Protein AF-A0A840N1S6-F1 (afdb_monomer_lite)

Sequence (421 aa):
MHRSSESVAAIATALAKAQTELSNPEKSMVGMIHHNNRGDNPQTFRYASLSSGLEIVRKTLGGQQIAVAQTTDIDRANGLVNLTTILMHTSGEWISSDWPVCQLSDASAPRRMGAALTYARRYALFTLVGIAGEDDLDAPDLQNPEVGQKIESAANYQNRNSQHAVATSAPAALSKTQAAIVRGTLDADNSHSMRLQLQSDINALTTIEDLQLRATDILKAKNRLVASDAKLIEQAFTDKMVALQNQTPGKNAHPSIEDSKPSDNSQPTPPIISAPVRSPKEQRKKPRKRKGNGDAVVSTSGVVETISTERAIDATEKPKIDKSELALGEPRRHRDKAHLRFVASQPCLICDRSPSDAHHLRFPQPRALGRKTSDEFTVPLCRAHHRENHRFGDERTWWQRVNLDPIEVSRKLWTSTRGLK

Organism: NCBI:txid211460

Radius of gyration: 36.29 Å; chains: 1; bounding box: 103×112×61 Å

InterPro domains:
  IPR007499 Essential recombination function protein [PF04404] (11-162)
  IPR010373 Protein of unknown function DUF968 [PF06147] (325-398)

pLDDT: mean 71.04, std 25.71, range [24.31, 97.69]

Foldseek 3Di:
DKDWPPDCVLVVVLLVQLLVQADAFDQPDKDWADDPDPDDDTDIKTFHAPVRNCVRCCVSSVVSQKDKDWDWDQDPPVQWIKIKIKIAHPVRIIMIDIDTQDGNVCVVPVVSSVVSVSVCSSVRVCVVSVHDGIDDPPDDCPDDDDDDDDDDDDDDDDDDDDDDDDDDDDDDDDDDDDDDDDLAADDQVVLVVLLVVLLVVLVPDQAPVVLVVCVVVSVVSLRNHDPVSSVVSVVSSVVSNVVNVVPDDDDDDDDDDDDDDDDDDDDDDDDDDDDDDDDDDDDDDDDDDDDDDDDDDDDDDDDDDDDDDDDDDDDDDDDDPPQVPDPDRDPDAADDPLLQVLQQPFAAPQPRDDRWGWDADQPPDDDDPPDGHHSLLTHTHHPVVSVVCVVVVPNVVVCVVSVDDSNVVSNVSSVVSVVVD

Structure (mmCIF, N/CA/C/O backbone):
data_AF-A0A840N1S6-F1
#
_entry.id   AF-A0A840N1S6-F1
#
loop_
_atom_site.group_PDB
_atom_site.id
_atom_site.type_symbol
_atom_site.label_atom_id
_atom_site.label_alt_id
_atom_site.label_comp_id
_atom_site.label_asym_id
_atom_site.label_entity_id
_atom_site.label_seq_id
_atom_site.pdbx_PDB_ins_code
_atom_site.Cartn_x
_atom_site.Cartn_y
_atom_site.Cartn_z
_atom_site.occupancy
_atom_site.B_iso_or_equiv
_atom_site.auth_seq_id
_atom_site.auth_comp_id
_atom_site.auth_asym_id
_atom_site.auth_atom_id
_atom_site.pdbx_PDB_model_num
ATOM 1 N N . MET A 1 1 ? -12.016 8.671 5.418 1.00 49.97 1 MET A N 1
ATOM 2 C CA . MET A 1 1 ? -13.013 8.786 6.510 1.00 49.97 1 MET A CA 1
ATOM 3 C C . MET A 1 1 ? -12.964 7.488 7.297 1.00 49.97 1 MET A C 1
ATOM 5 O O . MET A 1 1 ? -12.804 6.448 6.669 1.00 49.97 1 MET A O 1
ATOM 9 N N . HIS A 1 2 ? -12.997 7.531 8.628 1.00 70.75 2 HIS A N 1
ATOM 10 C CA . HIS A 1 2 ? -13.022 6.302 9.424 1.00 70.75 2 HIS A CA 1
ATOM 11 C C . HIS A 1 2 ? -14.463 5.787 9.509 1.00 70.75 2 HIS A C 1
ATOM 13 O O . HIS A 1 2 ? -15.394 6.584 9.614 1.00 70.75 2 HIS A O 1
ATOM 19 N N . ARG A 1 3 ? -14.646 4.467 9.431 1.00 90.12 3 ARG A N 1
ATOM 20 C CA . ARG A 1 3 ? -15.931 3.796 9.699 1.00 90.12 3 ARG A CA 1
ATOM 21 C C . ARG A 1 3 ? -15.724 2.796 10.827 1.00 90.12 3 ARG A C 1
ATOM 23 O O . ARG A 1 3 ? -14.652 2.195 10.898 1.00 90.12 3 ARG A O 1
ATOM 30 N N . SER A 1 4 ? -16.723 2.588 11.670 1.00 93.88 4 SER A N 1
ATOM 31 C CA . SER A 1 4 ? -16.664 1.633 12.779 1.00 93.88 4 SER A CA 1
ATOM 32 C C . SER A 1 4 ? -18.014 0.962 13.010 1.00 93.88 4 SER A C 1
ATOM 34 O O . SER A 1 4 ? -19.029 1.382 12.453 1.00 93.88 4 SER A O 1
ATOM 36 N N . SER A 1 5 ? -18.025 -0.063 13.860 1.00 93.94 5 SER A N 1
ATOM 37 C CA . SER A 1 5 ? -19.249 -0.558 14.492 1.00 93.94 5 SER A CA 1
ATOM 38 C C . SER A 1 5 ? -19.889 0.497 15.408 1.00 93.94 5 SER A C 1
ATOM 40 O O . SER A 1 5 ? -19.243 1.475 15.788 1.00 93.94 5 SER A O 1
ATOM 42 N N . GLU A 1 6 ? -21.156 0.278 15.779 1.00 93.56 6 GLU A N 1
ATOM 43 C CA . GLU A 1 6 ? -21.925 1.156 16.683 1.00 93.56 6 GLU A CA 1
ATOM 44 C C . GLU A 1 6 ? -21.255 1.317 18.056 1.00 93.56 6 GLU A C 1
ATOM 46 O O . GLU A 1 6 ? -21.218 2.411 18.612 1.00 93.56 6 GLU A O 1
ATOM 51 N N . SER A 1 7 ? -20.677 0.230 18.575 1.00 95.12 7 SER A N 1
ATOM 52 C CA . SER A 1 7 ? -19.806 0.231 19.751 1.00 95.12 7 SER A CA 1
ATOM 53 C C . SER A 1 7 ? -18.384 -0.137 19.348 1.00 95.12 7 SER A C 1
ATOM 55 O O . SER A 1 7 ? -18.174 -0.986 18.479 1.00 95.12 7 SER A O 1
ATOM 57 N N . VAL A 1 8 ? -17.405 0.489 19.999 1.00 95.94 8 VAL A N 1
ATOM 58 C CA . VAL A 1 8 ? -15.970 0.211 19.824 1.00 95.94 8 VAL A CA 1
ATOM 59 C C . VAL A 1 8 ? -15.259 -0.046 21.156 1.00 95.94 8 VAL A C 1
ATOM 61 O O . VAL A 1 8 ? -14.034 -0.023 21.215 1.00 95.94 8 VAL A O 1
ATOM 64 N N . ALA A 1 9 ? -15.998 -0.247 22.248 1.00 96.00 9 ALA A N 1
ATOM 65 C CA . ALA A 1 9 ? -15.431 -0.295 23.593 1.00 96.00 9 ALA A CA 1
ATOM 66 C C . ALA A 1 9 ? -14.444 -1.461 23.793 1.00 96.00 9 ALA A C 1
ATOM 68 O O . ALA A 1 9 ? -13.346 -1.270 24.328 1.00 96.00 9 ALA A O 1
ATOM 69 N N . ALA A 1 10 ? -14.806 -2.664 23.346 1.00 96.19 10 ALA A N 1
ATOM 70 C CA . ALA A 1 10 ? -13.968 -3.851 23.465 1.00 96.19 10 ALA A CA 1
ATOM 71 C C . ALA A 1 10 ? -12.747 -3.770 22.540 1.00 96.19 10 ALA A C 1
ATOM 73 O O . ALA A 1 10 ? -11.629 -4.019 22.997 1.00 96.19 10 ALA A O 1
ATOM 74 N N . ILE A 1 11 ? -12.929 -3.366 21.276 1.00 96.50 11 ILE A N 1
ATOM 75 C CA . ILE A 1 11 ? -11.804 -3.225 20.341 1.00 96.50 11 ILE A CA 1
ATOM 76 C C . ILE A 1 11 ? -10.862 -2.088 20.744 1.00 96.50 11 ILE A C 1
ATOM 78 O O . ILE A 1 11 ? -9.651 -2.268 20.669 1.00 96.50 11 ILE A O 1
ATOM 82 N N . ALA A 1 12 ? -11.374 -0.957 21.233 1.00 95.38 12 ALA A N 1
ATOM 83 C CA . ALA A 1 12 ? -10.545 0.149 21.708 1.00 95.38 12 ALA A CA 1
ATOM 84 C C . ALA A 1 12 ? -9.732 -0.258 22.942 1.00 95.38 12 ALA A C 1
ATOM 86 O O . ALA A 1 12 ? -8.536 0.017 23.010 1.00 95.38 12 ALA A O 1
ATOM 87 N N . THR A 1 13 ? -10.345 -0.982 23.884 1.00 96.69 13 THR A N 1
ATOM 88 C CA . THR A 1 13 ? -9.641 -1.502 25.067 1.00 96.69 13 THR A CA 1
ATOM 89 C C . THR A 1 13 ? -8.546 -2.496 24.675 1.00 96.69 13 THR A C 1
ATOM 91 O O . THR A 1 13 ? -7.428 -2.428 25.187 1.00 96.69 13 THR A O 1
ATOM 94 N N . ALA A 1 14 ? -8.848 -3.421 23.762 1.00 96.44 14 ALA A N 1
ATOM 95 C CA . ALA A 1 14 ? -7.884 -4.394 23.259 1.00 96.44 14 ALA A CA 1
ATOM 96 C C . ALA A 1 14 ? -6.747 -3.720 22.469 1.00 96.44 14 ALA A C 1
ATOM 98 O O . ALA A 1 14 ? -5.581 -4.070 22.650 1.00 96.44 14 ALA A O 1
ATOM 99 N N . LEU A 1 15 ? -7.064 -2.714 21.648 1.00 95.19 15 LEU A N 1
ATOM 100 C CA . LEU A 1 15 ? -6.084 -1.958 20.872 1.00 95.19 15 LEU A CA 1
ATOM 101 C C . LEU A 1 15 ? -5.166 -1.141 21.785 1.00 95.19 15 LEU A C 1
ATOM 103 O O . LEU A 1 15 ? -3.955 -1.177 21.593 1.00 95.19 15 LEU A O 1
ATOM 107 N N . ALA A 1 16 ? -5.712 -0.491 22.816 1.00 95.56 16 ALA A N 1
ATOM 108 C CA . ALA A 1 16 ? -4.927 0.232 23.813 1.00 95.56 16 ALA A CA 1
ATOM 109 C C . ALA A 1 16 ? -3.932 -0.695 24.532 1.00 95.56 16 ALA A C 1
ATOM 111 O O . ALA A 1 16 ? -2.762 -0.352 24.676 1.00 95.56 16 ALA A O 1
ATOM 112 N N . LYS A 1 17 ? -4.357 -1.910 24.913 1.00 95.69 17 LYS A N 1
ATOM 113 C CA . LYS A 1 17 ? -3.451 -2.927 25.476 1.00 95.69 17 LYS A CA 1
ATOM 114 C C . LYS A 1 17 ? -2.386 -3.354 24.469 1.00 95.69 17 LYS A C 1
ATOM 116 O O . LYS A 1 17 ? -1.209 -3.392 24.812 1.00 95.69 17 LYS A O 1
ATOM 121 N N . ALA A 1 18 ? -2.773 -3.621 23.222 1.00 94.62 18 ALA A N 1
ATOM 122 C CA . ALA A 1 18 ? -1.830 -4.038 22.188 1.00 94.62 18 ALA A CA 1
ATOM 123 C C . ALA A 1 18 ? -0.768 -2.966 21.911 1.00 94.62 18 ALA A C 1
ATOM 125 O O . ALA A 1 18 ? 0.392 -3.302 21.691 1.00 94.62 18 ALA A O 1
ATOM 126 N N . GLN A 1 19 ? -1.153 -1.688 21.956 1.00 93.94 19 GLN A N 1
ATOM 127 C CA . GLN A 1 19 ? -0.252 -0.555 21.755 1.00 93.94 19 GLN A CA 1
ATOM 128 C C . GLN A 1 19 ? 0.835 -0.452 22.831 1.00 93.94 19 GLN A C 1
ATOM 130 O O . GLN A 1 19 ? 1.920 0.031 22.528 1.00 93.94 19 GLN A O 1
ATOM 135 N N . THR A 1 20 ? 0.607 -0.965 24.046 1.00 92.88 20 THR A N 1
ATOM 136 C CA . THR A 1 20 ? 1.659 -1.005 25.084 1.00 92.88 20 THR A CA 1
ATOM 137 C C . THR A 1 20 ? 2.783 -1.995 24.772 1.00 92.88 20 THR A C 1
ATOM 139 O O . THR A 1 20 ? 3.913 -1.802 25.208 1.00 92.88 20 THR A O 1
ATOM 142 N N . GLU A 1 21 ? 2.489 -3.039 23.992 1.00 92.38 21 GLU A N 1
ATOM 143 C CA . GLU A 1 21 ? 3.452 -4.065 23.566 1.00 92.38 21 GLU A CA 1
ATOM 144 C C . GLU A 1 21 ? 4.027 -3.790 22.165 1.00 92.38 21 GLU A C 1
ATOM 146 O O . GLU A 1 21 ? 4.888 -4.525 21.673 1.00 92.38 21 GLU A O 1
ATOM 151 N N . LEU A 1 22 ? 3.517 -2.761 21.490 1.00 91.81 22 LEU A N 1
ATOM 152 C CA . LEU A 1 22 ? 3.826 -2.445 20.106 1.00 91.81 22 LEU A CA 1
ATOM 153 C C . LEU A 1 22 ? 5.167 -1.719 20.000 1.00 91.81 22 LEU A C 1
ATOM 155 O O . LEU A 1 22 ? 5.432 -0.760 20.720 1.00 91.81 22 LEU A O 1
ATOM 159 N N . SER A 1 23 ? 5.998 -2.144 19.054 1.00 90.69 23 SER A N 1
ATOM 160 C CA . SER A 1 23 ? 7.261 -1.482 18.740 1.00 90.69 23 SER A CA 1
ATOM 161 C C . SER A 1 23 ? 7.289 -0.990 17.298 1.00 90.69 23 SER A C 1
ATOM 163 O O . SER A 1 23 ? 6.628 -1.538 16.410 1.00 90.69 23 SER A O 1
ATOM 165 N N . ASN A 1 24 ? 8.079 0.057 17.056 1.00 91.12 24 ASN A N 1
ATOM 166 C CA . ASN A 1 24 ? 8.304 0.542 15.702 1.00 91.12 24 ASN A CA 1
ATOM 167 C C . ASN A 1 24 ? 9.169 -0.459 14.912 1.00 91.12 24 ASN A C 1
ATOM 169 O O . ASN A 1 24 ? 10.178 -0.938 15.436 1.00 91.12 24 ASN A O 1
ATOM 173 N N . PRO A 1 25 ? 8.803 -0.784 13.660 1.00 90.75 25 PRO A N 1
ATOM 174 C CA . PRO A 1 25 ? 9.568 -1.676 12.810 1.00 90.75 25 PRO A CA 1
ATOM 175 C C . PRO A 1 25 ? 10.881 -1.023 12.383 1.00 90.75 25 PRO A C 1
ATOM 177 O O . PRO A 1 25 ? 10.967 0.189 12.175 1.00 90.75 25 PRO A O 1
ATOM 180 N N . GLU A 1 26 ? 11.895 -1.855 12.166 1.00 89.00 26 GLU A N 1
ATOM 181 C CA . GLU A 1 26 ? 13.173 -1.405 11.624 1.00 89.00 26 GLU A CA 1
ATOM 182 C C . GLU A 1 26 ? 13.004 -0.842 10.202 1.00 89.00 26 GLU A C 1
ATOM 184 O O . GLU A 1 26 ? 12.424 -1.481 9.312 1.00 89.00 26 GLU A O 1
ATOM 189 N N . LYS A 1 27 ? 13.549 0.357 9.976 1.00 90.56 27 LYS A N 1
ATOM 190 C CA . LYS A 1 27 ? 13.502 1.080 8.698 1.00 90.56 27 LYS A CA 1
ATOM 191 C C . LYS A 1 27 ? 14.589 0.574 7.739 1.00 90.56 27 LYS A C 1
ATOM 193 O O . LYS A 1 27 ? 15.523 1.294 7.400 1.00 90.56 27 LYS A O 1
ATOM 198 N N . SER A 1 28 ? 14.486 -0.692 7.342 1.00 86.69 28 SER A N 1
ATOM 199 C CA . SER A 1 28 ? 15.515 -1.409 6.571 1.00 86.69 28 SER A CA 1
ATOM 200 C C . SER A 1 28 ? 15.523 -1.129 5.064 1.00 86.69 28 SER A C 1
ATOM 202 O O . SER A 1 28 ? 16.445 -1.553 4.369 1.00 86.69 28 SER A O 1
ATOM 204 N N . MET A 1 29 ? 14.517 -0.429 4.534 1.00 86.88 29 MET A N 1
ATOM 205 C CA . MET A 1 29 ? 14.424 -0.084 3.114 1.00 86.88 29 MET A CA 1
ATOM 206 C C . MET A 1 29 ? 14.729 1.394 2.881 1.00 86.88 29 MET A C 1
ATOM 208 O O . MET A 1 29 ? 14.378 2.235 3.701 1.00 86.88 29 MET A O 1
ATO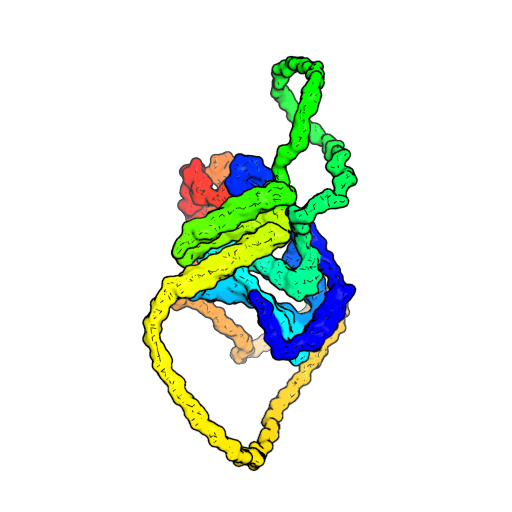M 212 N N . VAL A 1 30 ? 15.316 1.715 1.725 1.00 86.38 30 VAL A N 1
ATOM 213 C CA . VAL A 1 30 ? 15.557 3.096 1.277 1.00 86.38 30 VAL A CA 1
ATOM 214 C C . VAL A 1 30 ? 14.716 3.381 0.036 1.00 86.38 30 VAL A C 1
ATOM 216 O O . VAL A 1 30 ? 14.719 2.612 -0.927 1.00 86.38 30 VAL A O 1
ATOM 219 N N . GLY A 1 31 ? 13.953 4.468 0.078 1.00 82.38 31 GLY A N 1
ATOM 220 C CA . GLY A 1 31 ? 13.168 5.009 -1.025 1.00 82.38 31 GLY A CA 1
ATOM 221 C C . GLY A 1 31 ? 13.820 6.269 -1.580 1.00 82.38 31 GLY A C 1
ATOM 222 O O . GLY A 1 31 ? 14.594 6.923 -0.887 1.00 82.38 31 GLY A O 1
ATOM 223 N N . MET A 1 32 ? 13.517 6.599 -2.836 1.00 81.88 32 MET A N 1
ATOM 224 C CA . MET A 1 32 ? 14.016 7.805 -3.502 1.00 81.88 32 MET A CA 1
ATOM 225 C C . MET A 1 32 ? 12.857 8.578 -4.120 1.00 81.88 32 MET A C 1
ATOM 227 O O . MET A 1 32 ? 12.095 8.025 -4.919 1.00 81.88 32 MET A O 1
ATOM 231 N N . ILE A 1 33 ? 12.750 9.854 -3.770 1.00 79.56 33 ILE A N 1
ATOM 232 C CA . ILE A 1 33 ? 11.801 10.803 -4.342 1.00 79.56 33 ILE A CA 1
ATOM 233 C C . ILE A 1 33 ? 12.560 11.621 -5.381 1.00 79.56 33 ILE A C 1
ATOM 235 O O . ILE A 1 33 ? 13.548 12.280 -5.072 1.00 79.56 33 ILE A O 1
ATOM 239 N N . HIS A 1 34 ? 12.114 11.552 -6.632 1.00 75.94 34 HIS A N 1
ATOM 240 C CA . HIS A 1 34 ? 12.670 12.368 -7.704 1.00 75.94 34 HIS A CA 1
ATOM 241 C C . HIS A 1 34 ? 11.795 13.610 -7.841 1.00 75.94 34 HIS A C 1
ATOM 243 O O . HIS A 1 34 ? 10.615 13.499 -8.177 1.00 75.94 34 HIS A O 1
ATOM 249 N N . HIS A 1 35 ? 12.357 14.784 -7.576 1.00 72.81 35 HIS A N 1
ATOM 250 C CA . HIS A 1 35 ? 11.672 16.035 -7.866 1.00 72.81 35 HIS A CA 1
ATOM 251 C C . HIS A 1 35 ? 11.768 16.309 -9.372 1.00 72.81 35 HIS A C 1
ATOM 253 O O . HIS A 1 35 ? 12.827 16.163 -9.973 1.00 72.81 35 HIS A O 1
ATOM 259 N N . ASN A 1 36 ? 10.665 16.725 -9.999 1.00 61.53 36 ASN A N 1
ATOM 260 C CA . ASN A 1 36 ? 10.626 17.034 -11.437 1.00 61.53 36 ASN A CA 1
ATOM 261 C C . ASN A 1 36 ? 11.452 18.281 -11.826 1.00 61.53 36 ASN A C 1
ATOM 263 O O . ASN A 1 36 ? 11.500 18.644 -13.002 1.00 61.53 36 ASN A O 1
ATOM 267 N N . ASN A 1 37 ? 12.099 18.945 -10.864 1.00 64.44 37 ASN A N 1
ATOM 268 C CA . ASN A 1 37 ? 12.957 20.091 -11.122 1.00 64.44 37 ASN A CA 1
ATOM 269 C C . ASN A 1 37 ? 14.350 19.627 -11.549 1.00 64.44 37 ASN A C 1
ATOM 271 O O . ASN A 1 37 ? 14.991 18.818 -10.886 1.00 64.44 37 ASN A O 1
ATOM 275 N N . ARG A 1 38 ? 14.828 20.192 -12.661 1.00 51.59 38 ARG A N 1
ATOM 276 C CA . ARG A 1 38 ? 16.018 19.780 -13.426 1.00 51.59 38 ARG A CA 1
ATOM 277 C C . ARG A 1 38 ? 17.375 19.965 -12.715 1.00 51.59 38 ARG A C 1
ATOM 279 O O . ARG A 1 38 ? 18.397 19.983 -13.390 1.00 51.59 38 ARG A O 1
ATOM 286 N N . GLY A 1 39 ? 17.396 20.113 -11.393 1.00 58.22 39 GLY A N 1
ATOM 287 C CA . GLY A 1 39 ? 18.610 20.335 -10.606 1.00 58.22 39 GLY A CA 1
ATOM 288 C C . GLY A 1 39 ? 18.535 19.894 -9.144 1.00 58.22 39 GLY A C 1
ATOM 289 O O . GLY A 1 39 ? 19.505 20.115 -8.429 1.00 58.22 39 GLY A O 1
ATOM 290 N N . ASP A 1 40 ? 17.432 19.283 -8.697 1.00 61.78 40 ASP A N 1
ATOM 291 C CA . ASP A 1 40 ? 17.337 18.779 -7.324 1.00 61.78 40 ASP A CA 1
ATOM 292 C C . ASP A 1 40 ? 17.865 17.347 -7.241 1.00 61.78 40 ASP A C 1
ATOM 294 O O . ASP A 1 40 ? 17.492 16.480 -8.039 1.00 61.78 40 ASP A O 1
ATOM 298 N N . ASN A 1 41 ? 18.732 17.094 -6.261 1.00 71.50 41 ASN A N 1
ATOM 299 C CA . ASN A 1 41 ? 19.164 15.736 -5.958 1.00 71.50 41 ASN A CA 1
ATOM 300 C C . ASN A 1 41 ? 17.962 14.925 -5.444 1.00 71.50 41 ASN A C 1
ATOM 302 O O . ASN A 1 41 ? 17.129 15.462 -4.712 1.00 71.50 41 ASN A O 1
ATOM 306 N N . PRO A 1 42 ? 17.845 13.635 -5.805 1.00 74.69 42 PRO A N 1
ATOM 307 C CA . PRO A 1 42 ? 16.752 12.805 -5.320 1.00 74.69 42 PRO A CA 1
ATOM 308 C C . PRO A 1 42 ? 16.803 12.708 -3.792 1.00 74.69 42 PRO A C 1
ATOM 310 O O . PRO A 1 42 ? 17.822 12.311 -3.224 1.00 74.69 42 PRO A O 1
ATOM 313 N N . GLN A 1 43 ? 15.698 13.047 -3.128 1.00 80.56 43 GLN A N 1
ATOM 314 C CA . GLN A 1 43 ? 15.593 12.935 -1.678 1.00 80.56 43 GLN A CA 1
ATOM 315 C C . GLN A 1 43 ? 15.424 11.461 -1.305 1.00 80.56 43 GLN A C 1
ATOM 317 O O . GLN A 1 43 ? 14.491 10.787 -1.753 1.00 80.56 43 GLN A O 1
ATOM 322 N N . THR A 1 44 ? 16.343 10.940 -0.495 1.00 83.19 44 THR A N 1
ATOM 323 C CA . THR A 1 44 ? 16.278 9.566 0.008 1.00 83.19 44 THR A CA 1
ATOM 324 C C . THR A 1 44 ? 15.571 9.521 1.3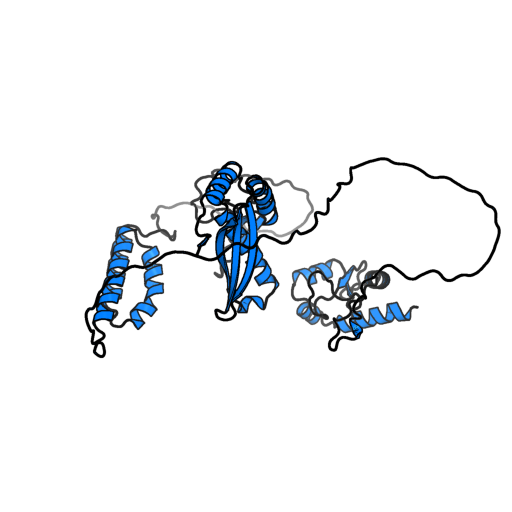54 1.00 83.19 44 THR A C 1
ATOM 326 O O . THR A 1 44 ? 15.826 10.370 2.201 1.00 83.19 44 THR A O 1
ATOM 329 N N . PHE A 1 45 ? 14.749 8.502 1.591 1.00 84.94 45 PHE A N 1
ATOM 330 C CA . PHE A 1 45 ? 14.083 8.291 2.878 1.00 84.94 45 PHE A CA 1
ATOM 331 C C . PHE A 1 45 ? 14.136 6.826 3.281 1.00 84.94 45 PHE A C 1
ATOM 333 O O . PHE A 1 45 ? 14.078 5.947 2.417 1.00 84.94 45 PHE A O 1
ATOM 340 N N . ARG A 1 46 ? 14.231 6.532 4.581 1.00 88.31 46 ARG A N 1
ATOM 341 C CA . ARG A 1 46 ? 14.162 5.147 5.058 1.00 88.31 46 ARG A CA 1
ATOM 342 C C . ARG A 1 46 ? 12.750 4.789 5.479 1.00 88.31 46 ARG A C 1
ATOM 344 O O . ARG A 1 46 ? 12.016 5.602 6.036 1.00 88.31 46 ARG A O 1
ATOM 351 N N . TYR A 1 47 ? 12.378 3.544 5.229 1.00 89.56 47 TYR A N 1
ATOM 352 C CA . TYR A 1 47 ? 11.082 3.004 5.599 1.00 89.56 47 TYR A CA 1
ATOM 353 C C . TYR A 1 47 ? 11.173 1.516 5.941 1.00 89.56 47 TYR A C 1
ATOM 355 O O . TYR A 1 47 ? 12.083 0.800 5.526 1.00 89.56 47 TYR A O 1
ATOM 363 N N . ALA A 1 48 ? 10.217 1.035 6.720 1.00 91.00 48 ALA A N 1
ATOM 364 C CA . ALA A 1 48 ? 10.076 -0.364 7.072 1.00 91.00 48 ALA A CA 1
ATOM 365 C C . ALA A 1 48 ? 9.355 -1.137 5.964 1.00 91.00 48 ALA A C 1
ATOM 367 O O . ALA A 1 48 ? 8.410 -0.649 5.342 1.00 91.00 48 ALA A O 1
ATOM 368 N N . SER A 1 49 ? 9.754 -2.386 5.732 1.00 91.75 49 SER A N 1
ATOM 369 C CA . SER A 1 49 ? 9.021 -3.258 4.811 1.00 91.75 49 SER A CA 1
ATOM 370 C C . SER A 1 49 ? 7.627 -3.606 5.356 1.00 91.75 49 SER A C 1
ATOM 372 O O . SER A 1 49 ? 7.434 -3.772 6.562 1.00 91.75 49 SER A O 1
ATOM 374 N N . LEU A 1 50 ? 6.647 -3.781 4.459 1.00 90.69 50 LEU A N 1
ATOM 375 C CA . LEU A 1 50 ? 5.292 -4.208 4.837 1.00 90.69 50 LEU A CA 1
ATOM 376 C C . LEU A 1 50 ? 5.303 -5.551 5.590 1.00 90.69 50 LEU A C 1
ATOM 378 O O . LEU A 1 50 ? 4.523 -5.746 6.516 1.00 90.69 50 LEU A O 1
ATOM 382 N N . SER A 1 51 ? 6.198 -6.468 5.215 1.00 92.12 51 SER A N 1
ATOM 383 C CA . SER A 1 51 ? 6.361 -7.761 5.887 1.00 92.12 51 SER A CA 1
ATOM 384 C C . SER A 1 51 ? 6.815 -7.617 7.338 1.00 92.12 51 SER A C 1
ATOM 386 O O . SER A 1 51 ? 6.217 -8.252 8.200 1.00 92.12 51 SER A O 1
ATOM 388 N N . SER A 1 52 ? 7.810 -6.761 7.605 1.00 91.62 52 SER A N 1
ATOM 389 C CA . SER A 1 52 ? 8.316 -6.509 8.963 1.00 91.62 52 SER A CA 1
ATOM 390 C C . SER A 1 52 ? 7.220 -5.928 9.859 1.00 91.62 52 SER A C 1
ATOM 392 O O . SER A 1 52 ? 6.944 -6.445 10.941 1.00 91.62 52 SER A O 1
ATOM 394 N N . GLY A 1 53 ? 6.490 -4.926 9.357 1.00 91.25 53 GLY A N 1
ATOM 395 C CA . GLY A 1 53 ? 5.359 -4.362 10.090 1.00 91.25 53 GLY A CA 1
ATOM 396 C C . GLY A 1 53 ? 4.238 -5.370 10.346 1.00 91.25 53 GLY A C 1
ATOM 397 O O . GLY A 1 53 ? 3.716 -5.436 11.453 1.00 91.25 53 GLY A O 1
ATOM 398 N N . LEU A 1 54 ? 3.885 -6.200 9.358 1.00 92.88 54 LEU A N 1
ATOM 399 C CA . LEU A 1 54 ? 2.862 -7.236 9.532 1.00 92.88 54 LEU A CA 1
ATOM 400 C C . LEU A 1 54 ? 3.259 -8.298 10.562 1.00 92.88 54 LEU A C 1
ATOM 402 O O . LEU A 1 54 ? 2.377 -8.831 11.228 1.00 92.88 54 LEU A O 1
ATOM 406 N N . GLU A 1 55 ? 4.541 -8.632 10.692 1.00 92.75 55 GLU A N 1
ATOM 407 C CA . GLU A 1 55 ? 5.012 -9.591 11.694 1.00 92.75 55 GLU A CA 1
ATOM 408 C C . GLU A 1 55 ? 4.816 -9.056 13.117 1.00 92.75 55 GLU A C 1
ATOM 410 O O . GLU A 1 55 ? 4.229 -9.747 13.953 1.00 92.75 55 GLU A O 1
ATOM 415 N N . ILE A 1 56 ? 5.206 -7.799 13.357 1.00 92.56 56 ILE A N 1
ATOM 416 C CA . ILE A 1 56 ? 4.996 -7.114 14.640 1.00 92.56 56 ILE A CA 1
ATOM 417 C C . ILE A 1 56 ? 3.499 -6.995 14.934 1.00 92.56 56 ILE A C 1
ATOM 419 O O . ILE A 1 56 ? 3.039 -7.456 15.976 1.00 92.56 56 ILE A O 1
ATOM 423 N N . VAL A 1 57 ? 2.726 -6.460 13.984 1.00 93.94 57 VAL A N 1
ATOM 424 C CA . VAL A 1 57 ? 1.284 -6.222 14.140 1.00 93.94 57 VAL A CA 1
ATOM 425 C C . VAL A 1 57 ? 0.521 -7.521 14.391 1.00 93.94 57 VAL A C 1
ATOM 427 O O . VAL A 1 57 ? -0.324 -7.570 15.278 1.00 93.94 57 VAL A O 1
ATOM 430 N N . ARG A 1 58 ? 0.801 -8.603 13.652 1.00 93.31 58 ARG A N 1
ATOM 431 C CA . ARG A 1 58 ? 0.113 -9.890 13.872 1.00 93.31 58 ARG A CA 1
ATOM 432 C C . ARG A 1 58 ? 0.428 -10.479 15.239 1.00 93.31 58 ARG A C 1
ATOM 434 O O . ARG A 1 58 ? -0.451 -11.099 15.832 1.00 93.31 58 ARG A O 1
ATOM 441 N N . LYS A 1 59 ? 1.663 -10.317 15.719 1.00 93.62 59 LYS A N 1
ATOM 442 C CA . LYS A 1 59 ? 2.079 -10.821 17.028 1.00 93.62 59 LYS A CA 1
ATOM 443 C C . LYS A 1 59 ? 1.365 -10.075 18.158 1.00 93.62 59 LYS A C 1
ATOM 445 O O . LYS A 1 59 ? 0.803 -10.729 19.030 1.00 93.62 59 LYS A O 1
ATOM 450 N N . THR A 1 60 ? 1.354 -8.743 18.123 1.00 94.50 60 THR A N 1
ATOM 451 C CA . THR A 1 60 ? 0.776 -7.907 19.189 1.00 94.50 60 THR A CA 1
ATOM 452 C C . THR A 1 60 ? -0.751 -7.890 19.149 1.00 94.50 60 THR A C 1
ATOM 454 O O . THR A 1 60 ? -1.401 -8.200 20.145 1.00 94.50 60 THR A O 1
ATOM 457 N N . LEU A 1 61 ? -1.352 -7.618 17.984 1.00 95.00 61 LEU A N 1
ATOM 458 C CA . LEU A 1 61 ? -2.811 -7.578 17.836 1.00 95.00 61 LEU A CA 1
ATOM 459 C C . LEU A 1 61 ? -3.444 -8.960 18.013 1.00 95.00 61 LEU A C 1
ATOM 461 O O . LEU A 1 61 ? -4.496 -9.076 18.639 1.00 95.00 61 LEU A O 1
ATOM 465 N N . GLY A 1 62 ? -2.788 -10.016 17.522 1.00 93.25 62 GLY A N 1
ATOM 466 C CA . GLY A 1 62 ? -3.269 -11.387 17.687 1.00 93.25 62 GLY A CA 1
ATOM 467 C C . GLY A 1 62 ? -3.354 -11.808 19.157 1.00 93.25 62 GLY A C 1
ATOM 468 O O . GLY A 1 62 ? -4.298 -12.504 19.532 1.00 93.25 62 GLY A O 1
ATOM 469 N N . GLY A 1 63 ? -2.423 -11.340 19.998 1.00 92.62 63 GLY A N 1
ATOM 470 C CA . GLY A 1 63 ? -2.459 -11.556 21.449 1.00 92.62 63 GLY A CA 1
ATOM 471 C C . GLY A 1 63 ? -3.671 -10.909 22.124 1.00 92.62 63 GLY A C 1
ATOM 472 O O . GLY A 1 63 ? -4.249 -11.495 23.035 1.00 92.62 63 GLY A O 1
ATOM 473 N N . GLN A 1 64 ? -4.113 -9.757 21.616 1.00 96.00 64 GLN A N 1
ATOM 474 C CA . GLN A 1 64 ? -5.294 -9.031 22.095 1.00 96.00 64 GLN A CA 1
ATOM 475 C C . GLN A 1 64 ? -6.568 -9.361 21.296 1.00 96.00 64 GLN A C 1
ATOM 477 O O . GLN A 1 64 ? -7.527 -8.598 21.316 1.00 96.00 64 GLN A O 1
ATOM 482 N N . GLN A 1 65 ? -6.596 -10.500 20.590 1.00 96.38 65 GLN A N 1
ATOM 483 C CA . GLN A 1 65 ? -7.770 -10.989 19.853 1.00 96.38 65 GLN A CA 1
ATOM 484 C C . GLN A 1 65 ? -8.271 -10.045 18.743 1.00 96.38 65 GLN A C 1
ATOM 486 O O . GLN A 1 65 ? -9.459 -10.044 18.405 1.00 96.38 65 GLN A O 1
ATOM 491 N N . ILE A 1 66 ? -7.365 -9.263 18.153 1.00 97.38 66 ILE A N 1
ATOM 492 C CA . ILE A 1 66 ? -7.640 -8.375 17.022 1.00 97.38 66 ILE A CA 1
ATOM 493 C C . ILE A 1 66 ? -7.058 -8.983 15.740 1.00 97.38 66 ILE A C 1
ATOM 495 O O . ILE A 1 66 ? -5.884 -9.348 15.666 1.00 97.38 66 ILE A O 1
ATOM 499 N N . ALA A 1 67 ? -7.884 -9.059 14.701 1.00 96.44 67 ALA A N 1
ATOM 500 C CA . ALA A 1 67 ? -7.505 -9.444 13.350 1.00 96.44 67 ALA A CA 1
ATOM 501 C C . ALA A 1 67 ? -7.451 -8.220 12.424 1.00 96.44 67 ALA A C 1
ATOM 503 O O . ALA A 1 67 ? -8.199 -7.261 12.595 1.00 96.44 67 ALA A O 1
ATOM 504 N N . VAL A 1 68 ? -6.589 -8.282 11.406 1.00 96.19 68 VAL A N 1
ATOM 505 C CA . VAL A 1 68 ? -6.430 -7.232 10.388 1.00 96.19 68 VAL A CA 1
ATOM 506 C C . VAL A 1 68 ? -6.854 -7.772 9.027 1.00 96.19 68 VAL A C 1
ATOM 508 O O . VAL A 1 68 ? -6.364 -8.820 8.603 1.00 96.19 68 VAL A O 1
ATOM 511 N N . ALA A 1 69 ? -7.697 -7.032 8.310 1.00 95.31 69 ALA A N 1
ATOM 512 C CA . ALA A 1 69 ? -8.029 -7.286 6.911 1.00 95.31 69 ALA A CA 1
ATOM 513 C C . ALA A 1 69 ? -7.768 -6.041 6.057 1.00 95.31 69 ALA A C 1
ATOM 515 O O . ALA A 1 69 ? -8.038 -4.920 6.475 1.00 95.31 69 ALA A O 1
ATOM 516 N N . GLN A 1 70 ? -7.239 -6.241 4.851 1.00 96.12 70 GLN A N 1
ATOM 517 C CA . GLN A 1 70 ? -7.021 -5.173 3.878 1.00 96.12 70 GLN A CA 1
ATOM 518 C C . GLN A 1 70 ? -7.623 -5.578 2.540 1.00 96.12 70 GLN A C 1
ATOM 520 O O . GLN A 1 70 ? -7.125 -6.495 1.883 1.00 96.12 70 GLN A O 1
ATOM 525 N N . THR A 1 71 ? -8.686 -4.894 2.140 1.00 95.25 71 THR A N 1
ATOM 526 C CA . THR A 1 71 ? -9.413 -5.153 0.897 1.00 95.25 71 THR A CA 1
ATOM 527 C C . THR A 1 71 ? -9.212 -4.001 -0.068 1.00 95.25 71 THR A C 1
ATOM 529 O O . THR A 1 71 ? -9.161 -2.840 0.326 1.00 95.25 71 THR A O 1
ATOM 532 N N . THR A 1 72 ? -9.066 -4.324 -1.347 1.00 94.19 72 THR A N 1
ATOM 533 C CA . THR A 1 72 ? -8.933 -3.330 -2.412 1.00 94.19 72 THR A CA 1
ATOM 534 C C . THR A 1 72 ? -10.228 -3.306 -3.200 1.00 94.19 72 THR A C 1
ATOM 536 O O . THR A 1 72 ? -10.659 -4.355 -3.675 1.00 94.19 72 THR A O 1
ATOM 539 N N . ASP A 1 73 ? -10.810 -2.123 -3.335 1.00 92.94 73 ASP A N 1
ATOM 540 C CA . ASP A 1 73 ? -12.002 -1.879 -4.133 1.00 92.94 73 ASP A CA 1
ATOM 541 C C . ASP A 1 73 ? -11.671 -0.978 -5.328 1.00 92.94 73 ASP A C 1
ATOM 543 O O . ASP A 1 73 ? -10.781 -0.125 -5.261 1.00 92.94 73 ASP A O 1
ATOM 547 N N . ILE A 1 74 ? -12.358 -1.205 -6.445 1.00 90.75 74 ILE A N 1
ATOM 548 C CA . ILE A 1 74 ? -12.188 -0.429 -7.674 1.00 90.75 74 ILE A CA 1
ATOM 549 C C . ILE A 1 74 ? -13.491 0.314 -7.932 1.00 90.75 74 ILE A C 1
ATOM 551 O O . ILE A 1 74 ? -14.435 -0.235 -8.505 1.00 90.75 74 ILE A O 1
ATOM 555 N N . ASP A 1 75 ? -13.504 1.588 -7.561 1.00 88.12 75 ASP A N 1
ATOM 556 C CA . ASP A 1 75 ? -14.619 2.478 -7.820 1.00 88.12 75 ASP A CA 1
ATOM 557 C C . ASP A 1 75 ? -14.544 2.972 -9.267 1.00 88.12 75 ASP A C 1
ATOM 559 O O . ASP A 1 75 ? -13.819 3.911 -9.612 1.00 88.12 75 ASP A O 1
ATOM 563 N N . ARG A 1 76 ? -15.289 2.297 -10.147 1.00 85.94 76 ARG A N 1
ATOM 564 C CA . ARG A 1 76 ? -15.363 2.664 -11.566 1.00 85.94 76 ARG A CA 1
ATOM 565 C C . ARG A 1 76 ? -16.109 3.973 -11.807 1.00 85.94 76 ARG A C 1
ATOM 567 O O . ARG A 1 76 ? -15.846 4.597 -12.828 1.00 85.94 76 ARG A O 1
ATOM 574 N N . ALA A 1 77 ? -17.015 4.372 -10.913 1.00 85.50 77 ALA A N 1
ATOM 575 C CA . ALA A 1 77 ? -17.797 5.594 -11.079 1.00 85.50 77 ALA A CA 1
ATOM 576 C C . ALA A 1 77 ? -16.925 6.830 -10.833 1.00 85.50 77 ALA A C 1
ATOM 578 O O . ALA A 1 77 ? -16.950 7.766 -11.627 1.00 85.50 77 ALA A O 1
ATOM 579 N N . ASN A 1 78 ? -16.094 6.789 -9.789 1.00 85.94 78 ASN A N 1
ATOM 580 C CA . ASN A 1 78 ? -15.166 7.876 -9.460 1.00 85.94 78 ASN A CA 1
ATOM 581 C C . ASN A 1 78 ? -13.769 7.697 -10.077 1.00 85.94 78 ASN A C 1
ATOM 583 O O . ASN A 1 78 ? -12.913 8.571 -9.949 1.00 85.94 78 ASN A O 1
ATOM 587 N N . GLY A 1 79 ? -13.515 6.566 -10.742 1.00 87.94 79 GLY A N 1
ATOM 588 C CA . GLY A 1 79 ? -12.231 6.272 -11.374 1.00 87.94 79 GLY A CA 1
ATOM 589 C C . GLY A 1 79 ? -11.084 6.159 -10.370 1.00 87.94 79 GLY A C 1
ATOM 590 O O . GLY A 1 79 ? -9.961 6.549 -10.688 1.00 87.94 79 GLY A O 1
ATOM 591 N N . LEU A 1 80 ? -11.343 5.635 -9.169 1.00 89.44 80 LEU A N 1
ATOM 592 C CA . LEU A 1 80 ? -10.367 5.522 -8.082 1.00 89.44 80 LEU A CA 1
ATOM 593 C C . LEU A 1 80 ? -10.216 4.073 -7.615 1.00 89.44 80 LEU A C 1
ATOM 595 O O . LEU A 1 80 ? -11.170 3.301 -7.558 1.00 89.44 80 LEU A O 1
ATOM 599 N N . VAL A 1 81 ? -8.990 3.709 -7.249 1.00 90.88 81 VAL A N 1
ATOM 600 C CA . VAL A 1 81 ? -8.702 2.474 -6.517 1.00 90.88 81 VAL A CA 1
ATOM 601 C C . VAL A 1 81 ? -8.630 2.821 -5.037 1.00 90.88 81 VAL A C 1
ATOM 603 O O . VAL A 1 81 ? -7.787 3.621 -4.635 1.00 90.88 81 VAL A O 1
ATOM 606 N N . ASN A 1 82 ? -9.481 2.199 -4.229 1.00 93.06 82 ASN A N 1
ATOM 607 C CA . ASN A 1 82 ? -9.559 2.426 -2.792 1.00 93.06 82 ASN A CA 1
ATOM 608 C C . ASN A 1 82 ? -9.038 1.208 -2.028 1.00 93.06 82 ASN A C 1
ATOM 610 O O . ASN A 1 82 ? -9.212 0.057 -2.431 1.00 93.06 82 ASN A O 1
ATOM 614 N N . LEU A 1 83 ? -8.378 1.459 -0.905 1.00 95.19 83 LEU A N 1
ATOM 615 C CA . LEU A 1 83 ? -7.950 0.438 0.035 1.00 95.19 83 LEU A CA 1
ATOM 616 C C . LEU A 1 83 ? -8.702 0.633 1.346 1.00 95.19 83 LEU A C 1
ATOM 618 O O . LEU A 1 83 ? -8.546 1.662 1.994 1.00 95.19 83 LEU A O 1
ATOM 622 N N . THR A 1 84 ? -9.430 -0.387 1.778 1.00 95.94 84 THR A N 1
ATOM 623 C CA . THR A 1 84 ? -10.048 -0.425 3.102 1.00 95.94 84 THR A CA 1
ATOM 624 C C . THR A 1 84 ? -9.205 -1.309 4.009 1.00 95.94 84 THR A C 1
ATOM 626 O O . THR A 1 84 ? -8.978 -2.483 3.713 1.00 95.94 84 THR A O 1
ATOM 629 N N . THR A 1 85 ? -8.725 -0.752 5.118 1.00 95.75 85 THR A N 1
ATOM 630 C CA . THR A 1 85 ? -8.062 -1.502 6.194 1.00 95.75 85 THR A CA 1
ATOM 631 C C . THR A 1 85 ? -9.019 -1.610 7.371 1.00 95.75 85 THR A C 1
ATOM 633 O O . THR A 1 85 ? -9.510 -0.587 7.830 1.00 95.75 85 THR A O 1
ATOM 636 N N . ILE A 1 86 ? -9.281 -2.823 7.858 1.00 96.50 86 ILE A N 1
ATOM 637 C CA . ILE A 1 86 ? -10.222 -3.112 8.948 1.00 96.50 86 ILE A CA 1
ATOM 638 C C . ILE A 1 86 ? -9.484 -3.843 10.073 1.00 96.50 86 ILE A C 1
ATOM 640 O O . ILE A 1 86 ? -8.820 -4.853 9.827 1.00 96.50 86 ILE A O 1
ATOM 644 N N . LEU A 1 87 ? -9.633 -3.351 11.302 1.00 96.62 87 LEU A N 1
ATOM 645 C CA . LEU A 1 87 ? -9.327 -4.060 12.541 1.00 96.62 87 LEU A CA 1
ATOM 646 C C . LEU A 1 87 ? -10.624 -4.662 13.081 1.00 96.62 87 LEU A C 1
ATOM 648 O O . LEU A 1 87 ? -11.604 -3.943 13.247 1.00 96.62 87 LEU A O 1
ATOM 652 N N . MET A 1 88 ? -10.635 -5.964 13.348 1.00 96.69 88 MET A N 1
ATOM 653 C CA . MET A 1 88 ? -11.811 -6.700 13.820 1.00 96.69 88 MET A CA 1
ATOM 654 C C . MET A 1 88 ? -11.471 -7.418 15.118 1.00 96.69 88 MET A C 1
ATOM 656 O O . MET A 1 88 ? -10.476 -8.140 15.174 1.00 96.69 88 MET A O 1
ATOM 660 N N . HIS A 1 89 ? -12.295 -7.254 16.143 1.00 97.69 89 HIS A N 1
ATOM 661 C CA . HIS A 1 89 ? -12.138 -7.939 17.420 1.00 97.69 89 HIS A CA 1
ATOM 662 C C . HIS A 1 89 ? -13.104 -9.129 17.530 1.00 97.69 89 HIS A C 1
ATOM 664 O O . HIS A 1 89 ? -14.152 -9.164 16.886 1.00 97.69 89 HIS A O 1
ATOM 670 N N . THR A 1 90 ? -12.780 -10.111 18.374 1.00 97.06 90 THR A N 1
ATOM 671 C CA . THR A 1 90 ? -13.634 -11.297 18.596 1.00 97.06 90 THR A CA 1
ATOM 672 C C . THR A 1 90 ? -15.027 -10.983 19.147 1.00 97.06 90 THR A C 1
ATOM 674 O O . THR A 1 90 ? -15.933 -11.797 18.989 1.00 97.06 90 THR A O 1
ATOM 677 N N . SER A 1 91 ? -15.228 -9.799 19.733 1.00 96.50 91 SER A N 1
ATOM 678 C CA . SER A 1 91 ? -16.553 -9.303 20.136 1.00 96.50 91 SER A CA 1
ATOM 679 C C . SER A 1 91 ? -17.470 -8.959 18.956 1.00 96.50 91 SER A C 1
ATOM 681 O O . SER A 1 91 ? -18.654 -8.725 19.170 1.00 96.50 91 SER A O 1
ATOM 683 N N . GLY A 1 92 ? -16.939 -8.892 17.730 1.00 95.00 92 GLY A N 1
ATOM 684 C CA . GLY A 1 92 ? -17.650 -8.409 16.544 1.00 95.00 92 GLY A CA 1
ATOM 685 C C . GLY A 1 92 ? -17.514 -6.902 16.311 1.00 95.00 92 GLY A C 1
ATOM 686 O O . GLY A 1 92 ? -17.939 -6.412 15.268 1.00 95.00 92 GLY A O 1
ATOM 687 N N . GLU A 1 93 ? -16.892 -6.168 17.236 1.00 97.19 93 GLU A N 1
ATOM 688 C CA . GLU A 1 93 ? -16.579 -4.751 17.043 1.00 97.19 93 GLU A CA 1
ATOM 689 C C . GLU A 1 93 ? -15.419 -4.568 16.061 1.00 97.19 93 GLU A C 1
ATOM 691 O O . GLU A 1 93 ? -14.482 -5.375 16.013 1.00 97.19 93 GLU A O 1
ATOM 696 N N . TRP A 1 94 ? -15.467 -3.489 15.284 1.00 96.94 94 TRP A N 1
ATOM 697 C CA . TRP A 1 94 ? -14.475 -3.212 14.257 1.00 96.94 94 TRP A CA 1
ATOM 698 C C . TRP A 1 94 ? -14.267 -1.716 14.031 1.00 96.94 94 TRP A C 1
ATOM 700 O O . TRP A 1 94 ? -15.158 -0.892 14.229 1.00 96.94 94 TRP A O 1
ATOM 710 N N . ILE A 1 95 ? -13.063 -1.378 13.577 1.00 95.81 95 ILE A N 1
ATOM 711 C CA . ILE A 1 95 ? -12.675 -0.033 13.149 1.00 95.81 95 ILE A CA 1
ATOM 712 C C . ILE A 1 95 ? -12.026 -0.165 11.777 1.00 95.81 95 ILE A C 1
ATOM 714 O O . ILE A 1 95 ? -11.250 -1.088 11.536 1.00 95.81 95 ILE A O 1
ATOM 718 N N . SER A 1 96 ? -12.326 0.753 10.867 1.00 95.50 96 SER A N 1
ATOM 719 C CA . SER A 1 96 ? -11.779 0.752 9.518 1.00 95.50 96 SER A CA 1
ATOM 720 C C . SER A 1 96 ? -11.324 2.130 9.057 1.00 95.50 96 SER A C 1
ATOM 722 O O . SER A 1 96 ? -11.829 3.165 9.499 1.00 95.50 96 SER A O 1
ATOM 724 N N . SER A 1 97 ? -10.382 2.116 8.121 1.00 93.56 97 SER A N 1
ATOM 725 C CA . SER A 1 97 ? -9.880 3.291 7.427 1.00 93.56 97 SER A CA 1
ATOM 726 C C . SER A 1 97 ? -9.879 3.038 5.926 1.00 93.56 97 SER A C 1
ATOM 728 O O . SER A 1 97 ? -9.330 2.035 5.459 1.00 93.56 97 SER A O 1
ATOM 730 N N . ASP A 1 98 ? -10.493 3.957 5.186 1.00 92.75 98 ASP A N 1
ATOM 731 C CA . ASP A 1 98 ? -10.486 3.975 3.729 1.00 92.75 98 ASP A CA 1
ATOM 732 C C . ASP A 1 98 ? -9.407 4.936 3.221 1.00 92.75 98 ASP A C 1
ATOM 734 O O . ASP A 1 98 ? -9.363 6.107 3.614 1.00 92.75 98 ASP A O 1
ATOM 738 N N . TRP A 1 99 ? -8.554 4.435 2.328 1.00 91.69 99 TRP A N 1
ATOM 739 C CA . TRP A 1 99 ? -7.429 5.153 1.744 1.00 91.69 99 TRP A CA 1
ATOM 740 C C . TRP A 1 99 ? -7.522 5.175 0.209 1.00 91.69 99 TRP A C 1
ATOM 742 O O . TRP A 1 99 ? -7.493 4.104 -0.409 1.00 91.69 99 TRP A O 1
ATOM 752 N N . PRO A 1 100 ? -7.576 6.355 -0.435 1.00 91.50 100 PRO A N 1
ATOM 753 C CA . PRO A 1 100 ? -7.517 6.457 -1.890 1.00 91.50 100 PRO A CA 1
ATOM 754 C C . PRO A 1 100 ? -6.089 6.170 -2.376 1.00 91.50 100 PRO A C 1
ATOM 756 O O . PRO A 1 100 ? -5.134 6.839 -1.988 1.00 91.50 100 PRO A O 1
ATOM 759 N N . VAL A 1 101 ? -5.922 5.139 -3.202 1.00 90.81 101 VAL A N 1
ATOM 760 C CA . VAL A 1 101 ? -4.602 4.620 -3.598 1.00 90.81 101 VAL A CA 1
ATOM 761 C C . VAL A 1 101 ? -4.067 5.332 -4.835 1.00 90.81 101 VAL A C 1
ATOM 763 O O . VAL A 1 101 ? -2.988 5.916 -4.800 1.00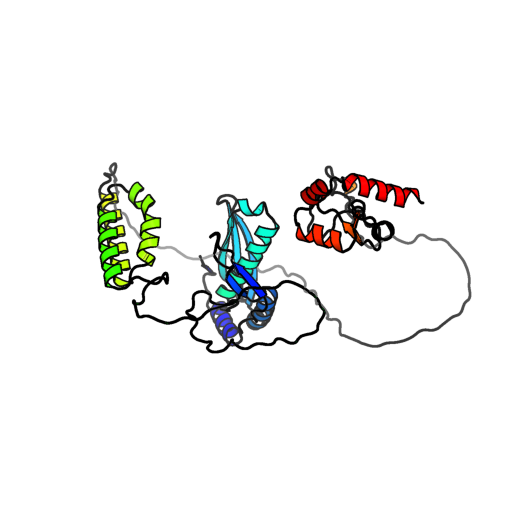 90.81 101 VAL A O 1
ATOM 766 N N . CYS A 1 102 ? -4.789 5.234 -5.950 1.00 87.38 102 CYS A N 1
ATOM 767 C CA . CYS A 1 102 ? -4.424 5.844 -7.226 1.00 87.38 102 CYS A CA 1
ATOM 768 C C . CYS A 1 102 ? -5.653 5.958 -8.133 1.00 87.38 102 CYS A C 1
ATOM 770 O O . CYS A 1 102 ? -6.686 5.333 -7.878 1.00 87.38 102 CYS A O 1
ATOM 772 N N . GLN A 1 103 ? -5.528 6.718 -9.222 1.00 87.81 103 GLN A N 1
ATOM 773 C CA . GLN A 1 103 ? -6.551 6.738 -10.264 1.00 87.81 103 GLN A CA 1
ATOM 774 C C . GLN A 1 103 ? -6.617 5.389 -10.990 1.00 87.81 103 GLN A C 1
ATOM 776 O O . GLN A 1 103 ? -5.625 4.669 -11.120 1.00 87.81 103 GLN A O 1
ATOM 781 N N . LEU A 1 104 ? -7.792 5.051 -11.509 1.00 83.56 104 LEU A N 1
ATOM 782 C CA . LEU A 1 104 ? -8.012 3.838 -12.291 1.00 83.56 104 LEU A CA 1
ATOM 783 C C . LEU A 1 104 ? -7.251 3.877 -13.626 1.00 83.56 104 LEU A C 1
ATOM 785 O O . LEU A 1 104 ? -6.840 2.836 -14.131 1.00 83.56 104 LEU A O 1
ATOM 789 N N . SER A 1 105 ? -6.984 5.069 -14.164 1.00 78.88 105 SER A N 1
ATOM 790 C CA . SER A 1 105 ? -6.108 5.274 -15.326 1.00 78.88 105 SER A CA 1
ATOM 791 C C . SER A 1 105 ? -4.689 4.729 -15.089 1.00 78.88 105 SER A C 1
ATOM 793 O O . SER A 1 105 ? -4.101 4.120 -15.988 1.00 78.88 105 SER A O 1
ATOM 795 N N . ASP A 1 106 ? -4.167 4.834 -13.862 1.00 73.75 106 ASP A N 1
ATOM 796 C CA . ASP A 1 106 ? -2.868 4.279 -13.461 1.00 73.75 106 ASP A CA 1
ATOM 797 C C . ASP A 1 106 ? -2.871 2.752 -13.303 1.00 73.75 106 ASP A C 1
ATOM 799 O O . ASP A 1 106 ? -1.805 2.123 -13.335 1.00 73.75 106 ASP A O 1
ATOM 803 N N . ALA A 1 107 ? -4.048 2.121 -13.204 1.00 67.81 107 ALA A N 1
ATOM 804 C CA . ALA A 1 107 ? -4.172 0.662 -13.179 1.00 67.81 107 ALA A CA 1
ATOM 805 C C . ALA A 1 107 ? -3.736 0.011 -14.505 1.00 67.81 107 ALA A C 1
ATOM 807 O O . ALA A 1 107 ? -3.363 -1.165 -14.523 1.00 67.81 107 ALA A O 1
ATOM 808 N N . SER A 1 108 ? -3.693 0.788 -15.599 1.00 71.62 108 SER A N 1
ATOM 809 C CA . SER A 1 108 ? -3.124 0.374 -16.892 1.00 71.62 108 SER A CA 1
ATOM 810 C C . SER A 1 108 ? -1.635 0.001 -16.809 1.00 71.62 108 SER A C 1
ATOM 812 O O . SER A 1 108 ? -1.124 -0.718 -17.671 1.00 71.62 108 SER A O 1
ATOM 814 N N . ALA A 1 109 ? -0.942 0.417 -15.741 1.00 82.19 109 ALA A N 1
ATOM 815 C CA . ALA A 1 109 ? 0.418 0.019 -15.411 1.00 82.19 109 ALA A CA 1
ATOM 816 C C . ALA A 1 109 ? 0.435 -0.874 -14.149 1.00 82.19 109 ALA A C 1
ATOM 818 O O . ALA A 1 109 ? 0.708 -0.385 -13.048 1.00 82.19 109 ALA A O 1
ATOM 819 N N . PRO A 1 110 ? 0.257 -2.209 -14.273 1.00 82.50 110 PRO A N 1
ATOM 820 C CA . PRO A 1 110 ? 0.113 -3.114 -13.125 1.00 82.50 110 PRO A CA 1
ATOM 821 C C . PRO A 1 110 ? 1.241 -3.031 -12.091 1.00 82.50 110 PRO A C 1
ATOM 823 O O . PRO A 1 110 ? 1.014 -3.208 -10.897 1.00 82.50 110 PRO A O 1
ATOM 826 N N . ARG A 1 111 ? 2.473 -2.741 -12.531 1.00 83.75 111 ARG A N 1
ATOM 827 C CA . ARG A 1 111 ? 3.624 -2.569 -11.628 1.00 83.75 111 ARG A CA 1
ATOM 828 C C . ARG A 1 111 ? 3.500 -1.315 -10.765 1.00 83.75 111 ARG A C 1
ATOM 830 O O . ARG A 1 111 ? 3.843 -1.369 -9.589 1.00 83.75 111 ARG A O 1
ATOM 837 N N . ARG A 1 112 ? 3.015 -0.211 -11.339 1.00 81.62 112 ARG A N 1
ATOM 838 C CA . ARG A 1 112 ? 2.816 1.057 -10.630 1.00 81.62 112 ARG A CA 1
ATOM 839 C C . ARG A 1 112 ? 1.665 0.927 -9.640 1.00 81.62 112 ARG A C 1
ATOM 841 O O . ARG A 1 112 ? 1.849 1.242 -8.473 1.00 81.62 112 ARG A O 1
ATOM 848 N N . MET A 1 113 ? 0.548 0.342 -10.074 1.00 86.38 113 MET A N 1
ATOM 849 C CA . MET A 1 113 ? -0.581 0.026 -9.195 1.00 86.38 113 MET A CA 1
ATOM 850 C C . MET A 1 113 ? -0.166 -0.901 -8.042 1.00 86.38 113 MET A C 1
ATOM 852 O O . MET A 1 113 ? -0.512 -0.655 -6.892 1.00 86.38 113 MET A O 1
ATOM 856 N N . GLY A 1 114 ? 0.627 -1.942 -8.317 1.00 87.56 114 GLY A N 1
ATOM 857 C CA . GLY A 1 114 ? 1.150 -2.837 -7.281 1.00 87.56 114 GLY A CA 1
ATOM 858 C C . GLY A 1 114 ? 2.050 -2.126 -6.264 1.00 87.56 114 GLY A C 1
ATOM 859 O O . GLY A 1 114 ? 1.941 -2.382 -5.062 1.00 87.56 114 GLY A O 1
ATOM 860 N N . ALA A 1 115 ? 2.904 -1.208 -6.724 1.00 87.56 115 ALA A N 1
ATOM 861 C CA . ALA A 1 115 ? 3.727 -0.374 -5.851 1.00 87.56 115 ALA A CA 1
ATOM 862 C C . ALA A 1 115 ? 2.867 0.578 -5.001 1.00 87.56 115 ALA A C 1
ATOM 864 O O . ALA A 1 115 ? 3.043 0.617 -3.786 1.00 87.56 115 ALA A O 1
ATOM 865 N N . ALA A 1 116 ? 1.888 1.254 -5.610 1.00 89.44 116 ALA A N 1
ATOM 866 C CA . ALA A 1 116 ? 0.954 2.143 -4.921 1.00 89.44 116 ALA A CA 1
ATOM 867 C C . ALA A 1 116 ? 0.116 1.397 -3.870 1.00 89.44 116 ALA A C 1
ATOM 869 O O . ALA A 1 116 ? -0.026 1.869 -2.749 1.00 89.44 116 ALA A O 1
ATOM 870 N N . LEU A 1 117 ? -0.364 0.187 -4.174 1.00 92.00 117 LEU A N 1
ATOM 871 C CA . LEU A 1 117 ? -1.083 -0.649 -3.209 1.00 92.00 117 LEU A CA 1
ATOM 872 C C . LEU A 1 117 ? -0.190 -1.120 -2.063 1.00 92.00 117 LEU A C 1
ATOM 874 O O . LEU A 1 117 ? -0.635 -1.176 -0.922 1.00 92.00 117 LEU A O 1
ATOM 878 N N . THR A 1 118 ? 1.062 -1.479 -2.348 1.00 92.00 118 THR A N 1
ATOM 879 C CA . THR A 1 118 ? 2.013 -1.895 -1.305 1.00 92.00 118 THR A CA 1
ATOM 880 C C . THR A 1 118 ? 2.342 -0.730 -0.378 1.00 92.00 118 THR A C 1
ATOM 882 O O . THR A 1 118 ? 2.388 -0.912 0.837 1.00 92.00 118 THR A O 1
ATOM 885 N N . TYR A 1 119 ? 2.513 0.461 -0.954 1.00 91.00 119 TYR A N 1
ATOM 886 C CA . TYR A 1 119 ? 2.638 1.712 -0.223 1.00 91.00 119 TYR A CA 1
ATOM 887 C C . TYR A 1 119 ? 1.389 1.937 0.637 1.00 91.00 119 TYR A C 1
ATOM 889 O O . TYR A 1 119 ? 1.476 1.840 1.854 1.00 91.00 119 TYR A O 1
ATOM 897 N N . ALA A 1 120 ? 0.203 2.074 0.041 1.00 93.25 120 ALA A N 1
ATOM 898 C CA . ALA A 1 120 ? -1.040 2.339 0.766 1.00 93.25 120 ALA A CA 1
ATOM 899 C C . ALA A 1 120 ? -1.320 1.328 1.891 1.00 93.25 120 ALA A C 1
ATOM 901 O O . ALA A 1 120 ? -1.692 1.730 2.989 1.00 93.25 120 ALA A O 1
ATOM 902 N N . ARG A 1 121 ? -1.076 0.026 1.671 1.00 94.75 121 ARG A N 1
ATOM 903 C CA . ARG A 1 121 ? -1.254 -1.009 2.707 1.00 94.75 121 ARG A CA 1
ATOM 904 C C . ARG A 1 121 ? -0.368 -0.798 3.920 1.00 94.75 121 ARG A C 1
ATOM 906 O O . ARG A 1 121 ? -0.824 -1.037 5.035 1.00 94.75 121 ARG A O 1
ATOM 913 N N . ARG A 1 122 ? 0.872 -0.360 3.708 1.00 93.75 122 ARG A N 1
ATOM 914 C CA . ARG A 1 122 ? 1.807 -0.064 4.792 1.00 93.75 122 ARG A CA 1
ATOM 915 C C . ARG A 1 122 ? 1.331 1.139 5.600 1.00 93.75 122 ARG A C 1
ATOM 917 O O . ARG A 1 122 ? 1.161 1.003 6.805 1.00 93.75 122 ARG A O 1
ATOM 924 N N . TYR A 1 123 ? 1.058 2.263 4.938 1.00 91.50 123 TYR A N 1
ATOM 925 C CA . TYR A 1 123 ? 0.657 3.498 5.620 1.00 91.50 123 TYR A CA 1
ATOM 926 C C . TYR A 1 123 ? -0.680 3.324 6.324 1.00 91.50 123 TYR A C 1
ATOM 928 O O . TYR A 1 123 ? -0.739 3.523 7.528 1.00 91.50 123 TYR A O 1
ATOM 936 N N . ALA A 1 124 ? -1.713 2.855 5.618 1.00 93.75 124 ALA A N 1
ATOM 937 C CA . ALA A 1 124 ? -3.048 2.702 6.190 1.00 93.75 124 ALA A CA 1
ATOM 938 C C . ALA A 1 124 ? -3.052 1.786 7.422 1.00 93.75 124 ALA A C 1
ATOM 940 O O . ALA A 1 124 ? -3.753 2.063 8.392 1.00 93.75 124 ALA A O 1
ATOM 941 N N . LEU A 1 125 ? -2.250 0.714 7.413 1.00 93.94 125 LEU A N 1
ATOM 942 C CA . LEU A 1 125 ? -2.109 -0.158 8.575 1.00 93.94 125 LEU A CA 1
ATOM 943 C C . LEU A 1 125 ? -1.354 0.528 9.715 1.00 93.94 125 LEU A C 1
ATOM 945 O O . LEU A 1 125 ? -1.808 0.497 10.855 1.00 93.94 125 LEU A O 1
ATOM 949 N N . PHE A 1 126 ? -0.203 1.132 9.425 1.00 93.38 126 PHE A N 1
ATOM 950 C CA . PHE A 1 126 ? 0.657 1.720 10.450 1.00 93.38 126 PHE A CA 1
ATOM 951 C C . PHE A 1 126 ? -0.014 2.914 11.125 1.00 93.38 126 PHE A C 1
ATOM 953 O O . PHE A 1 126 ? 0.014 3.003 12.349 1.00 93.38 126 PHE A O 1
ATOM 960 N N . THR A 1 127 ? -0.720 3.751 10.361 1.00 91.44 127 THR A N 1
ATOM 961 C CA . THR A 1 127 ? -1.517 4.855 10.906 1.00 91.44 127 THR A CA 1
ATOM 962 C C . THR A 1 127 ? -2.664 4.359 11.777 1.00 91.44 127 THR A C 1
ATOM 964 O O . THR A 1 127 ? -2.965 4.974 12.792 1.00 91.44 127 THR A O 1
ATOM 967 N N . LEU A 1 128 ? -3.308 3.247 11.401 1.00 91.81 128 LEU A N 1
ATOM 968 C CA . LEU A 1 128 ? -4.465 2.728 12.134 1.00 91.81 128 LEU A CA 1
ATOM 969 C C . LEU A 1 128 ? -4.066 2.032 13.442 1.00 91.81 128 LEU A C 1
ATOM 971 O O . LEU A 1 128 ? -4.819 2.070 14.409 1.00 91.81 128 LEU A O 1
ATOM 975 N N . VAL A 1 129 ? -2.890 1.401 13.477 1.00 92.50 129 VAL A N 1
ATOM 976 C CA . VAL A 1 129 ? -2.380 0.693 14.664 1.00 92.50 129 VAL A CA 1
ATOM 977 C C . VAL A 1 129 ? -1.518 1.604 15.552 1.00 92.50 129 VAL A C 1
ATOM 979 O O . VAL A 1 129 ? -1.395 1.338 16.744 1.00 92.50 129 VAL A O 1
ATOM 982 N N . GLY A 1 130 ? -0.971 2.700 15.018 1.00 90.69 130 GLY A N 1
ATOM 983 C CA . GLY A 1 130 ? -0.146 3.658 15.764 1.00 90.69 130 GLY A CA 1
ATOM 984 C C . GLY A 1 130 ? 1.353 3.345 15.729 1.00 90.69 130 GLY A C 1
ATOM 985 O O . GLY A 1 130 ? 2.034 3.476 16.738 1.00 90.69 130 GLY A O 1
ATOM 986 N N . ILE A 1 131 ? 1.864 2.903 14.578 1.00 91.44 131 ILE A N 1
ATOM 987 C CA . ILE A 1 131 ? 3.282 2.590 14.356 1.00 91.44 131 ILE A CA 1
ATOM 988 C C . ILE A 1 131 ? 3.924 3.652 13.464 1.00 91.44 131 ILE A C 1
ATOM 990 O O . ILE A 1 131 ? 3.371 3.999 12.422 1.00 91.44 131 ILE A O 1
ATOM 994 N N . ALA A 1 132 ? 5.143 4.079 13.798 1.00 88.12 132 ALA A N 1
ATOM 995 C CA . ALA A 1 132 ? 5.980 4.877 12.906 1.00 88.12 132 ALA A CA 1
ATOM 996 C C . ALA A 1 132 ? 6.918 3.965 12.100 1.00 88.12 132 ALA A C 1
ATOM 998 O O . ALA A 1 132 ? 7.864 3.382 12.630 1.00 88.12 132 ALA A O 1
ATOM 999 N N . GLY A 1 133 ? 6.643 3.827 10.802 1.00 84.69 133 GLY A N 1
ATOM 1000 C CA . GLY A 1 133 ? 7.395 2.947 9.904 1.00 84.69 133 GLY A CA 1
ATOM 1001 C C . GLY A 1 133 ? 8.326 3.651 8.925 1.00 84.69 133 GLY A C 1
ATOM 1002 O O . GLY A 1 133 ? 8.817 2.998 8.012 1.00 84.69 133 GLY A O 1
ATOM 1003 N N . GLU A 1 134 ? 8.543 4.954 9.056 1.00 83.19 134 GLU A N 1
ATOM 1004 C CA . GLU A 1 134 ? 9.365 5.748 8.139 1.00 83.19 134 GLU A CA 1
ATOM 1005 C C . GLU A 1 134 ? 10.018 6.933 8.831 1.00 83.19 134 GLU A C 1
ATOM 1007 O O . GLU A 1 134 ? 9.712 7.240 9.985 1.00 83.19 134 GLU A O 1
ATOM 1012 N N . ASP A 1 135 ? 11.008 7.519 8.169 1.00 79.94 135 ASP A N 1
ATOM 1013 C CA . ASP A 1 135 ? 11.621 8.771 8.600 1.00 79.94 135 ASP A CA 1
ATOM 1014 C C . ASP A 1 135 ? 10.661 9.939 8.344 1.00 79.94 135 ASP A C 1
ATOM 1016 O O . ASP A 1 135 ? 10.053 10.025 7.277 1.00 79.94 135 ASP A O 1
ATOM 1020 N N . ASP A 1 136 ? 10.525 10.810 9.343 1.00 75.31 136 ASP A N 1
ATOM 1021 C CA . ASP A 1 136 ? 9.801 12.071 9.214 1.00 75.31 136 ASP A CA 1
ATOM 1022 C C . ASP A 1 136 ? 10.696 13.052 8.452 1.00 75.31 136 ASP A C 1
ATOM 1024 O O . ASP A 1 136 ? 11.713 13.511 8.971 1.00 75.31 136 ASP A O 1
ATOM 1028 N N . LEU A 1 137 ? 10.372 13.283 7.180 1.00 68.06 137 LEU A N 1
ATOM 1029 C CA . LEU A 1 137 ? 11.195 14.078 6.265 1.00 68.06 137 LEU A CA 1
ATOM 1030 C C . LEU A 1 137 ? 11.037 15.587 6.463 1.00 68.06 137 LEU A C 1
ATOM 1032 O O . LEU A 1 137 ? 11.840 16.342 5.917 1.00 68.06 137 LEU A O 1
ATOM 1036 N N . ASP A 1 138 ? 10.025 16.005 7.226 1.00 64.81 138 ASP A N 1
ATOM 1037 C CA . ASP A 1 138 ? 9.675 17.408 7.447 1.00 64.81 138 ASP A CA 1
ATOM 1038 C C . ASP A 1 138 ? 10.103 17.903 8.843 1.00 64.81 138 ASP A C 1
ATOM 1040 O O . ASP A 1 138 ? 9.998 19.097 9.143 1.00 64.81 138 ASP A O 1
ATOM 1044 N N . ALA A 1 139 ? 10.614 17.009 9.700 1.00 53.12 139 ALA A N 1
ATOM 1045 C CA . ALA A 1 139 ? 11.176 17.382 10.989 1.00 53.12 139 ALA A CA 1
ATOM 1046 C C . ALA A 1 139 ? 12.508 18.132 10.789 1.00 53.12 139 ALA A C 1
ATOM 1048 O O . ALA A 1 139 ? 13.405 17.610 10.119 1.00 53.12 139 ALA A O 1
ATOM 1049 N N . PRO A 1 140 ? 12.689 19.337 11.371 1.00 49.44 140 PRO A N 1
ATOM 1050 C CA . PRO A 1 140 ? 13.993 19.983 11.376 1.00 49.44 140 PRO A CA 1
ATOM 1051 C C . PRO A 1 140 ? 14.985 19.054 12.076 1.00 49.44 140 PRO A C 1
ATOM 1053 O O . PRO A 1 140 ? 14.708 18.545 13.162 1.00 49.44 140 PRO A O 1
ATOM 1056 N N . ASP A 1 141 ? 16.120 18.818 11.425 1.00 44.91 141 ASP A N 1
ATOM 1057 C CA . ASP A 1 141 ? 17.155 17.881 11.852 1.00 44.91 141 ASP A CA 1
ATOM 1058 C C . ASP A 1 141 ? 17.769 18.355 13.185 1.00 44.91 141 ASP A C 1
ATOM 1060 O O . ASP A 1 141 ? 18.728 19.124 13.223 1.00 44.91 141 ASP A O 1
ATOM 1064 N N . LEU A 1 142 ? 17.148 17.989 14.310 1.00 48.38 142 LEU A N 1
ATOM 1065 C CA . LEU A 1 142 ? 17.551 18.442 15.645 1.00 48.38 142 LEU A CA 1
ATOM 1066 C C . LEU A 1 142 ? 18.606 17.539 16.297 1.00 48.38 142 LEU A C 1
ATOM 1068 O O . LEU A 1 142 ? 18.983 17.798 17.436 1.00 48.38 142 LEU A O 1
ATOM 1072 N N . GLN A 1 143 ? 19.124 16.517 15.605 1.00 40.56 143 GLN A N 1
ATOM 1073 C CA . GLN A 1 143 ? 20.135 15.603 16.151 1.00 40.56 143 GLN A CA 1
ATOM 1074 C C . GLN A 1 143 ? 20.943 14.899 15.046 1.00 40.56 143 GLN A C 1
ATOM 1076 O O . GLN A 1 143 ? 20.648 13.759 14.701 1.00 40.56 143 GLN A O 1
ATOM 1081 N N . ASN A 1 144 ? 22.012 15.548 14.557 1.00 33.00 144 ASN A N 1
ATOM 1082 C CA . ASN A 1 144 ? 23.313 14.884 14.369 1.00 33.00 144 ASN A CA 1
ATOM 1083 C C . ASN A 1 144 ? 24.460 15.888 14.086 1.00 33.00 144 ASN A C 1
ATOM 1085 O O . ASN A 1 144 ? 24.762 16.180 12.926 1.00 33.00 144 ASN A O 1
ATOM 1089 N N . PRO A 1 145 ? 25.169 16.420 15.099 1.00 38.06 145 PRO A N 1
ATOM 1090 C CA . PRO A 1 145 ? 26.574 16.736 14.891 1.00 38.06 145 PRO A CA 1
ATOM 1091 C C . PRO A 1 145 ? 27.319 15.393 14.828 1.00 38.06 145 PRO A C 1
ATOM 1093 O O . PRO A 1 145 ? 27.135 14.563 15.705 1.00 38.06 145 PRO A O 1
ATOM 1096 N N . GLU A 1 146 ? 28.154 15.193 13.809 1.00 41.84 146 GLU A N 1
ATOM 1097 C CA . GLU A 1 146 ? 28.989 13.996 13.575 1.00 41.84 146 GLU A CA 1
ATOM 1098 C C . GLU A 1 146 ? 28.412 12.894 12.666 1.00 41.84 146 GLU A C 1
ATOM 1100 O O . GLU A 1 146 ? 28.157 11.773 13.086 1.00 41.84 146 GLU A O 1
ATOM 1105 N N . VAL A 1 147 ? 28.397 13.145 11.351 1.00 35.97 147 VAL A N 1
ATOM 1106 C CA . VAL A 1 147 ? 28.981 12.175 10.400 1.00 35.97 147 VAL A CA 1
ATOM 1107 C C . VAL A 1 147 ? 29.814 12.942 9.382 1.00 35.97 147 VAL A C 1
ATOM 1109 O O . VAL A 1 147 ? 29.415 13.220 8.255 1.00 35.97 147 VAL A O 1
ATOM 1112 N N . GLY A 1 148 ? 31.013 13.298 9.816 1.00 36.47 148 GLY A N 1
ATOM 1113 C CA . GLY A 1 148 ? 32.111 13.642 8.938 1.00 36.47 148 GLY A CA 1
ATOM 1114 C C . GLY A 1 148 ? 33.335 12.905 9.434 1.00 36.47 148 GLY A C 1
ATOM 1115 O O . GLY A 1 148 ? 34.103 13.490 10.181 1.00 36.47 148 GLY A O 1
ATOM 1116 N N . GLN A 1 149 ? 33.521 11.640 9.044 1.00 31.94 149 GLN A N 1
ATOM 1117 C CA . GLN A 1 149 ? 34.857 11.047 8.992 1.00 31.94 149 GLN A CA 1
ATOM 1118 C C . GLN A 1 149 ? 34.927 9.789 8.114 1.00 31.94 149 GLN A C 1
ATOM 1120 O O . GLN A 1 149 ? 34.136 8.856 8.207 1.00 31.94 149 GLN A O 1
ATOM 1125 N N . LYS A 1 150 ? 35.919 9.860 7.228 1.00 33.72 150 LYS A N 1
ATOM 1126 C CA . LYS A 1 150 ? 36.438 8.892 6.264 1.00 33.72 150 LYS A CA 1
ATOM 1127 C C . LYS A 1 150 ? 36.500 7.448 6.771 1.00 33.72 150 LYS A C 1
ATOM 1129 O O . LYS A 1 150 ? 37.072 7.201 7.826 1.00 33.72 150 LYS A O 1
ATOM 1134 N N . ILE A 1 151 ? 36.150 6.508 5.891 1.00 31.27 151 ILE A N 1
ATOM 1135 C CA . ILE A 1 151 ? 36.920 5.267 5.729 1.00 31.27 151 ILE A CA 1
ATOM 1136 C C . ILE A 1 151 ? 37.178 5.070 4.232 1.00 31.27 151 ILE A C 1
ATOM 1138 O O . ILE A 1 151 ? 36.354 4.538 3.494 1.00 31.27 151 ILE A O 1
ATOM 1142 N N . GLU A 1 152 ? 38.343 5.541 3.797 1.00 30.14 152 GLU A N 1
ATOM 1143 C CA . GLU A 1 152 ? 39.061 4.953 2.672 1.00 30.14 152 GLU A CA 1
ATOM 1144 C C . GLU A 1 152 ? 39.838 3.748 3.215 1.00 30.14 152 GLU A C 1
ATOM 1146 O O . GLU A 1 152 ? 40.618 3.882 4.158 1.00 30.14 152 GLU A O 1
ATOM 1151 N N . SER A 1 153 ? 39.674 2.580 2.602 1.00 31.41 153 SER A N 1
ATOM 1152 C CA . SER A 1 153 ? 40.695 1.534 2.628 1.00 31.41 153 SER A CA 1
ATOM 1153 C C . SER A 1 153 ? 40.871 0.982 1.217 1.00 31.41 153 SER A C 1
ATOM 1155 O O . SER A 1 153 ? 39.956 0.470 0.574 1.00 31.41 153 SER A O 1
ATOM 1157 N N . ALA A 1 154 ? 42.079 1.213 0.712 1.00 30.30 154 ALA A N 1
ATOM 1158 C CA . ALA A 1 154 ? 42.518 0.969 -0.645 1.00 30.30 154 ALA A CA 1
ATOM 1159 C C . ALA A 1 154 ? 42.811 -0.514 -0.917 1.00 30.30 154 ALA A C 1
ATOM 1161 O O . ALA A 1 154 ? 43.375 -1.211 -0.075 1.00 30.30 154 ALA A O 1
ATOM 1162 N N . ALA A 1 155 ? 42.567 -0.942 -2.157 1.00 29.02 155 ALA A N 1
ATOM 1163 C CA . ALA A 1 155 ? 43.401 -1.929 -2.835 1.00 29.02 155 ALA A CA 1
ATOM 1164 C C . ALA A 1 155 ? 43.494 -1.575 -4.333 1.00 29.02 155 ALA A C 1
ATOM 1166 O O . ALA A 1 155 ? 42.493 -1.490 -5.039 1.00 29.02 155 ALA A O 1
ATOM 1167 N N . ASN A 1 156 ? 44.734 -1.308 -4.746 1.00 29.91 156 ASN A N 1
ATOM 1168 C CA . ASN A 1 156 ? 45.243 -0.820 -6.031 1.00 29.91 156 ASN A CA 1
ATOM 1169 C C . ASN A 1 156 ? 44.746 -1.548 -7.293 1.00 29.91 156 ASN A C 1
ATOM 1171 O O . ASN A 1 156 ? 44.528 -2.751 -7.252 1.00 29.91 156 ASN A O 1
ATOM 1175 N N . TYR A 1 157 ? 44.736 -0.845 -8.438 1.00 24.66 157 TYR A N 1
ATOM 1176 C CA . TYR A 1 157 ? 45.686 -1.051 -9.555 1.00 24.66 157 TYR A CA 1
ATOM 1177 C C . TYR A 1 157 ? 45.512 0.052 -10.635 1.00 24.66 157 TYR A C 1
ATOM 1179 O O . TYR A 1 157 ? 44.481 0.100 -11.290 1.00 24.66 157 TYR A O 1
ATOM 1187 N N . GLN A 1 158 ? 46.523 0.939 -10.749 1.00 29.11 158 GLN A N 1
ATOM 1188 C CA . GLN A 1 158 ? 47.188 1.495 -11.962 1.00 29.11 158 GLN A CA 1
ATOM 1189 C C . GLN A 1 158 ? 46.296 1.843 -13.199 1.00 29.11 158 GLN A C 1
ATOM 1191 O O . GLN A 1 158 ? 45.550 1.006 -13.671 1.00 29.11 158 GLN A O 1
ATOM 1196 N N . ASN A 1 159 ? 46.382 2.975 -13.919 1.00 27.75 159 ASN A N 1
ATOM 1197 C CA . ASN A 1 159 ? 47.543 3.777 -14.322 1.00 27.75 159 ASN A CA 1
ATOM 1198 C C . ASN A 1 159 ? 47.110 5.016 -15.170 1.00 27.75 159 ASN A C 1
ATOM 1200 O O . ASN A 1 159 ? 46.230 4.881 -16.014 1.00 27.75 159 ASN A O 1
ATOM 1204 N N . ARG A 1 160 ? 47.880 6.113 -15.054 1.00 27.27 160 ARG A N 1
ATOM 1205 C CA . ARG A 1 160 ? 48.345 7.065 -16.101 1.00 27.27 160 ARG A CA 1
ATOM 1206 C C . ARG A 1 160 ? 47.482 8.186 -16.726 1.00 27.27 160 ARG A C 1
ATOM 1208 O O . ARG A 1 160 ? 46.532 7.942 -17.455 1.00 27.27 160 ARG A O 1
ATOM 1215 N N . ASN A 1 161 ? 48.107 9.375 -16.617 1.00 26.58 161 ASN A N 1
ATOM 1216 C CA . ASN A 1 161 ? 48.069 10.610 -17.425 1.00 26.58 161 ASN A CA 1
ATOM 1217 C C . ASN A 1 161 ? 46.757 11.406 -17.396 1.00 26.58 161 ASN A C 1
ATOM 1219 O O . ASN A 1 161 ? 45.694 10.849 -17.593 1.00 26.58 161 ASN A O 1
ATOM 1223 N N . SER A 1 162 ? 46.739 12.717 -17.141 1.00 32.78 162 SER A N 1
ATOM 1224 C CA . SER A 1 162 ? 47.657 13.812 -17.528 1.00 32.78 162 SER A CA 1
ATOM 1225 C C . SER A 1 162 ? 47.398 15.022 -16.602 1.00 32.78 162 SER A C 1
ATOM 1227 O O . SER A 1 162 ? 46.249 15.334 -16.323 1.00 32.78 162 SER A O 1
ATOM 1229 N N . GLN A 1 163 ? 48.399 15.550 -15.892 1.00 29.28 163 GLN A N 1
ATOM 1230 C CA . GLN A 1 163 ? 49.225 16.725 -16.235 1.00 29.28 163 GLN A CA 1
ATOM 1231 C C . GLN A 1 163 ? 48.499 18.090 -16.382 1.00 29.28 163 GLN A C 1
ATOM 1233 O O . GLN A 1 163 ? 47.799 18.328 -17.356 1.00 29.28 163 GLN A O 1
ATOM 1238 N N . HIS A 1 164 ? 48.858 18.979 -15.436 1.00 26.44 164 HIS A N 1
ATOM 1239 C CA . HIS A 1 164 ? 49.076 20.441 -15.514 1.00 26.44 164 HIS A CA 1
ATOM 1240 C C . HIS A 1 164 ? 47.922 21.469 -15.444 1.00 26.44 164 HIS A C 1
ATOM 1242 O O . HIS A 1 164 ? 47.216 21.684 -16.419 1.00 26.44 164 HIS A O 1
ATOM 1248 N N . ALA A 1 165 ? 47.870 22.198 -14.306 1.00 27.50 165 ALA A N 1
ATOM 1249 C CA . ALA A 1 165 ? 47.996 23.675 -14.128 1.00 27.50 165 ALA A CA 1
ATOM 1250 C C . ALA A 1 165 ? 47.381 24.078 -12.754 1.00 27.50 165 ALA A C 1
ATOM 1252 O O . ALA A 1 165 ? 46.179 23.957 -12.571 1.00 27.50 165 ALA A O 1
ATOM 1253 N N . VAL A 1 166 ? 48.129 24.226 -11.649 1.00 25.59 166 VAL A N 1
ATOM 1254 C CA . VAL A 1 166 ? 48.930 25.376 -11.142 1.00 25.59 166 VAL A CA 1
ATOM 1255 C C . VAL A 1 166 ? 48.134 26.660 -10.801 1.00 25.59 166 VAL A C 1
ATOM 1257 O O . VAL A 1 166 ? 47.772 27.402 -11.702 1.00 25.59 166 VAL A O 1
ATOM 1260 N N . ALA A 1 167 ? 48.044 26.913 -9.475 1.00 25.78 167 ALA A N 1
ATOM 1261 C CA . ALA A 1 167 ? 48.035 28.189 -8.713 1.00 25.78 167 ALA A CA 1
ATOM 1262 C C . ALA A 1 167 ? 46.828 29.161 -8.873 1.00 25.78 167 ALA A C 1
ATOM 1264 O O . ALA A 1 167 ? 46.246 29.250 -9.938 1.00 25.78 167 ALA A O 1
ATOM 1265 N N . THR A 1 168 ? 46.350 29.940 -7.883 1.00 25.42 168 THR A N 1
ATOM 1266 C CA . THR A 1 168 ? 46.964 30.512 -6.662 1.00 25.42 168 THR A CA 1
ATOM 1267 C C . THR A 1 168 ? 45.878 31.126 -5.739 1.00 25.42 168 THR A C 1
ATOM 1269 O O . THR A 1 168 ? 44.888 31.653 -6.229 1.00 25.42 168 THR A O 1
ATOM 1272 N N . SER A 1 169 ? 46.113 31.049 -4.421 1.00 25.06 169 SER A N 1
ATOM 1273 C CA . SER A 1 169 ? 45.767 31.953 -3.288 1.00 25.06 169 SER A CA 1
ATOM 1274 C C . SER A 1 169 ? 44.633 33.010 -3.340 1.00 25.06 169 SER A C 1
ATOM 1276 O O . SER A 1 169 ? 44.609 33.890 -4.194 1.00 25.06 169 SER A O 1
ATOM 1278 N N . ALA A 1 170 ? 43.824 33.007 -2.265 1.00 28.25 170 ALA A N 1
ATOM 1279 C CA . ALA A 1 170 ? 42.881 34.042 -1.785 1.00 28.25 170 ALA A CA 1
ATOM 1280 C C . ALA A 1 170 ? 43.583 35.343 -1.281 1.00 28.25 170 ALA A C 1
ATOM 1282 O O . ALA A 1 170 ? 44.815 35.325 -1.199 1.00 28.25 170 ALA A O 1
ATOM 1283 N N . PRO A 1 171 ? 42.878 36.453 -0.912 1.00 34.31 171 PRO A N 1
ATOM 1284 C CA . PRO A 1 171 ? 42.110 36.527 0.352 1.00 34.31 171 PRO A CA 1
ATOM 1285 C C . PRO A 1 171 ? 40.822 37.411 0.378 1.00 34.31 171 PRO A C 1
ATOM 1287 O O . PRO A 1 171 ? 40.459 38.098 -0.568 1.00 34.31 171 PRO A O 1
ATOM 1290 N N . ALA A 1 172 ? 40.153 37.315 1.534 1.00 27.45 172 ALA A N 1
ATOM 1291 C CA . ALA A 1 172 ? 38.929 37.912 2.095 1.00 27.45 172 ALA A CA 1
ATOM 1292 C C . ALA A 1 172 ? 38.474 39.353 1.742 1.00 27.45 172 ALA A C 1
ATOM 1294 O O . ALA A 1 172 ? 39.287 40.270 1.714 1.00 27.45 172 ALA A O 1
ATOM 1295 N N . ALA A 1 173 ? 37.140 39.563 1.728 1.00 26.28 173 ALA A N 1
ATOM 1296 C CA . ALA A 1 173 ? 36.468 40.743 2.312 1.00 26.28 173 ALA A CA 1
ATOM 1297 C C . ALA A 1 173 ? 34.939 40.545 2.540 1.00 26.28 173 ALA A C 1
ATOM 1299 O O . ALA A 1 173 ? 34.174 40.369 1.600 1.00 26.28 173 ALA A O 1
ATOM 1300 N N . LEU A 1 174 ? 34.548 40.599 3.821 1.00 26.31 174 LEU A N 1
ATOM 1301 C CA . LEU A 1 174 ? 33.401 41.296 4.444 1.00 26.31 174 LEU A CA 1
ATOM 1302 C C . LEU A 1 174 ? 31.953 41.182 3.896 1.00 26.31 174 LEU A C 1
ATOM 1304 O O . LEU A 1 174 ? 31.586 41.726 2.863 1.00 26.31 174 LEU A O 1
ATOM 1308 N N . SER A 1 175 ? 31.129 40.566 4.755 1.00 29.97 175 SER A N 1
ATOM 1309 C CA . SER A 1 175 ? 29.733 40.865 5.131 1.00 29.97 175 SER A CA 1
ATOM 1310 C C . SER A 1 175 ? 28.723 41.365 4.083 1.00 29.97 175 SER A C 1
ATOM 1312 O O . SER A 1 175 ? 28.692 42.527 3.691 1.00 29.97 175 SER A O 1
ATOM 1314 N N . LYS A 1 176 ? 27.708 40.523 3.844 1.00 32.47 176 LYS A N 1
ATOM 1315 C CA . LYS A 1 176 ? 26.296 40.937 3.856 1.00 32.47 176 LYS A CA 1
ATOM 1316 C C . LYS A 1 176 ? 25.412 39.742 4.217 1.00 32.47 176 LYS A C 1
ATOM 1318 O O . LYS A 1 176 ? 25.271 38.795 3.458 1.00 32.47 176 LYS A O 1
ATOM 1323 N N . THR A 1 177 ? 24.939 39.802 5.454 1.00 29.25 177 THR A N 1
ATOM 1324 C CA . THR A 1 177 ? 23.575 39.521 5.908 1.00 29.25 177 THR A CA 1
ATOM 1325 C C . THR A 1 177 ? 22.808 38.388 5.222 1.00 29.25 177 THR A C 1
ATOM 1327 O O . THR A 1 177 ? 22.385 38.484 4.075 1.00 29.25 177 THR A O 1
ATOM 1330 N N . GLN A 1 178 ? 22.572 37.355 6.033 1.00 37.59 178 GLN A N 1
ATOM 1331 C CA . GLN A 1 178 ? 21.389 36.494 6.066 1.00 37.59 178 GLN A CA 1
ATOM 1332 C C . GLN A 1 178 ? 20.164 37.053 5.325 1.00 37.59 178 GLN A C 1
ATOM 1334 O O . GLN A 1 178 ? 19.692 38.136 5.656 1.00 37.59 178 GLN A O 1
ATOM 1339 N N . ALA A 1 179 ? 19.597 36.256 4.419 1.00 32.09 179 ALA A N 1
ATOM 1340 C CA . ALA A 1 179 ? 18.207 35.791 4.479 1.00 32.09 179 ALA A CA 1
ATOM 1341 C C . ALA A 1 179 ? 17.831 35.072 3.173 1.00 32.09 179 ALA A C 1
ATOM 1343 O O . ALA A 1 179 ? 18.249 35.481 2.094 1.00 32.09 179 ALA A O 1
ATOM 1344 N N . ALA A 1 180 ? 16.951 34.074 3.312 1.00 31.56 180 ALA A N 1
ATOM 1345 C CA . ALA A 1 180 ? 16.259 33.313 2.266 1.00 31.56 180 ALA A CA 1
ATOM 1346 C C . ALA A 1 180 ? 17.042 32.071 1.758 1.00 31.56 180 ALA A C 1
ATOM 1348 O O . ALA A 1 180 ? 18.204 32.162 1.393 1.00 31.56 180 ALA A O 1
ATOM 1349 N N . ILE A 1 181 ? 16.489 30.851 1.701 1.00 39.84 181 ILE A N 1
ATOM 1350 C CA . ILE A 1 181 ? 15.084 30.446 1.552 1.00 39.84 181 ILE A CA 1
ATOM 1351 C C . ILE A 1 181 ? 14.867 29.083 2.243 1.00 39.84 181 ILE A C 1
ATOM 1353 O O . ILE A 1 181 ? 15.322 28.051 1.758 1.00 39.84 181 ILE A O 1
ATOM 1357 N N . VAL A 1 182 ? 14.097 29.082 3.331 1.00 41.56 182 VAL A N 1
ATOM 1358 C CA . VAL A 1 182 ? 13.279 27.945 3.782 1.00 41.56 182 VAL A CA 1
ATOM 1359 C C . VAL A 1 182 ? 11.846 28.327 3.413 1.00 41.56 182 VAL A C 1
ATOM 1361 O O . VAL A 1 182 ? 11.447 29.466 3.651 1.00 41.56 182 VAL A O 1
ATOM 1364 N N . ARG A 1 183 ? 11.050 27.425 2.824 1.00 54.19 183 ARG A N 1
ATOM 1365 C CA . ARG A 1 183 ? 9.589 27.612 2.704 1.00 54.19 183 ARG A CA 1
ATOM 1366 C C . ARG A 1 183 ? 8.938 27.433 4.084 1.00 54.19 183 ARG A C 1
ATOM 1368 O O . ARG A 1 183 ? 8.171 26.504 4.295 1.00 54.19 183 ARG A O 1
ATOM 1375 N N . GLY A 1 184 ? 9.312 28.298 5.019 1.00 51.69 184 GLY A N 1
ATOM 1376 C CA . GLY A 1 184 ? 8.702 28.442 6.329 1.00 51.69 184 GLY A CA 1
ATOM 1377 C C . GLY A 1 184 ? 7.625 29.516 6.279 1.00 51.69 184 GLY A C 1
ATOM 1378 O O . GLY A 1 184 ? 7.612 30.363 5.383 1.00 51.69 184 GLY A O 1
ATOM 1379 N N . THR A 1 185 ? 6.711 29.450 7.235 1.00 68.81 185 THR A N 1
ATOM 1380 C CA . THR A 1 185 ? 5.766 30.514 7.571 1.00 68.81 185 THR A CA 1
ATOM 1381 C C . THR A 1 185 ? 6.457 31.879 7.517 1.00 68.81 185 THR A C 1
ATOM 1383 O O . THR A 1 185 ? 7.565 32.025 8.034 1.00 68.81 185 THR A O 1
ATOM 1386 N N . LEU A 1 186 ? 5.829 32.857 6.863 1.00 78.44 186 LEU A N 1
ATOM 1387 C CA . LEU A 1 186 ? 6.335 34.225 6.783 1.00 78.44 186 LEU A CA 1
ATOM 1388 C C . LEU A 1 186 ? 6.513 34.791 8.197 1.00 78.44 186 LEU A C 1
ATOM 1390 O O . LEU A 1 186 ? 5.741 34.473 9.105 1.00 78.44 186 LEU A O 1
ATOM 1394 N N . ASP A 1 187 ? 7.518 35.644 8.380 1.00 80.56 187 ASP A N 1
ATOM 1395 C CA . ASP A 1 187 ? 7.614 36.492 9.567 1.00 80.56 187 ASP A CA 1
ATOM 1396 C C . ASP A 1 187 ? 6.373 37.394 9.695 1.00 80.56 187 ASP A C 1
ATOM 1398 O O . ASP A 1 187 ? 5.603 37.564 8.746 1.00 80.56 187 ASP A O 1
ATOM 1402 N N . ALA A 1 188 ? 6.156 37.952 10.886 1.00 76.12 188 ALA A N 1
ATOM 1403 C CA . ALA A 1 188 ? 4.932 38.680 11.211 1.00 76.12 188 ALA A CA 1
ATOM 1404 C C . ALA A 1 188 ? 4.654 39.860 10.258 1.00 76.12 188 ALA A C 1
ATOM 1406 O O . ALA A 1 188 ? 3.507 40.052 9.854 1.00 76.12 188 ALA A O 1
ATOM 1407 N N . ASP A 1 189 ? 5.685 40.593 9.834 1.00 78.00 189 ASP A N 1
ATOM 1408 C CA . ASP A 1 189 ? 5.532 41.781 8.987 1.00 78.00 189 ASP A CA 1
ATOM 1409 C C . ASP A 1 189 ? 5.213 41.401 7.529 1.00 78.00 189 ASP A C 1
ATOM 1411 O O . ASP A 1 189 ? 4.324 41.982 6.889 1.00 78.00 189 ASP A O 1
ATOM 1415 N N . ASN A 1 190 ? 5.873 40.361 7.009 1.00 82.06 190 ASN A N 1
ATOM 1416 C CA . ASN A 1 190 ? 5.590 39.827 5.676 1.00 82.06 190 ASN A CA 1
ATOM 1417 C C . ASN A 1 190 ? 4.247 39.082 5.615 1.00 82.06 190 ASN A C 1
ATOM 1419 O O . ASN A 1 190 ? 3.525 39.191 4.621 1.00 82.06 190 ASN A O 1
ATOM 1423 N N . SER A 1 191 ? 3.878 38.366 6.681 1.00 84.56 191 SER A N 1
ATOM 1424 C CA . SER A 1 191 ? 2.561 37.739 6.838 1.00 84.56 191 SER A CA 1
ATOM 1425 C C . SER A 1 191 ? 1.454 38.795 6.835 1.00 84.56 191 SER A C 1
ATOM 1427 O O . SER A 1 191 ? 0.473 38.662 6.100 1.00 84.56 191 SER A O 1
ATOM 1429 N N . HIS A 1 192 ? 1.651 39.902 7.552 1.00 86.44 192 HIS A N 1
ATOM 1430 C CA . HIS A 1 192 ? 0.686 40.993 7.596 1.00 86.44 192 HIS A CA 1
ATOM 1431 C C . HIS A 1 192 ? 0.485 41.658 6.226 1.00 86.44 192 HIS A C 1
ATOM 1433 O O . HIS A 1 192 ? -0.652 41.891 5.805 1.00 86.44 192 HIS A O 1
ATOM 1439 N N . SER A 1 193 ? 1.578 41.909 5.503 1.00 86.56 193 SER A N 1
ATOM 1440 C CA . SER A 1 193 ? 1.545 42.507 4.161 1.00 86.56 193 SER A CA 1
ATOM 1441 C C . SER A 1 193 ? 0.850 41.591 3.146 1.00 86.56 193 SER A C 1
ATOM 1443 O O . SER A 1 193 ? -0.034 42.023 2.404 1.00 86.56 193 SER A O 1
ATOM 1445 N N . MET A 1 194 ? 1.180 40.296 3.167 1.00 85.31 194 MET A N 1
ATOM 1446 C CA . MET A 1 194 ? 0.553 39.281 2.315 1.00 85.31 194 MET A CA 1
ATOM 1447 C C . MET A 1 194 ? -0.935 39.094 2.650 1.00 85.31 194 MET A C 1
ATOM 1449 O O . MET A 1 194 ? -1.758 38.918 1.752 1.00 85.31 194 MET A O 1
ATOM 1453 N N . ARG A 1 195 ? -1.311 39.177 3.932 1.00 89.31 195 ARG A N 1
ATOM 1454 C CA . ARG A 1 195 ? -2.712 39.150 4.373 1.00 89.31 195 ARG A CA 1
ATOM 1455 C C . ARG A 1 195 ? -3.501 40.319 3.791 1.00 89.31 195 ARG A C 1
ATOM 1457 O O . ARG A 1 195 ? -4.588 40.099 3.270 1.00 89.31 195 ARG A O 1
ATOM 1464 N N . LEU A 1 196 ? -2.974 41.543 3.861 1.00 90.44 196 LEU A N 1
ATOM 1465 C CA . LEU A 1 196 ? -3.647 42.720 3.296 1.00 90.44 196 LEU A CA 1
ATOM 1466 C C . LEU A 1 196 ? -3.872 42.569 1.787 1.00 90.44 196 LEU A C 1
ATOM 1468 O O . LEU A 1 196 ? -4.963 42.863 1.298 1.00 90.44 196 LEU A O 1
ATOM 1472 N N . GLN A 1 197 ? -2.879 42.039 1.070 1.00 89.44 197 GLN A N 1
ATOM 1473 C CA . GLN A 1 197 ? -2.998 41.754 -0.357 1.00 89.44 197 GLN A CA 1
ATOM 1474 C C . GLN A 1 197 ? -4.085 40.704 -0.643 1.00 89.44 197 GLN A C 1
ATOM 1476 O O . GLN A 1 197 ? -4.988 40.957 -1.435 1.00 89.44 197 GLN A O 1
ATOM 1481 N N . LEU A 1 198 ? -4.060 39.560 0.048 1.00 87.75 198 LEU A N 1
ATOM 1482 C CA . LEU A 1 198 ? -5.058 38.497 -0.129 1.00 87.75 198 LEU A CA 1
ATOM 1483 C C . LEU A 1 198 ? -6.472 38.948 0.249 1.00 87.75 198 LEU A C 1
ATOM 1485 O O . LEU A 1 198 ? -7.440 38.554 -0.397 1.00 87.75 198 LEU A O 1
ATOM 1489 N N . GLN A 1 199 ? -6.606 39.781 1.279 1.00 90.56 199 GLN A N 1
ATOM 1490 C CA . GLN A 1 199 ? -7.891 40.338 1.685 1.00 90.56 199 GLN A CA 1
ATOM 1491 C C . GLN A 1 199 ? -8.442 41.301 0.622 1.00 90.56 199 GLN A C 1
ATOM 1493 O O . GLN A 1 199 ? -9.635 41.264 0.324 1.00 90.56 199 GLN A O 1
ATOM 1498 N N . SER A 1 200 ? -7.582 42.119 0.006 1.00 89.75 200 SER A N 1
ATOM 1499 C CA . SER A 1 200 ? -7.957 42.955 -1.140 1.00 89.75 200 SER A CA 1
ATOM 1500 C C . SER A 1 200 ? -8.395 42.109 -2.339 1.00 89.75 200 SER A C 1
ATOM 1502 O O . SER A 1 200 ? -9.437 42.387 -2.930 1.00 89.75 200 SER A O 1
ATOM 1504 N N . ASP A 1 201 ? -7.650 41.048 -2.659 1.00 86.81 201 ASP A N 1
ATOM 1505 C CA . ASP A 1 201 ? -7.972 40.138 -3.762 1.00 86.81 201 ASP A CA 1
ATOM 1506 C C . ASP A 1 201 ? -9.332 39.455 -3.548 1.00 86.81 201 ASP A C 1
ATOM 1508 O O . ASP A 1 201 ? -10.156 39.439 -4.457 1.00 86.81 201 ASP A O 1
ATOM 1512 N N . ILE A 1 202 ? -9.611 38.950 -2.338 1.00 88.62 202 ILE A N 1
ATOM 1513 C CA . ILE A 1 202 ? -10.911 38.346 -1.986 1.00 88.62 202 ILE A CA 1
ATOM 1514 C C . ILE A 1 202 ? -12.047 39.363 -2.138 1.00 88.62 202 ILE A C 1
ATOM 1516 O O . ILE A 1 202 ? -13.116 39.040 -2.658 1.00 88.62 202 ILE A O 1
ATOM 1520 N N . ASN A 1 203 ? -11.821 40.608 -1.717 1.00 87.88 203 ASN A N 1
ATOM 1521 C CA . ASN A 1 203 ? -12.825 41.660 -1.818 1.00 87.88 203 ASN A CA 1
ATOM 1522 C C . ASN A 1 203 ? -13.108 42.079 -3.267 1.00 87.88 203 ASN A C 1
ATOM 1524 O O . ASN A 1 203 ? -14.252 42.433 -3.561 1.00 87.88 203 ASN A O 1
ATOM 1528 N N . ALA A 1 204 ? -12.114 41.999 -4.156 1.00 87.88 204 ALA A N 1
ATOM 1529 C CA . ALA A 1 204 ? -12.239 42.338 -5.573 1.00 87.88 204 ALA A CA 1
ATOM 1530 C C . ALA A 1 204 ? -13.044 41.307 -6.388 1.00 87.88 204 ALA A C 1
ATOM 1532 O O . ALA A 1 204 ? -13.552 41.642 -7.457 1.00 87.88 204 ALA A O 1
ATOM 1533 N N . LEU A 1 205 ? -13.194 40.072 -5.895 1.00 88.19 205 LEU A N 1
ATOM 1534 C CA . LEU A 1 205 ? -13.965 39.025 -6.571 1.00 88.19 205 LEU A CA 1
ATOM 1535 C C . LEU A 1 205 ? -15.471 39.290 -6.423 1.00 88.19 205 LEU A C 1
ATOM 1537 O O . LEU A 1 205 ? -15.967 39.536 -5.322 1.00 88.19 205 LEU A O 1
ATOM 1541 N N . THR A 1 206 ? -16.211 39.264 -7.529 1.00 83.88 206 THR A N 1
ATOM 1542 C CA . THR A 1 206 ? -17.638 39.639 -7.570 1.00 83.88 206 THR A CA 1
ATOM 1543 C C . THR A 1 206 ? -18.571 38.468 -7.858 1.00 83.88 206 THR A C 1
ATOM 1545 O O . THR A 1 206 ? -19.769 38.597 -7.624 1.00 83.88 206 THR A O 1
ATOM 1548 N N . THR A 1 207 ? -18.057 37.326 -8.322 1.00 86.06 207 THR A N 1
ATOM 1549 C CA . THR A 1 207 ? -18.856 36.129 -8.617 1.00 86.06 207 THR A CA 1
ATOM 1550 C C . THR A 1 207 ? -18.402 34.927 -7.787 1.00 86.06 207 THR A C 1
ATOM 1552 O O . THR A 1 207 ? -17.258 34.852 -7.331 1.00 86.06 207 THR A O 1
ATOM 1555 N N . ILE A 1 208 ? -19.314 33.972 -7.575 1.00 83.19 208 ILE A N 1
ATOM 1556 C CA . ILE A 1 208 ? -19.015 32.726 -6.851 1.00 83.19 208 ILE A CA 1
ATOM 1557 C C . ILE A 1 208 ? -18.038 31.854 -7.658 1.00 83.19 208 ILE A C 1
ATOM 1559 O O . ILE A 1 208 ? -17.158 31.224 -7.073 1.00 83.19 208 ILE A O 1
ATOM 1563 N N . GLU A 1 209 ? -18.151 31.848 -8.989 1.00 82.56 209 GLU A N 1
ATOM 1564 C CA . GLU A 1 209 ? -17.285 31.066 -9.883 1.00 82.56 209 GLU A CA 1
ATOM 1565 C C . GLU A 1 209 ? -15.828 31.555 -9.836 1.00 82.56 209 GLU A C 1
ATOM 1567 O O . GLU A 1 209 ? -14.911 30.744 -9.685 1.00 82.56 209 GLU A O 1
ATOM 1572 N N . ASP A 1 210 ? -15.602 32.874 -9.844 1.00 82.62 210 ASP A N 1
ATOM 1573 C CA . ASP A 1 210 ? -14.254 33.449 -9.727 1.00 82.62 210 ASP A CA 1
ATOM 1574 C C . ASP A 1 210 ? -13.623 33.151 -8.357 1.00 82.62 210 ASP A C 1
ATOM 1576 O O . ASP A 1 210 ? -12.421 32.883 -8.245 1.00 82.62 210 ASP A O 1
ATOM 1580 N N . LEU A 1 211 ? -14.443 33.147 -7.301 1.00 82.94 211 LEU A N 1
ATOM 1581 C CA . LEU A 1 211 ? -14.014 32.827 -5.941 1.00 82.94 211 LEU A CA 1
ATOM 1582 C C . LEU A 1 211 ? -13.625 31.348 -5.793 1.00 82.94 211 LEU A C 1
ATOM 1584 O O . LEU A 1 211 ? -12.623 31.035 -5.146 1.00 82.94 211 LEU A O 1
ATOM 1588 N N . GLN A 1 212 ? -14.353 30.443 -6.452 1.00 84.56 212 GLN A N 1
ATOM 1589 C CA . GLN A 1 212 ? -14.017 29.018 -6.521 1.00 84.56 212 GLN A CA 1
ATOM 1590 C C . GLN A 1 212 ? -12.739 28.762 -7.328 1.00 84.56 212 GLN A C 1
ATOM 1592 O O . GLN A 1 212 ? -11.891 27.982 -6.889 1.00 84.56 212 GLN A O 1
ATOM 1597 N N . LEU A 1 213 ? -12.556 29.450 -8.460 1.00 84.00 213 LEU A N 1
ATOM 1598 C CA . LEU A 1 213 ? -11.361 29.314 -9.297 1.00 84.00 213 LEU A CA 1
ATOM 1599 C C . LEU A 1 213 ? -10.088 29.748 -8.551 1.00 84.00 213 LEU A C 1
ATOM 1601 O O . LEU A 1 213 ? -9.032 29.133 -8.696 1.00 84.00 213 LEU A O 1
ATOM 1605 N N . ARG A 1 214 ? -10.185 30.787 -7.712 1.00 83.75 214 ARG A N 1
ATOM 1606 C CA . ARG A 1 214 ? -9.058 31.325 -6.930 1.00 83.75 214 ARG A CA 1
ATOM 1607 C C . ARG A 1 214 ? -8.839 30.626 -5.587 1.00 83.75 214 ARG A C 1
ATOM 1609 O O . ARG A 1 214 ? -7.781 30.815 -4.980 1.00 83.75 214 ARG A O 1
ATOM 1616 N N . ALA A 1 215 ? -9.767 29.779 -5.137 1.00 83.06 215 ALA A N 1
ATOM 1617 C CA . ALA A 1 215 ? -9.710 29.122 -3.830 1.00 83.06 215 ALA A CA 1
ATOM 1618 C C . ALA A 1 215 ? -8.414 28.321 -3.618 1.00 83.06 215 ALA A C 1
ATOM 1620 O O . ALA A 1 215 ? -7.804 28.391 -2.550 1.00 83.06 215 ALA A O 1
ATOM 1621 N N . THR A 1 216 ? -7.932 27.605 -4.639 1.00 80.50 216 THR A N 1
ATOM 1622 C CA . THR A 1 216 ? -6.700 26.808 -4.521 1.00 80.50 216 THR A CA 1
ATOM 1623 C C . THR A 1 216 ? -5.451 27.663 -4.330 1.00 80.50 216 THR A C 1
ATOM 1625 O O . THR A 1 216 ? -4.523 27.247 -3.637 1.00 80.50 216 THR A O 1
ATOM 1628 N N . ASP A 1 217 ? -5.411 28.850 -4.933 1.00 83.19 217 ASP A N 1
ATOM 1629 C CA . ASP A 1 217 ? -4.262 29.753 -4.846 1.00 83.19 217 ASP A CA 1
ATOM 1630 C C . ASP A 1 217 ? -4.267 30.527 -3.526 1.00 83.19 217 ASP A C 1
ATOM 1632 O O . ASP A 1 217 ? -3.226 30.636 -2.875 1.00 83.19 217 ASP A O 1
ATOM 1636 N N . ILE A 1 218 ? -5.449 30.959 -3.074 1.00 85.69 218 ILE A N 1
ATOM 1637 C CA . ILE A 1 218 ? -5.645 31.580 -1.758 1.00 85.69 218 ILE A CA 1
ATOM 1638 C C . ILE A 1 218 ? -5.260 30.597 -0.645 1.00 85.69 218 ILE A C 1
ATOM 1640 O O . ILE A 1 218 ? -4.556 30.974 0.289 1.00 85.69 218 ILE A O 1
ATOM 1644 N N . LEU A 1 219 ? -5.628 29.314 -0.760 1.00 81.00 219 LEU A N 1
ATOM 1645 C CA . LEU A 1 219 ? -5.247 28.282 0.213 1.00 81.00 219 LEU A CA 1
ATOM 1646 C C . LEU A 1 219 ? -3.732 28.039 0.254 1.00 81.00 219 LEU A C 1
ATOM 1648 O O . LEU A 1 219 ? -3.155 27.933 1.336 1.00 81.00 219 LEU A O 1
ATOM 1652 N N . LYS A 1 220 ? -3.064 27.999 -0.906 1.00 82.94 220 LYS A N 1
ATOM 1653 C CA . LYS A 1 220 ? -1.596 27.881 -0.971 1.00 82.94 220 LYS A CA 1
ATOM 1654 C C . LYS A 1 220 ? -0.894 29.086 -0.345 1.00 82.94 220 LYS A C 1
ATOM 1656 O O . LYS A 1 220 ? 0.153 28.908 0.275 1.00 82.94 220 LYS A O 1
ATOM 1661 N N . ALA A 1 221 ? -1.442 30.289 -0.517 1.00 84.31 221 ALA A N 1
ATOM 1662 C CA . ALA A 1 221 ? -0.897 31.511 0.066 1.00 84.31 221 ALA A CA 1
ATOM 1663 C C . ALA A 1 221 ? -1.159 31.592 1.582 1.00 84.31 221 ALA A C 1
ATOM 1665 O O . ALA A 1 221 ? -0.241 31.898 2.339 1.00 84.31 221 ALA A O 1
ATOM 1666 N N . LYS A 1 222 ? -2.358 31.207 2.040 1.00 83.94 222 LYS A N 1
ATOM 1667 C CA . LYS A 1 222 ? -2.733 31.120 3.461 1.00 83.94 222 LYS A CA 1
ATOM 1668 C C . LYS A 1 222 ? -1.801 30.206 4.256 1.00 83.94 222 LYS A C 1
ATOM 1670 O O . LYS A 1 222 ? -1.404 30.559 5.357 1.00 83.94 222 LYS A O 1
ATOM 1675 N N . ASN A 1 223 ? -1.395 29.072 3.681 1.00 84.75 223 ASN A N 1
ATOM 1676 C CA . ASN A 1 223 ? -0.477 28.125 4.330 1.00 84.75 223 ASN A CA 1
ATOM 1677 C C . ASN A 1 223 ? 0.942 28.686 4.550 1.00 84.75 223 ASN A C 1
ATOM 1679 O O . ASN A 1 223 ? 1.779 28.009 5.139 1.00 84.75 223 ASN A O 1
ATOM 1683 N N . ARG A 1 224 ? 1.226 29.903 4.067 1.00 84.12 224 ARG A N 1
ATOM 1684 C CA . ARG A 1 224 ? 2.470 30.636 4.328 1.00 84.12 224 ARG A CA 1
ATOM 1685 C C . ARG A 1 224 ? 2.303 31.733 5.383 1.00 84.12 224 ARG A C 1
ATOM 1687 O O . ARG A 1 224 ? 3.304 32.315 5.775 1.00 84.12 224 ARG A O 1
ATOM 1694 N N . LEU A 1 225 ? 1.081 32.037 5.820 1.00 84.94 225 LEU A N 1
ATOM 1695 C CA . LEU A 1 225 ? 0.800 33.071 6.818 1.00 84.94 225 LEU A CA 1
ATOM 1696 C C . LEU A 1 225 ? 0.939 32.528 8.242 1.00 84.94 225 LEU A C 1
ATOM 1698 O O . LEU A 1 225 ? 0.732 31.340 8.496 1.00 84.94 225 LEU A O 1
ATOM 1702 N N . VAL A 1 226 ? 1.213 33.422 9.190 1.00 85.88 226 VAL A N 1
ATOM 1703 C CA . VAL A 1 226 ? 1.117 33.121 10.623 1.00 85.88 226 VAL A CA 1
ATOM 1704 C C . VAL A 1 226 ? -0.339 32.786 10.979 1.00 85.88 226 VAL A C 1
ATOM 1706 O O . VAL A 1 226 ? -1.279 33.309 10.380 1.00 85.88 226 VAL A O 1
ATOM 1709 N N . ALA A 1 227 ? -0.547 31.916 11.971 1.00 80.62 227 ALA A N 1
ATOM 1710 C CA . ALA A 1 227 ? -1.866 31.383 12.329 1.00 80.62 227 ALA A CA 1
ATOM 1711 C C . ALA A 1 227 ? -2.937 32.458 12.619 1.00 80.62 227 ALA A C 1
ATOM 1713 O O . ALA A 1 227 ? -4.116 32.231 12.344 1.00 80.62 227 ALA A O 1
ATOM 1714 N N . SER A 1 228 ? -2.552 33.620 13.157 1.00 83.94 228 SER A N 1
ATOM 1715 C CA . SER A 1 228 ? -3.459 34.757 13.372 1.00 83.94 228 SER A CA 1
ATOM 1716 C C . SER A 1 228 ? -3.965 35.350 12.055 1.00 83.94 228 SER A C 1
ATOM 1718 O O . SER A 1 228 ? -5.165 35.551 11.892 1.00 83.94 228 SER A O 1
ATOM 1720 N N . ASP A 1 229 ? -3.069 35.566 11.094 1.00 85.62 229 ASP A N 1
ATOM 1721 C CA . ASP A 1 229 ? -3.390 36.148 9.790 1.00 85.62 229 ASP A CA 1
ATOM 1722 C C . ASP A 1 229 ? -4.135 35.156 8.893 1.00 85.62 229 ASP A C 1
ATOM 1724 O O . ASP A 1 229 ? -5.069 35.535 8.186 1.00 85.62 229 ASP A O 1
ATOM 1728 N N . ALA A 1 230 ? -3.781 33.870 8.972 1.00 84.12 230 ALA A N 1
ATOM 1729 C CA . ALA A 1 230 ? -4.475 32.798 8.267 1.00 84.12 230 ALA A CA 1
ATOM 1730 C C . ALA A 1 230 ? -5.965 32.724 8.649 1.00 84.12 230 ALA A C 1
ATOM 1732 O O . ALA A 1 230 ? -6.814 32.594 7.765 1.00 84.12 230 ALA A O 1
ATOM 1733 N N . LYS A 1 231 ? -6.294 32.878 9.943 1.00 86.94 231 LYS A N 1
ATOM 1734 C CA . LYS A 1 231 ? -7.686 32.911 10.428 1.00 86.94 231 LYS A CA 1
ATOM 1735 C C . LYS A 1 231 ? -8.476 34.095 9.868 1.00 86.94 231 LYS A C 1
ATOM 1737 O O . LYS A 1 231 ? -9.638 33.931 9.509 1.00 86.94 231 LYS A O 1
ATOM 1742 N N . LEU A 1 232 ? -7.851 35.267 9.751 1.00 87.44 232 LEU A N 1
ATOM 1743 C CA . LEU A 1 232 ? -8.499 36.456 9.186 1.00 87.44 232 LEU A CA 1
ATOM 1744 C C . LEU A 1 232 ? -8.831 36.278 7.695 1.00 87.44 232 LEU A C 1
ATOM 1746 O O . LEU A 1 232 ? -9.860 36.763 7.234 1.00 87.44 232 LEU A O 1
ATOM 1750 N N . ILE A 1 233 ? -7.999 35.546 6.945 1.00 90.00 233 ILE A N 1
ATOM 1751 C CA . ILE A 1 233 ? -8.276 35.215 5.538 1.00 90.00 233 ILE A CA 1
ATOM 1752 C C . ILE A 1 233 ? -9.413 34.194 5.403 1.00 90.00 233 ILE A C 1
ATOM 1754 O O . ILE A 1 233 ? -10.237 34.322 4.500 1.00 90.00 233 ILE A O 1
ATOM 1758 N N . GLU A 1 234 ? -9.503 33.209 6.299 1.00 88.75 234 GLU A N 1
ATOM 1759 C CA . GLU A 1 234 ? -10.633 32.265 6.324 1.00 88.75 234 GLU A CA 1
ATOM 1760 C C . GLU A 1 234 ? -11.962 32.973 6.608 1.00 88.75 234 GLU A C 1
ATOM 1762 O O . GLU A 1 234 ? -12.958 32.714 5.929 1.00 88.75 234 GLU A O 1
ATOM 1767 N N . GLN A 1 235 ? -11.966 33.908 7.560 1.00 87.06 235 GLN A N 1
ATOM 1768 C CA . GLN A 1 235 ? -13.128 34.748 7.853 1.00 87.06 235 GLN A CA 1
ATOM 1769 C C . GLN A 1 235 ? -13.513 35.600 6.639 1.00 87.06 235 GLN A C 1
ATOM 1771 O O . GLN A 1 235 ? -14.637 35.506 6.161 1.00 87.06 235 GLN A O 1
ATOM 1776 N N . ALA A 1 236 ? -12.562 36.320 6.036 1.00 88.69 236 ALA A N 1
ATOM 1777 C CA . ALA A 1 236 ? -12.840 37.133 4.851 1.00 88.69 236 ALA A CA 1
ATOM 1778 C C . ALA A 1 236 ? -13.403 36.309 3.675 1.00 88.69 236 ALA A C 1
ATOM 1780 O O . ALA A 1 236 ? -14.312 36.758 2.980 1.00 88.69 236 ALA A O 1
ATOM 1781 N N . PHE A 1 237 ? -12.892 35.094 3.453 1.00 89.62 237 PHE A N 1
ATOM 1782 C CA . PHE A 1 237 ? -13.384 34.208 2.396 1.00 89.62 237 PHE A CA 1
ATOM 1783 C C . PHE A 1 237 ? -14.805 33.698 2.681 1.00 89.62 237 PHE A C 1
ATOM 1785 O O . PHE A 1 237 ? -15.644 33.667 1.781 1.00 89.62 237 PHE A O 1
ATOM 1792 N N . THR A 1 238 ? -15.087 33.310 3.928 1.00 86.38 238 THR A N 1
ATOM 1793 C CA . THR A 1 238 ? -16.417 32.828 4.338 1.00 86.38 238 THR A CA 1
ATOM 1794 C C . THR A 1 238 ? -17.464 33.940 4.295 1.00 86.38 238 THR A C 1
ATOM 1796 O O . THR A 1 238 ? -18.523 33.740 3.700 1.00 86.38 238 THR A O 1
ATOM 1799 N N . ASP A 1 239 ? -17.138 35.132 4.795 1.00 87.94 239 ASP A N 1
ATOM 1800 C CA . ASP A 1 239 ? -18.006 36.313 4.724 1.00 87.94 239 ASP A CA 1
ATOM 1801 C C . ASP A 1 239 ? -18.321 36.690 3.271 1.00 87.94 239 ASP A C 1
ATOM 1803 O O . ASP A 1 239 ? -19.470 36.972 2.920 1.00 87.94 239 ASP A O 1
ATOM 1807 N N . LYS A 1 240 ? -17.314 36.635 2.388 1.00 87.25 240 LYS A N 1
ATOM 1808 C CA . LYS A 1 240 ? -17.483 36.933 0.963 1.00 87.25 240 LYS A CA 1
ATOM 1809 C C . LYS A 1 240 ? -18.353 35.895 0.249 1.00 87.25 240 LYS A C 1
ATOM 1811 O O . LYS A 1 240 ? -19.211 36.276 -0.544 1.00 87.25 240 LYS A O 1
ATOM 1816 N N . MET A 1 241 ? -18.180 34.606 0.550 1.00 87.44 241 MET A N 1
ATOM 1817 C CA . MET A 1 241 ? -19.040 33.535 0.028 1.00 87.44 241 MET A CA 1
ATOM 1818 C C . MET A 1 241 ? -20.506 33.747 0.426 1.00 87.44 241 MET A C 1
ATOM 1820 O O . MET A 1 241 ? -21.382 33.683 -0.435 1.00 87.44 241 MET A O 1
ATOM 1824 N N . VAL A 1 242 ? -20.773 34.055 1.699 1.00 87.81 242 VAL A N 1
ATOM 1825 C CA . VAL A 1 242 ? -22.132 34.324 2.201 1.00 87.81 242 VAL A CA 1
ATOM 1826 C C . VAL A 1 242 ? -22.718 35.580 1.550 1.00 87.81 242 VAL A C 1
ATOM 1828 O O . VAL A 1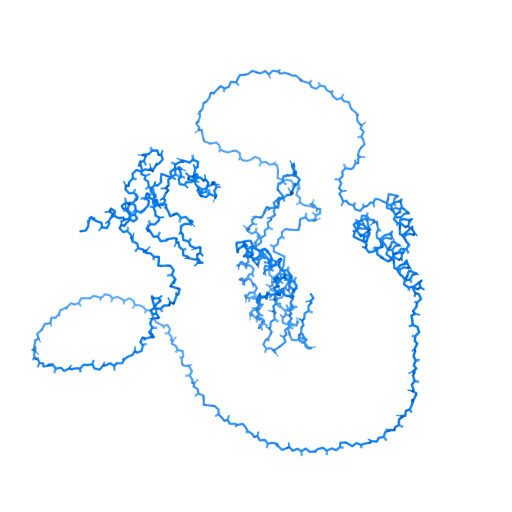 242 ? -23.870 35.576 1.118 1.00 87.81 242 VAL A O 1
ATOM 1831 N N . ALA A 1 243 ? -21.926 36.645 1.407 1.00 86.75 243 ALA A N 1
ATOM 1832 C CA . ALA A 1 243 ? -22.364 37.875 0.753 1.00 86.75 243 ALA A CA 1
ATOM 1833 C C . ALA A 1 243 ? -22.758 37.656 -0.718 1.00 86.75 243 ALA A C 1
ATOM 1835 O O . ALA A 1 243 ? -23.756 38.217 -1.165 1.00 86.75 243 ALA A O 1
ATOM 1836 N N . LEU A 1 244 ? -22.010 36.834 -1.463 1.00 83.75 244 LEU A N 1
ATOM 1837 C CA . LEU A 1 244 ? -22.305 36.522 -2.866 1.00 83.75 244 LEU A CA 1
ATOM 1838 C C . LEU A 1 244 ? -23.478 35.540 -3.025 1.00 83.75 244 LEU A C 1
ATOM 1840 O O . LEU A 1 244 ? -24.246 35.656 -3.980 1.00 83.75 244 LEU A O 1
ATOM 1844 N N . GLN A 1 245 ? -23.676 34.625 -2.071 1.00 83.25 245 GLN A N 1
ATOM 1845 C CA . GLN A 1 245 ? -24.857 33.752 -2.013 1.00 83.25 245 GLN A CA 1
ATOM 1846 C C . GLN A 1 245 ? -26.144 34.532 -1.709 1.00 83.25 245 GLN A C 1
ATOM 1848 O O . GLN A 1 245 ? -27.187 34.253 -2.289 1.00 83.25 245 GLN A O 1
ATOM 1853 N N . ASN A 1 246 ? -26.072 35.562 -0.863 1.00 78.12 246 ASN A N 1
ATOM 1854 C CA . ASN A 1 246 ? -27.222 36.417 -0.548 1.00 78.12 246 ASN A CA 1
ATOM 1855 C C . ASN A 1 246 ? -27.565 37.419 -1.668 1.00 78.12 246 ASN A C 1
ATOM 1857 O O . ASN A 1 246 ? -28.646 38.004 -1.660 1.00 78.12 246 ASN A O 1
ATOM 1861 N N . GLN A 1 247 ? -26.665 37.622 -2.636 1.00 67.62 247 GLN A N 1
ATOM 1862 C CA . GLN A 1 247 ? -26.888 38.475 -3.810 1.00 67.62 247 GLN A CA 1
ATOM 1863 C C . GLN A 1 247 ? -27.578 37.749 -4.971 1.00 67.62 247 GLN A C 1
ATOM 1865 O O . GLN A 1 247 ? -27.892 38.385 -5.974 1.00 67.62 247 GLN A O 1
ATOM 1870 N N . THR A 1 248 ? -27.841 36.443 -4.858 1.00 56.12 248 THR A N 1
ATOM 1871 C CA . THR A 1 248 ? -28.626 35.692 -5.847 1.00 56.12 248 THR A CA 1
ATOM 1872 C C . THR A 1 248 ? -30.109 35.713 -5.439 1.00 56.12 248 THR A C 1
ATOM 1874 O O . THR A 1 248 ? -30.474 35.051 -4.468 1.00 56.12 248 THR A O 1
ATOM 1877 N N . PRO A 1 249 ? -31.006 36.452 -6.125 1.00 47.38 249 PRO A N 1
ATOM 1878 C CA . PRO A 1 249 ? -32.423 36.466 -5.773 1.00 47.38 249 PRO A CA 1
ATOM 1879 C C . PRO A 1 249 ? -33.063 35.126 -6.149 1.00 47.38 249 PRO A C 1
ATOM 1881 O O . PRO A 1 249 ? -33.041 34.712 -7.311 1.00 47.38 249 PRO A O 1
ATOM 1884 N N . GLY A 1 250 ? -33.645 34.447 -5.162 1.00 43.19 250 GLY A N 1
ATOM 1885 C CA . GLY A 1 250 ? -34.401 33.216 -5.360 1.00 43.19 250 GLY A CA 1
ATOM 1886 C C . GLY A 1 250 ? -35.695 33.432 -6.153 1.00 43.19 250 GLY A C 1
ATOM 1887 O O . GLY A 1 250 ? -36.400 34.427 -5.988 1.00 43.19 250 GLY A O 1
ATOM 1888 N N . LYS A 1 251 ? -36.054 32.441 -6.976 1.00 36.00 251 LYS A N 1
ATOM 1889 C CA . LYS A 1 251 ? -37.449 32.206 -7.361 1.00 36.00 251 LYS A CA 1
ATOM 1890 C C . LYS A 1 251 ? -38.213 31.719 -6.116 1.00 36.00 251 LYS A C 1
ATOM 1892 O O . LYS A 1 251 ? -37.941 30.633 -5.617 1.00 36.00 251 LYS A O 1
ATOM 1897 N N . ASN A 1 252 ? -39.127 32.569 -5.644 1.00 35.62 252 ASN A N 1
ATOM 1898 C CA . ASN A 1 252 ? -40.283 32.335 -4.753 1.00 35.62 252 ASN A CA 1
ATOM 1899 C C . ASN A 1 252 ? -40.953 30.952 -4.942 1.00 35.62 252 ASN A C 1
ATOM 1901 O O . ASN A 1 252 ? -40.923 30.425 -6.048 1.00 35.62 252 ASN A O 1
ATOM 1905 N N . ALA A 1 253 ? -41.713 30.349 -4.023 1.00 32.97 253 ALA A N 1
ATOM 1906 C CA . ALA A 1 253 ? -42.068 30.561 -2.618 1.00 32.97 253 ALA A CA 1
ATOM 1907 C C . ALA A 1 253 ? -42.888 29.321 -2.162 1.00 32.97 253 ALA A C 1
ATOM 1909 O O . ALA A 1 253 ? -43.414 28.576 -2.987 1.00 32.97 253 ALA A O 1
ATOM 1910 N N . HIS A 1 254 ? -42.973 29.139 -0.843 1.00 36.16 254 HIS A N 1
ATOM 1911 C CA . HIS A 1 254 ? -43.742 28.156 -0.055 1.00 36.16 254 HIS A CA 1
ATOM 1912 C C . HIS A 1 254 ? -45.280 28.180 -0.310 1.00 36.16 254 HIS A C 1
ATOM 1914 O O . HIS A 1 254 ? -45.776 29.135 -0.907 1.00 36.16 254 HIS A O 1
ATOM 1920 N N . PRO A 1 255 ? -46.062 27.187 0.178 1.00 40.66 255 PRO A N 1
ATOM 1921 C CA . PRO A 1 255 ? -46.648 27.364 1.513 1.00 40.66 255 PRO A CA 1
ATOM 1922 C C . PRO A 1 255 ? -46.655 26.114 2.404 1.00 40.66 255 PRO A C 1
ATOM 1924 O O . PRO A 1 255 ? -46.785 24.973 1.967 1.00 40.66 255 PRO A O 1
ATOM 1927 N N . SER A 1 256 ? -46.517 26.400 3.692 1.00 33.47 256 SER A N 1
ATOM 1928 C CA . SER A 1 256 ? -46.734 25.542 4.852 1.00 33.47 256 SER A CA 1
ATOM 1929 C C . SER A 1 256 ? -48.234 25.342 5.117 1.00 33.47 256 SER A C 1
ATOM 1931 O O . SER A 1 256 ? -49.023 26.244 4.842 1.00 33.47 256 SER A O 1
ATOM 1933 N N . ILE A 1 257 ? -48.614 24.210 5.718 1.00 32.06 257 ILE A N 1
ATOM 1934 C CA . ILE A 1 257 ? -49.875 24.047 6.463 1.00 32.06 257 ILE A CA 1
ATOM 1935 C C . ILE A 1 257 ? -49.526 23.472 7.843 1.00 32.06 257 ILE A C 1
ATOM 1937 O O . ILE A 1 257 ? -48.731 22.537 7.947 1.00 32.06 257 ILE A O 1
ATOM 1941 N N . GLU A 1 258 ? -50.093 24.103 8.869 1.00 31.52 258 GLU A N 1
ATOM 1942 C CA . GLU A 1 258 ? -49.948 23.842 10.303 1.00 31.52 258 GLU A CA 1
ATOM 1943 C C . GLU A 1 258 ? -50.770 22.637 10.806 1.00 31.52 258 GLU A C 1
ATOM 1945 O O . GLU A 1 258 ? -51.772 22.248 10.210 1.00 31.52 258 GLU A O 1
ATOM 1950 N N . ASP A 1 259 ? -50.313 22.121 11.953 1.00 30.39 259 ASP A N 1
ATOM 1951 C CA . ASP A 1 259 ? -51.034 21.508 13.077 1.00 30.39 259 ASP A CA 1
ATOM 1952 C C . ASP A 1 259 ? -52.073 20.396 12.866 1.00 30.39 259 ASP A C 1
ATOM 1954 O O . ASP A 1 259 ? -53.186 20.612 12.398 1.00 30.39 259 ASP A O 1
ATOM 1958 N N . SER A 1 260 ? -51.767 19.224 13.447 1.00 27.66 260 SER A N 1
ATOM 1959 C CA . SER A 1 260 ? -52.676 18.478 14.338 1.00 27.66 260 SER A CA 1
ATOM 1960 C C . SER A 1 260 ? -51.937 17.348 15.070 1.00 27.66 260 SER A C 1
ATOM 1962 O O . SER A 1 260 ? -51.456 16.394 14.462 1.00 27.66 260 SER A O 1
ATOM 1964 N N . LYS A 1 261 ? -51.900 17.424 16.405 1.00 29.59 261 LYS A N 1
ATOM 1965 C CA . LYS A 1 261 ? -51.763 16.262 17.302 1.00 29.59 261 LYS A CA 1
ATOM 1966 C C . LYS A 1 261 ? -53.154 15.608 17.423 1.00 29.59 261 LYS A C 1
ATOM 1968 O O . LYS A 1 261 ? -54.144 16.338 17.405 1.00 29.59 261 LYS A O 1
ATOM 1973 N N . PRO A 1 262 ? -53.260 14.281 17.604 1.00 30.59 262 PRO A N 1
ATOM 1974 C CA . PRO A 1 262 ? -53.428 13.808 18.979 1.00 30.59 262 PRO A CA 1
ATOM 1975 C C . PRO A 1 262 ? -52.670 12.508 19.295 1.00 30.59 262 PRO A C 1
ATOM 1977 O O . PRO A 1 262 ? -52.326 11.711 18.428 1.00 30.59 262 PRO A O 1
ATOM 1980 N N . SER A 1 263 ? -52.415 12.326 20.589 1.00 28.77 263 SER A N 1
ATOM 1981 C CA . SER A 1 263 ? -51.987 11.079 21.226 1.00 28.77 263 SER A CA 1
ATOM 1982 C C . SER A 1 263 ? -53.112 10.035 21.207 1.00 28.77 263 SER A C 1
ATOM 1984 O O . SER A 1 263 ? -54.244 10.427 21.461 1.00 28.77 263 SER A O 1
ATOM 1986 N N . ASP A 1 264 ? -52.806 8.740 21.056 1.00 26.62 264 ASP A N 1
ATOM 1987 C CA . ASP A 1 264 ? -53.227 7.715 22.032 1.00 26.62 264 ASP A CA 1
ATOM 1988 C C . ASP A 1 264 ? -52.488 6.370 21.847 1.00 26.62 264 ASP A C 1
ATOM 1990 O O . ASP A 1 264 ? -52.039 6.012 20.760 1.00 26.62 264 ASP A O 1
ATOM 1994 N N . ASN A 1 265 ? -52.367 5.673 22.975 1.00 27.42 265 ASN A N 1
ATOM 1995 C CA . ASN A 1 265 ? -51.888 4.322 23.254 1.00 27.42 265 ASN A CA 1
ATOM 1996 C C . ASN A 1 265 ? -52.099 3.263 22.162 1.00 27.42 265 ASN A C 1
ATOM 1998 O O . ASN A 1 265 ? -53.181 3.178 21.587 1.00 27.42 265 ASN A O 1
ATOM 2002 N N . SER A 1 266 ? -51.147 2.320 22.052 1.00 28.00 266 SER A N 1
ATOM 2003 C CA . SER A 1 266 ? -51.363 0.879 22.343 1.00 28.00 266 SER A CA 1
ATOM 2004 C C . SER A 1 266 ? -50.180 0.009 21.877 1.00 28.00 266 SER A C 1
ATOM 2006 O O . SER A 1 266 ? -50.024 -0.282 20.696 1.00 28.00 266 SER A O 1
ATOM 2008 N N . GLN A 1 267 ? -49.393 -0.494 22.826 1.00 30.84 267 GLN A N 1
ATOM 2009 C CA . GLN A 1 267 ? -48.839 -1.857 22.788 1.00 30.84 267 GLN A CA 1
ATOM 2010 C C . GLN A 1 267 ? -49.543 -2.611 23.930 1.00 30.84 267 GLN A C 1
ATOM 2012 O O . GLN A 1 267 ? -49.766 -1.977 24.967 1.00 30.84 267 GLN A O 1
ATOM 2017 N N . PRO A 1 268 ? -49.908 -3.909 23.795 1.00 33.69 268 PRO A N 1
ATOM 2018 C CA . PRO A 1 268 ? -48.881 -4.959 23.894 1.00 33.69 268 PRO A CA 1
ATOM 2019 C C . PRO A 1 268 ? -49.123 -6.318 23.159 1.00 33.69 268 PRO A C 1
ATOM 2021 O O . PRO A 1 268 ? -50.251 -6.756 22.969 1.00 33.69 268 PRO A O 1
ATOM 2024 N N . THR A 1 269 ? -47.986 -6.992 22.880 1.00 27.05 269 THR A N 1
ATOM 2025 C CA . THR A 1 269 ? -47.674 -8.457 22.985 1.00 27.05 269 THR A CA 1
ATOM 2026 C C . THR A 1 269 ? -48.260 -9.477 21.952 1.00 27.05 269 THR A C 1
ATOM 2028 O O . THR A 1 269 ? -49.007 -9.082 21.067 1.00 27.05 269 THR A O 1
ATOM 2031 N N . PRO A 1 270 ? -47.778 -10.754 21.888 1.00 38.06 270 PRO A N 1
ATOM 2032 C CA . PRO A 1 270 ? -46.774 -11.247 20.919 1.00 38.06 270 PRO A CA 1
ATOM 2033 C C . PRO A 1 270 ? -47.249 -12.506 20.125 1.00 38.06 270 PRO A C 1
ATOM 2035 O O . PRO A 1 270 ? -48.380 -12.955 20.295 1.00 38.06 270 PRO A O 1
ATOM 2038 N N . PRO A 1 271 ? -46.385 -13.160 19.316 1.00 31.34 271 PRO A N 1
ATOM 2039 C CA . PRO A 1 271 ? -46.321 -14.630 19.420 1.00 31.34 271 PRO A CA 1
ATOM 2040 C C . PRO A 1 271 ? -44.878 -15.184 19.396 1.00 31.34 271 PRO A C 1
ATOM 2042 O O . PRO A 1 271 ? -44.025 -14.733 18.642 1.00 31.34 271 PRO A O 1
ATOM 2045 N N . ILE A 1 272 ? -44.511 -16.003 20.386 1.00 29.31 272 ILE A N 1
ATOM 2046 C CA . ILE A 1 272 ? -44.428 -17.483 20.359 1.00 29.31 272 ILE A CA 1
ATOM 2047 C C . ILE A 1 272 ? -43.232 -18.041 19.557 1.00 29.31 272 ILE A C 1
ATOM 2049 O O . ILE A 1 272 ? -43.279 -18.280 18.357 1.00 29.31 272 ILE A O 1
ATOM 2053 N N . ILE A 1 273 ? -42.158 -18.259 20.322 1.00 27.95 273 ILE A N 1
ATOM 2054 C CA . ILE A 1 273 ? -41.251 -19.421 20.398 1.00 27.95 273 ILE A CA 1
ATOM 2055 C C . ILE A 1 273 ? -41.369 -20.472 19.277 1.00 27.95 273 ILE A C 1
ATOM 2057 O O . ILE A 1 273 ? -42.367 -21.178 19.158 1.00 27.95 273 ILE A O 1
ATOM 2061 N N . SER A 1 274 ? -40.250 -20.726 18.593 1.00 29.56 274 SER A N 1
ATOM 2062 C CA . SER A 1 274 ? -39.899 -22.054 18.072 1.00 29.56 274 SER A CA 1
ATOM 2063 C C . SER A 1 274 ? -38.385 -22.269 18.185 1.00 29.56 274 SER A C 1
ATOM 2065 O O . SER A 1 274 ? -37.585 -21.456 17.732 1.00 29.56 274 SER A O 1
ATOM 2067 N N . ALA A 1 275 ? -38.015 -23.341 18.886 1.00 32.28 275 ALA A N 1
ATOM 2068 C CA . ALA A 1 275 ? -36.658 -23.721 19.276 1.00 32.28 275 ALA A CA 1
ATOM 2069 C C . ALA A 1 275 ? -35.861 -24.381 18.118 1.00 32.28 275 ALA A C 1
ATOM 2071 O O . ALA A 1 275 ? -36.450 -24.754 17.103 1.00 32.28 275 ALA A O 1
ATOM 2072 N N . PRO A 1 276 ? -34.524 -24.537 18.246 1.00 31.17 276 PRO A N 1
ATOM 2073 C CA . PRO A 1 276 ? -33.626 -24.757 17.116 1.00 31.17 276 PRO A CA 1
ATOM 2074 C C . PRO A 1 276 ? -33.422 -26.236 16.754 1.00 31.17 276 PRO A C 1
ATOM 2076 O O . PRO A 1 276 ? -33.309 -27.113 17.613 1.00 31.17 276 PRO A O 1
ATOM 2079 N N . VAL A 1 277 ? -33.273 -26.490 15.452 1.00 28.45 277 VAL A N 1
ATOM 2080 C CA . VAL A 1 277 ? -32.840 -27.775 14.886 1.00 28.45 277 VAL A CA 1
ATOM 2081 C C . VAL A 1 277 ? -31.342 -27.978 15.155 1.00 28.45 277 VAL A C 1
ATOM 2083 O O . VAL A 1 277 ? -30.506 -27.142 14.816 1.00 28.45 277 VAL A O 1
ATOM 2086 N N . ARG A 1 278 ? -31.014 -29.107 15.794 1.00 27.73 278 ARG A N 1
ATOM 2087 C CA . ARG A 1 278 ? -29.656 -29.576 16.119 1.00 27.73 278 ARG A CA 1
ATOM 2088 C C . ARG A 1 278 ? -28.830 -29.865 14.859 1.00 27.73 278 ARG A C 1
ATOM 2090 O O . ARG A 1 278 ? -29.244 -30.663 14.025 1.00 27.73 278 ARG A O 1
ATOM 2097 N N . SER A 1 279 ? -27.609 -29.340 14.805 1.00 28.75 279 SER A N 1
ATOM 2098 C CA . SER A 1 279 ? -26.527 -29.807 13.929 1.00 28.75 279 SER A CA 1
ATOM 2099 C C . SER A 1 279 ? -25.626 -30.827 14.665 1.00 28.75 279 SER A C 1
ATOM 2101 O O . SER A 1 279 ? -25.374 -30.662 15.865 1.00 28.75 279 SER A O 1
ATOM 2103 N N . PRO A 1 280 ? -25.143 -31.907 14.012 1.00 30.56 280 PRO A N 1
ATOM 2104 C CA . PRO A 1 280 ? -24.280 -32.899 14.659 1.00 30.56 280 PRO A CA 1
ATOM 2105 C C . PRO A 1 280 ? -22.853 -32.387 14.903 1.00 30.56 280 PRO A C 1
ATOM 2107 O O . PRO A 1 280 ? -22.245 -31.736 14.057 1.00 30.56 280 PRO A O 1
ATOM 2110 N N . LYS A 1 281 ? -22.306 -32.732 16.074 1.00 26.30 281 LYS A N 1
ATOM 2111 C CA . LYS A 1 281 ? -20.911 -32.507 16.480 1.00 26.30 281 LYS A CA 1
ATOM 2112 C C . LYS A 1 281 ? -19.986 -33.525 15.802 1.00 26.30 281 LYS A C 1
ATOM 2114 O O . LYS A 1 281 ? -20.082 -34.707 16.116 1.00 26.30 281 LYS A O 1
ATOM 2119 N N . GLU A 1 282 ? -19.017 -33.072 15.009 1.00 27.00 282 GLU A N 1
ATOM 2120 C CA . GLU A 1 282 ? -17.821 -33.862 14.681 1.00 27.00 282 GLU A CA 1
ATOM 2121 C C . GLU A 1 282 ? -16.598 -33.357 15.458 1.00 27.00 282 GLU A C 1
ATOM 2123 O O . GLU A 1 282 ? -16.211 -32.188 15.411 1.00 27.00 282 GLU A O 1
ATOM 2128 N N . GLN A 1 283 ? -15.990 -34.272 16.213 1.00 28.19 283 GLN A N 1
ATOM 2129 C CA . GLN A 1 283 ? -14.802 -34.049 17.029 1.00 28.19 283 GLN A CA 1
ATOM 2130 C C . GLN A 1 283 ? -13.530 -34.210 16.180 1.00 28.19 283 GLN A C 1
ATOM 2132 O O . GLN A 1 283 ? -13.173 -35.317 15.782 1.00 28.19 283 GLN A O 1
ATOM 2137 N N . ARG A 1 284 ? -12.773 -33.125 15.970 1.00 28.02 284 ARG A N 1
ATOM 2138 C CA . ARG A 1 284 ? -11.407 -33.193 15.415 1.00 28.02 284 ARG A CA 1
ATOM 2139 C C . ARG A 1 284 ? -10.413 -33.642 16.493 1.00 28.02 284 ARG A C 1
ATOM 2141 O O . ARG A 1 284 ? -10.059 -32.871 17.384 1.00 28.02 284 ARG A O 1
ATOM 2148 N N . LYS A 1 285 ? -9.920 -34.880 16.384 1.00 27.27 285 LYS A N 1
ATOM 2149 C CA . LYS A 1 285 ? -8.744 -35.377 17.123 1.00 27.27 285 LYS A CA 1
ATOM 2150 C C . LYS A 1 285 ? -7.448 -34.831 16.494 1.00 27.27 285 LYS A C 1
ATOM 2152 O O . LYS A 1 285 ? -7.271 -34.869 15.280 1.00 27.27 285 LYS A O 1
ATOM 2157 N N . LYS A 1 286 ? -6.541 -34.324 17.337 1.00 29.30 286 LYS A N 1
ATOM 2158 C CA . LYS A 1 286 ? -5.165 -33.895 16.999 1.00 29.30 286 LYS A CA 1
ATOM 2159 C C . LYS A 1 286 ? -4.272 -35.106 16.666 1.00 29.30 286 LYS A C 1
ATOM 2161 O O . LYS A 1 286 ? -4.378 -36.097 17.387 1.00 29.30 286 LYS A O 1
ATOM 2166 N N . PRO A 1 287 ? -3.284 -35.006 15.755 1.00 31.03 287 PRO A N 1
ATOM 2167 C CA . PRO A 1 287 ? -2.145 -35.915 15.757 1.00 31.03 287 PRO A CA 1
ATOM 2168 C C . PRO A 1 287 ? -0.922 -35.295 16.452 1.00 31.03 287 PRO A C 1
ATOM 2170 O O . PRO A 1 287 ? -0.556 -34.137 16.240 1.00 31.03 287 PRO A O 1
ATOM 2173 N N . ARG A 1 288 ? -0.302 -36.102 17.321 1.00 28.12 288 ARG A N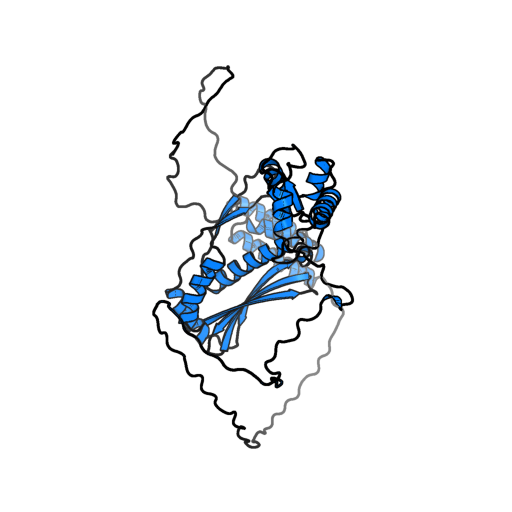 1
ATOM 2174 C CA . ARG A 1 288 ? 0.959 -35.847 18.031 1.00 28.12 288 ARG A CA 1
ATOM 2175 C C . ARG A 1 288 ? 2.168 -36.115 17.123 1.00 28.12 288 ARG A C 1
ATOM 2177 O O . ARG A 1 288 ? 2.173 -37.053 16.336 1.00 28.12 288 ARG A O 1
ATOM 2184 N N . LYS A 1 289 ? 3.221 -35.327 17.351 1.00 28.50 289 LYS A N 1
ATOM 2185 C CA . LYS A 1 289 ? 4.625 -35.533 16.950 1.00 28.50 289 LYS A CA 1
ATOM 2186 C C . LYS A 1 289 ? 5.144 -36.927 17.347 1.00 28.50 289 LYS A C 1
ATOM 2188 O O . LYS A 1 289 ? 4.995 -37.302 18.509 1.00 28.50 289 LYS A O 1
ATOM 2193 N N . ARG A 1 290 ? 5.905 -37.584 16.463 1.00 26.94 290 ARG A N 1
ATOM 2194 C CA . ARG A 1 290 ? 7.035 -38.462 16.826 1.00 26.94 290 ARG A CA 1
ATOM 2195 C C . ARG A 1 290 ? 8.114 -38.446 15.734 1.00 26.94 290 ARG A C 1
ATOM 2197 O O . ARG A 1 290 ? 7.845 -38.129 14.584 1.00 26.94 290 ARG A O 1
ATOM 2204 N N . LYS A 1 291 ? 9.341 -38.677 16.189 1.00 25.12 291 LYS A N 1
ATOM 2205 C CA . LYS A 1 291 ? 10.662 -38.426 15.597 1.00 25.12 291 LYS A CA 1
ATOM 2206 C C . LYS A 1 291 ? 11.371 -39.785 15.481 1.00 25.12 291 LYS A C 1
ATOM 2208 O O . LYS A 1 291 ? 11.180 -40.584 16.394 1.00 25.12 291 LYS A O 1
ATOM 2213 N N . GLY A 1 292 ? 12.227 -39.992 14.474 1.00 25.66 292 GLY A N 1
ATOM 2214 C CA . GLY A 1 292 ? 13.335 -40.963 14.554 1.00 25.66 292 GLY A CA 1
ATOM 2215 C C . GLY A 1 292 ? 13.518 -41.929 13.374 1.00 25.66 292 GLY A C 1
ATOM 2216 O O . GLY A 1 292 ? 12.717 -42.836 13.214 1.00 25.66 292 GLY A O 1
ATOM 2217 N N . ASN A 1 293 ? 14.595 -41.678 12.615 1.00 24.45 293 ASN A N 1
ATOM 2218 C CA . ASN A 1 293 ? 15.574 -42.553 11.934 1.00 24.45 293 ASN A CA 1
ATOM 2219 C C . ASN A 1 293 ? 15.289 -44.033 11.598 1.00 24.45 293 ASN A C 1
ATOM 2221 O O . ASN A 1 293 ? 14.921 -44.804 12.475 1.00 24.45 293 ASN A O 1
ATOM 2225 N N . GLY A 1 294 ? 15.790 -44.434 10.416 1.00 24.31 294 GLY A N 1
ATOM 2226 C CA . GLY A 1 294 ? 16.928 -45.373 10.346 1.00 24.31 294 GLY A CA 1
ATOM 2227 C C . GLY A 1 294 ? 16.724 -46.699 9.600 1.00 24.31 294 GLY A C 1
ATOM 2228 O O . GLY A 1 294 ? 16.104 -47.601 10.140 1.00 24.31 294 GLY A O 1
ATOM 2229 N N . ASP A 1 295 ? 17.333 -46.783 8.411 1.00 27.41 295 ASP A N 1
ATOM 2230 C CA . ASP A 1 295 ? 18.086 -47.909 7.816 1.00 27.41 295 ASP A CA 1
ATOM 2231 C C . ASP A 1 295 ? 17.444 -49.294 7.527 1.00 27.41 295 ASP A C 1
ATOM 2233 O O . ASP A 1 295 ? 17.226 -50.117 8.403 1.00 27.41 295 ASP A O 1
ATOM 2237 N N . ALA A 1 296 ? 17.222 -49.524 6.221 1.00 25.30 296 ALA A N 1
ATOM 2238 C CA . ALA A 1 296 ? 17.833 -50.525 5.318 1.00 25.30 296 ALA A CA 1
ATOM 2239 C C . ALA A 1 296 ? 17.927 -52.051 5.636 1.00 25.30 296 ALA A C 1
ATOM 2241 O O . ALA A 1 296 ? 18.240 -52.462 6.744 1.00 25.30 296 ALA A O 1
ATOM 2242 N N . VAL A 1 297 ? 17.887 -52.827 4.521 1.00 28.36 297 VAL A N 1
ATOM 2243 C CA . VAL A 1 297 ? 18.436 -54.198 4.261 1.00 28.36 297 VAL A CA 1
ATOM 2244 C C . VAL A 1 297 ? 17.483 -55.384 4.578 1.00 28.36 297 VAL A C 1
ATOM 2246 O O . VAL A 1 297 ? 16.895 -55.384 5.645 1.00 28.36 297 VAL A O 1
ATOM 2249 N N . VAL A 1 298 ? 17.262 -56.479 3.816 1.00 27.16 298 VAL A N 1
ATOM 2250 C CA . VAL A 1 298 ? 17.441 -57.004 2.426 1.00 27.16 298 VAL A CA 1
ATOM 2251 C C . VAL A 1 298 ? 16.766 -58.405 2.399 1.00 27.16 298 VAL A C 1
ATOM 2253 O O . VAL A 1 298 ? 16.860 -59.090 3.408 1.00 27.16 298 VAL A O 1
ATOM 2256 N N . SER A 1 299 ? 16.159 -58.793 1.256 1.00 26.59 299 SER A N 1
ATOM 2257 C CA . SER A 1 299 ? 15.891 -60.144 0.655 1.00 26.59 299 SER A CA 1
ATOM 2258 C C . SER A 1 299 ? 15.307 -61.302 1.510 1.00 26.59 299 SER A C 1
ATOM 2260 O O . SER A 1 299 ? 15.502 -61.352 2.708 1.00 26.59 299 SER A O 1
ATOM 2262 N N . THR A 1 300 ? 14.546 -62.296 1.028 1.00 27.28 300 THR A N 1
ATOM 2263 C CA . THR A 1 300 ? 14.518 -63.131 -0.202 1.00 27.28 300 THR A CA 1
ATOM 2264 C C . THR A 1 300 ? 13.120 -63.813 -0.290 1.00 27.28 300 THR A C 1
ATOM 2266 O O . THR A 1 300 ? 12.561 -64.171 0.738 1.00 27.28 300 THR A O 1
ATOM 2269 N N . SER A 1 301 ? 12.408 -63.813 -1.428 1.00 27.19 301 SER A N 1
ATOM 2270 C CA . SER A 1 301 ? 12.336 -64.832 -2.517 1.00 27.19 301 SER A CA 1
ATOM 2271 C C . SER A 1 301 ? 11.340 -66.002 -2.328 1.00 27.19 301 SER A C 1
ATOM 2273 O O . SER A 1 301 ? 11.431 -66.731 -1.349 1.00 27.19 301 SER A O 1
ATOM 2275 N N . GLY A 1 302 ? 10.499 -66.246 -3.356 1.00 25.59 302 GLY A N 1
ATOM 2276 C CA . GLY A 1 302 ? 9.810 -67.530 -3.639 1.00 25.59 302 GLY A CA 1
ATOM 2277 C C . GLY A 1 302 ? 8.271 -67.463 -3.690 1.00 25.59 302 GLY A C 1
ATOM 2278 O O . GLY A 1 302 ? 7.660 -67.636 -2.649 1.00 25.59 302 GLY A O 1
ATOM 2279 N N . VAL A 1 303 ? 7.626 -67.011 -4.787 1.00 27.02 303 VAL A N 1
ATOM 2280 C CA . VAL A 1 303 ? 7.029 -67.813 -5.909 1.00 27.02 303 VAL A CA 1
ATOM 2281 C C . VAL A 1 303 ? 5.818 -68.651 -5.426 1.00 27.02 303 VAL A C 1
ATOM 2283 O O . VAL A 1 303 ? 5.979 -69.411 -4.485 1.00 27.02 303 VAL A O 1
ATOM 2286 N N . VAL A 1 304 ? 4.569 -68.463 -5.900 1.00 29.91 304 VAL A N 1
ATOM 2287 C CA . VAL A 1 304 ? 3.996 -68.960 -7.180 1.00 29.91 304 VAL A CA 1
ATOM 2288 C C . VAL A 1 304 ? 2.797 -68.096 -7.673 1.00 29.91 304 VAL A C 1
ATOM 2290 O O . VAL A 1 304 ? 1.922 -67.733 -6.891 1.00 29.91 304 VAL A O 1
ATOM 2293 N N . GLU A 1 305 ? 2.819 -67.789 -8.979 1.00 29.75 305 GLU A N 1
ATOM 2294 C CA . GLU A 1 305 ? 1.749 -67.651 -10.009 1.00 29.75 305 GLU A CA 1
ATOM 2295 C C . GLU A 1 305 ? 0.330 -68.181 -9.671 1.00 29.75 305 GLU A C 1
ATOM 2297 O O . GLU A 1 305 ? 0.195 -69.126 -8.909 1.00 29.75 305 GLU A O 1
ATOM 2302 N N . THR A 1 306 ? -0.821 -67.764 -10.215 1.00 32.91 306 THR A N 1
ATOM 2303 C CA . THR A 1 306 ? -1.312 -66.846 -11.266 1.00 32.91 306 THR A CA 1
ATOM 2304 C C . THR A 1 306 ? -2.839 -66.793 -11.053 1.00 32.91 306 THR A C 1
ATOM 2306 O O . THR A 1 306 ? -3.395 -67.785 -10.594 1.00 32.91 306 THR A O 1
ATOM 2309 N N . ILE A 1 307 ? -3.523 -65.686 -11.371 1.00 29.34 307 ILE A N 1
ATOM 2310 C CA . ILE A 1 307 ? -4.847 -65.620 -12.043 1.00 29.34 307 ILE A CA 1
ATOM 2311 C C . ILE A 1 307 ? -5.319 -64.161 -12.047 1.00 29.34 307 ILE A C 1
ATOM 2313 O O . ILE A 1 307 ? -5.384 -63.481 -11.025 1.00 29.34 307 ILE A O 1
ATOM 2317 N N . SER A 1 308 ? -5.636 -63.705 -13.252 1.00 41.12 308 SER A N 1
ATOM 2318 C CA . SER A 1 308 ? -6.264 -62.443 -13.607 1.00 41.12 308 SER A CA 1
ATOM 2319 C C . SER A 1 308 ? -7.502 -62.146 -12.764 1.00 41.12 308 SER A C 1
ATOM 2321 O O . SER A 1 308 ? -8.393 -62.983 -12.656 1.00 41.12 308 SER A O 1
ATOM 2323 N N . THR A 1 309 ? -7.613 -60.930 -12.232 1.00 28.06 309 THR A N 1
ATOM 2324 C CA . THR A 1 309 ? -8.912 -60.281 -12.021 1.00 28.06 309 THR A CA 1
ATOM 2325 C C . THR A 1 309 ? -8.739 -58.784 -11.819 1.00 28.06 309 THR A C 1
ATOM 2327 O O . THR A 1 309 ? -7.840 -58.293 -11.137 1.00 28.06 309 THR A O 1
ATOM 2330 N N . GLU A 1 310 ? -9.635 -58.091 -12.496 1.00 42.47 310 GLU A N 1
ATOM 2331 C CA . GLU A 1 310 ? -9.952 -56.678 -12.474 1.00 42.47 310 GLU A CA 1
ATOM 2332 C C . GLU A 1 310 ? -9.876 -56.070 -11.066 1.00 42.47 310 GLU A C 1
ATOM 2334 O O . GLU A 1 310 ? -10.428 -56.600 -10.101 1.00 42.47 310 GLU A O 1
ATOM 2339 N N . ARG A 1 311 ? -9.222 -54.910 -10.951 1.00 31.66 311 ARG A N 1
ATOM 2340 C CA . ARG A 1 311 ? -9.274 -54.082 -9.744 1.00 31.66 311 ARG A CA 1
ATOM 2341 C C . ARG A 1 311 ? -9.827 -52.705 -10.067 1.00 31.66 311 ARG A C 1
ATOM 2343 O O . ARG A 1 311 ? -9.129 -51.837 -10.575 1.00 31.66 311 ARG A O 1
ATOM 2350 N N . ALA A 1 312 ? -11.112 -52.584 -9.747 1.00 31.45 312 ALA A N 1
ATOM 2351 C CA . ALA A 1 312 ? -11.689 -51.547 -8.903 1.00 31.45 312 ALA A CA 1
ATOM 2352 C C . ALA A 1 312 ? -11.057 -50.151 -9.014 1.00 31.45 312 ALA A C 1
ATOM 2354 O O . ALA A 1 312 ? -10.054 -49.819 -8.383 1.00 31.45 312 ALA A O 1
ATOM 2355 N N . ILE A 1 313 ? -11.760 -49.334 -9.785 1.00 43.06 313 ILE A N 1
ATOM 2356 C CA . ILE A 1 313 ? -11.775 -47.880 -9.739 1.00 43.06 313 ILE A CA 1
ATOM 2357 C C . ILE A 1 313 ? -12.321 -47.465 -8.365 1.00 43.06 313 ILE A C 1
ATOM 2359 O O . ILE A 1 313 ? -13.460 -47.807 -8.067 1.00 43.06 313 ILE A O 1
ATOM 2363 N N . ASP A 1 314 ? -11.543 -46.740 -7.558 1.00 37.16 314 ASP A N 1
ATOM 2364 C CA . ASP A 1 314 ? -11.993 -45.479 -6.948 1.00 37.16 314 ASP A CA 1
ATOM 2365 C C . ASP A 1 314 ? -10.838 -44.732 -6.253 1.00 37.16 314 ASP A C 1
ATOM 2367 O O . ASP A 1 314 ? -10.081 -45.324 -5.484 1.00 37.16 314 ASP A O 1
ATOM 2371 N N . ALA A 1 315 ? -10.731 -43.433 -6.551 1.00 36.59 315 ALA A N 1
ATOM 2372 C CA . ALA A 1 315 ? -10.408 -42.334 -5.629 1.00 36.59 315 ALA A CA 1
ATOM 2373 C C . ALA A 1 315 ? -10.054 -41.058 -6.423 1.00 36.59 315 ALA A C 1
ATOM 2375 O O . ALA A 1 315 ? -8.907 -40.620 -6.486 1.00 36.59 315 ALA A O 1
ATOM 2376 N N . THR A 1 316 ? -11.082 -40.458 -7.029 1.00 50.31 316 THR A N 1
ATOM 2377 C CA . THR A 1 316 ? -11.268 -39.001 -7.199 1.00 50.31 316 THR A CA 1
ATOM 2378 C C . THR A 1 316 ? -10.023 -38.123 -7.444 1.00 50.31 316 THR A C 1
ATOM 2380 O O . THR A 1 316 ? -9.652 -37.298 -6.603 1.00 50.31 316 THR A O 1
ATOM 2383 N N . GLU A 1 317 ? -9.442 -38.184 -8.644 1.00 46.56 317 GLU A N 1
ATOM 2384 C CA . GLU A 1 317 ? -8.711 -37.040 -9.201 1.00 46.56 317 GLU A CA 1
ATOM 2385 C C . GLU A 1 317 ? -9.722 -36.077 -9.833 1.00 46.56 317 GLU A C 1
ATOM 2387 O O . GLU A 1 317 ? -10.466 -36.432 -10.745 1.00 46.56 317 GLU A O 1
ATOM 2392 N N . LYS A 1 318 ? -9.778 -34.834 -9.343 1.00 47.16 318 LYS A N 1
ATOM 2393 C CA . LYS A 1 318 ? -10.562 -33.781 -10.005 1.00 47.16 318 LYS A CA 1
ATOM 2394 C C . LYS A 1 318 ? -10.075 -33.652 -11.458 1.00 47.16 318 LYS A C 1
ATOM 2396 O O . LYS A 1 318 ? -8.863 -33.507 -11.644 1.00 47.16 318 LYS A O 1
ATOM 2401 N N . PRO A 1 319 ? -10.960 -33.645 -12.471 1.00 49.78 319 PRO A N 1
ATOM 2402 C CA . PRO A 1 319 ? -10.528 -33.562 -13.857 1.00 49.78 319 PRO A CA 1
ATOM 2403 C C . PRO A 1 319 ? -9.786 -32.242 -14.080 1.00 49.78 319 PRO A C 1
ATOM 2405 O O . PRO A 1 319 ? -10.311 -31.148 -13.850 1.00 49.78 319 PRO A O 1
ATOM 2408 N N . LYS A 1 320 ? -8.519 -32.348 -14.487 1.00 59.88 320 LYS A N 1
ATOM 2409 C CA . LYS A 1 320 ? -7.722 -31.217 -14.965 1.00 59.88 320 LYS A CA 1
ATOM 2410 C C . LYS A 1 320 ? -8.441 -30.682 -16.197 1.00 59.88 320 LYS A C 1
ATOM 2412 O O . LYS A 1 320 ? -8.533 -31.393 -17.188 1.00 59.88 320 LYS A O 1
ATOM 2417 N N . ILE A 1 321 ? -8.952 -29.456 -16.117 1.00 64.31 321 ILE A N 1
ATOM 2418 C CA . ILE A 1 321 ? -9.595 -28.785 -17.252 1.00 64.31 321 ILE A CA 1
ATOM 2419 C C . ILE A 1 321 ? -8.644 -28.867 -18.448 1.00 64.31 321 ILE A C 1
ATOM 2421 O O . ILE A 1 321 ? -7.514 -28.362 -18.362 1.00 64.31 321 ILE A O 1
ATOM 2425 N N . ASP A 1 322 ? -9.086 -29.495 -19.537 1.00 58.88 322 ASP A N 1
ATOM 2426 C CA . ASP A 1 322 ? -8.343 -29.469 -20.786 1.00 58.88 322 ASP A CA 1
ATOM 2427 C C . ASP A 1 322 ? -8.456 -28.066 -21.386 1.00 58.88 322 ASP A C 1
ATOM 2429 O O . ASP A 1 322 ? -9.400 -27.693 -22.076 1.00 58.88 322 ASP A O 1
ATOM 2433 N N . LYS A 1 323 ? -7.469 -27.232 -21.059 1.00 61.88 323 LYS A N 1
ATOM 2434 C CA . LYS A 1 323 ? -7.406 -25.831 -21.489 1.00 61.88 323 LYS A CA 1
ATOM 2435 C C . LYS A 1 323 ? -7.266 -25.672 -23.007 1.00 61.88 323 LYS A C 1
ATOM 2437 O O . LYS A 1 323 ? -7.281 -24.533 -23.472 1.00 61.88 323 LYS A O 1
ATOM 2442 N N . SER A 1 324 ? -7.065 -26.764 -23.751 1.00 55.72 324 SER A N 1
ATOM 2443 C CA . SER A 1 324 ? -7.019 -26.741 -25.213 1.00 55.72 324 SER A CA 1
ATOM 2444 C C . SER A 1 324 ? -8.403 -26.720 -25.872 1.00 55.72 324 SER A C 1
ATOM 2446 O O . SER A 1 324 ? -8.489 -26.340 -27.033 1.00 55.72 324 SER A O 1
ATOM 2448 N N . GLU A 1 325 ? -9.472 -27.002 -25.118 1.00 56.81 325 GLU A N 1
ATOM 2449 C CA . GLU A 1 325 ? -10.867 -26.966 -25.589 1.00 56.81 325 GLU A CA 1
ATOM 2450 C C . GLU A 1 325 ? -11.562 -25.606 -25.356 1.00 56.81 325 GLU A C 1
ATOM 2452 O O . GLU A 1 325 ? -12.724 -25.414 -25.710 1.00 56.81 325 GLU A O 1
ATOM 2457 N N . LEU A 1 326 ? -10.864 -24.624 -24.769 1.00 59.00 326 LEU A N 1
ATOM 2458 C CA . LEU A 1 326 ? -11.389 -23.269 -24.574 1.00 59.00 326 LEU A CA 1
ATOM 2459 C C . LEU A 1 326 ? -11.301 -22.456 -25.877 1.00 59.00 326 LEU A C 1
ATOM 2461 O O . LEU A 1 326 ? -10.249 -22.421 -26.512 1.00 59.00 326 LEU A O 1
ATOM 2465 N N . ALA A 1 327 ? -12.365 -21.713 -26.212 1.00 55.53 327 ALA A N 1
ATOM 2466 C CA . ALA A 1 327 ? -12.469 -20.894 -27.432 1.00 55.53 327 ALA A CA 1
ATOM 2467 C C . ALA A 1 327 ? -11.321 -19.875 -27.628 1.00 55.53 327 ALA A C 1
ATOM 2469 O O . ALA A 1 327 ? -11.032 -19.475 -28.751 1.00 55.53 327 ALA A O 1
ATOM 2470 N N . LEU A 1 328 ? -10.641 -19.482 -26.545 1.00 50.03 328 LEU A N 1
ATOM 2471 C CA . LEU A 1 328 ? -9.363 -18.766 -26.556 1.00 50.03 328 LEU A CA 1
ATOM 2472 C C . LEU A 1 328 ? -8.430 -19.426 -25.528 1.00 50.03 328 LEU A C 1
ATOM 2474 O O . LEU A 1 328 ? -8.471 -19.108 -24.338 1.00 50.03 328 LEU A O 1
ATOM 2478 N N . GLY A 1 329 ? -7.618 -20.389 -25.966 1.00 55.56 329 GLY A N 1
ATOM 2479 C CA . GLY A 1 329 ? -6.684 -21.105 -25.093 1.00 55.56 329 GLY A CA 1
ATOM 2480 C C . GLY A 1 329 ? -5.622 -20.188 -24.469 1.00 55.56 329 GLY A C 1
ATOM 2481 O O . GLY A 1 329 ? -5.070 -19.304 -25.126 1.00 55.56 329 GLY A O 1
ATOM 2482 N N . GLU A 1 330 ? -5.292 -20.413 -23.191 1.00 63.03 330 GLU A N 1
ATOM 2483 C CA . GLU A 1 330 ? -4.150 -19.758 -22.534 1.00 63.03 330 GLU A CA 1
ATOM 2484 C C . GLU A 1 330 ? -2.870 -20.075 -23.341 1.00 63.03 330 GLU A C 1
ATOM 2486 O O . GLU A 1 330 ? -2.591 -21.258 -23.568 1.00 63.03 330 GLU A O 1
ATOM 2491 N N . PRO A 1 331 ? -2.068 -19.075 -23.765 1.00 67.19 331 PRO A N 1
ATOM 2492 C CA . PRO A 1 331 ? -0.857 -19.319 -24.545 1.00 67.19 331 PRO A CA 1
ATOM 2493 C C . PRO A 1 331 ? 0.042 -20.346 -23.852 1.00 67.19 331 PRO A C 1
ATOM 2495 O O . PRO A 1 331 ? 0.509 -20.125 -22.726 1.00 67.19 331 PRO A O 1
ATOM 2498 N N . ARG A 1 332 ? 0.274 -21.492 -24.506 1.00 73.69 332 ARG A N 1
ATOM 2499 C CA . ARG A 1 332 ? 1.097 -22.570 -23.949 1.00 73.69 332 ARG A CA 1
ATOM 2500 C C . ARG A 1 332 ? 2.527 -22.070 -23.745 1.00 73.69 332 ARG A C 1
ATOM 2502 O O . ARG A 1 332 ? 3.139 -21.475 -24.626 1.00 73.69 332 ARG A O 1
ATOM 2509 N N . ARG A 1 333 ? 3.066 -22.310 -22.548 1.00 83.75 333 ARG A N 1
ATOM 2510 C CA . ARG A 1 333 ? 4.454 -21.981 -22.195 1.00 83.75 333 ARG A CA 1
ATOM 2511 C C . ARG A 1 333 ? 5.233 -23.268 -22.039 1.00 83.75 333 ARG A C 1
ATOM 2513 O O . ARG A 1 333 ? 5.071 -23.965 -21.036 1.00 83.75 333 ARG A O 1
ATOM 2520 N N . HIS A 1 334 ? 6.060 -23.579 -23.027 1.00 84.06 334 HIS A N 1
ATOM 2521 C CA . HIS A 1 334 ? 6.889 -24.772 -23.006 1.00 84.06 334 HIS A CA 1
ATOM 2522 C C . HIS A 1 334 ? 8.075 -24.579 -22.051 1.00 84.06 334 HIS A C 1
ATOM 2524 O O . HIS A 1 334 ? 8.630 -23.480 -21.926 1.00 84.06 334 HIS A O 1
ATOM 2530 N N . ARG A 1 335 ? 8.420 -25.655 -21.337 1.00 88.69 335 ARG A N 1
ATOM 2531 C CA . ARG A 1 335 ? 9.582 -25.732 -20.449 1.00 88.69 335 ARG A CA 1
ATOM 2532 C C . ARG A 1 335 ? 10.468 -26.874 -20.904 1.00 88.69 335 ARG A C 1
ATOM 2534 O O . ARG A 1 335 ? 10.036 -28.021 -20.858 1.00 88.69 335 ARG A O 1
ATOM 2541 N N . ASP A 1 336 ? 11.673 -26.556 -21.346 1.00 87.81 336 ASP A N 1
ATOM 2542 C CA . ASP A 1 336 ? 12.619 -27.530 -21.870 1.00 87.81 336 ASP A CA 1
ATOM 2543 C C . ASP A 1 336 ? 14.037 -27.191 -21.401 1.00 87.81 336 ASP A C 1
ATOM 2545 O O . ASP A 1 336 ? 14.723 -26.308 -21.918 1.00 87.81 336 ASP A O 1
ATOM 2549 N N . LYS A 1 337 ? 14.493 -27.935 -20.391 1.00 88.00 337 LYS A N 1
ATOM 2550 C CA . LYS A 1 337 ? 15.825 -27.755 -19.811 1.00 88.00 337 LYS A CA 1
ATOM 2551 C C . LYS A 1 337 ? 16.940 -28.170 -20.777 1.00 88.00 337 LYS A C 1
ATOM 2553 O O . LYS A 1 337 ? 18.050 -27.660 -20.643 1.00 88.00 337 LYS A O 1
ATOM 2558 N N . ALA A 1 338 ? 16.684 -29.091 -21.710 1.00 88.69 338 ALA A N 1
ATOM 2559 C CA . ALA A 1 338 ? 17.675 -29.488 -22.707 1.00 88.69 338 ALA A CA 1
ATOM 2560 C C . ALA A 1 338 ? 17.890 -28.355 -23.718 1.00 88.69 338 ALA A C 1
ATOM 2562 O O . ALA A 1 338 ? 19.035 -27.995 -23.987 1.00 88.69 338 ALA A O 1
ATOM 2563 N N . HIS A 1 339 ? 16.806 -27.711 -24.158 1.00 91.50 339 HIS A N 1
ATOM 2564 C CA . HIS A 1 339 ? 16.883 -26.534 -25.022 1.00 91.50 339 HIS A CA 1
ATOM 2565 C C . HIS A 1 339 ? 17.649 -25.373 -24.383 1.00 91.50 339 HIS A C 1
ATOM 2567 O O . HIS A 1 339 ? 18.553 -24.826 -25.005 1.00 91.50 339 HIS A O 1
ATOM 2573 N N . LEU A 1 340 ? 17.386 -25.047 -23.113 1.00 91.75 340 LEU A N 1
ATOM 2574 C CA . LEU A 1 340 ? 18.120 -23.972 -22.430 1.00 91.75 340 LEU A CA 1
ATOM 2575 C C . LEU A 1 340 ? 19.632 -24.239 -22.346 1.00 91.75 340 LEU A C 1
ATOM 2577 O O . LEU A 1 340 ? 20.425 -23.305 -22.453 1.00 91.75 340 LEU A O 1
ATOM 2581 N N . ARG A 1 341 ? 20.043 -25.503 -22.171 1.00 91.06 341 ARG A N 1
ATOM 2582 C CA . ARG A 1 341 ? 21.466 -25.886 -22.195 1.00 91.06 341 ARG A CA 1
ATOM 2583 C C . ARG A 1 341 ? 22.063 -25.763 -23.594 1.00 91.06 341 ARG A C 1
ATOM 2585 O O . ARG A 1 341 ? 23.178 -25.271 -23.715 1.00 91.06 341 ARG A O 1
ATOM 2592 N N . PHE A 1 342 ? 21.325 -26.172 -24.626 1.00 92.38 342 PHE A N 1
ATOM 2593 C CA . PHE A 1 342 ? 21.739 -25.992 -26.016 1.00 92.38 342 PHE A CA 1
ATOM 2594 C C . PHE A 1 342 ? 21.927 -24.509 -26.348 1.00 92.38 342 PHE A C 1
ATOM 2596 O O . PHE A 1 342 ? 22.977 -24.131 -26.854 1.00 92.38 342 PHE A O 1
ATOM 2603 N N . VAL A 1 343 ? 20.974 -23.649 -25.980 1.00 92.19 343 VAL A N 1
ATOM 2604 C CA . VAL A 1 343 ? 21.082 -22.200 -26.194 1.00 92.19 343 VAL A CA 1
ATOM 2605 C C . VAL A 1 343 ? 22.293 -21.626 -25.457 1.00 92.19 343 VAL A C 1
ATOM 2607 O O . VAL A 1 343 ? 23.085 -20.930 -26.073 1.00 92.19 343 VAL A O 1
ATOM 2610 N N . ALA A 1 344 ? 22.517 -21.978 -24.188 1.00 91.44 344 ALA A N 1
ATOM 2611 C CA . ALA A 1 344 ? 23.692 -21.512 -23.438 1.00 91.44 344 ALA A CA 1
ATOM 2612 C C . ALA A 1 344 ? 25.043 -22.024 -23.992 1.00 91.44 344 ALA A C 1
ATOM 2614 O O . ALA A 1 344 ? 26.092 -21.464 -23.681 1.00 91.44 344 ALA A O 1
ATOM 2615 N N . SER A 1 345 ? 25.041 -23.085 -24.807 1.00 91.50 345 SER A N 1
ATOM 2616 C CA . SER A 1 345 ? 26.254 -23.574 -25.478 1.00 91.50 345 SER A CA 1
ATOM 2617 C C . SER A 1 345 ? 26.610 -22.799 -26.752 1.00 91.50 345 SER A C 1
ATOM 2619 O O . SER A 1 345 ? 27.740 -22.895 -27.222 1.00 91.50 345 SER A O 1
ATOM 2621 N N . GLN A 1 346 ? 25.676 -22.015 -27.299 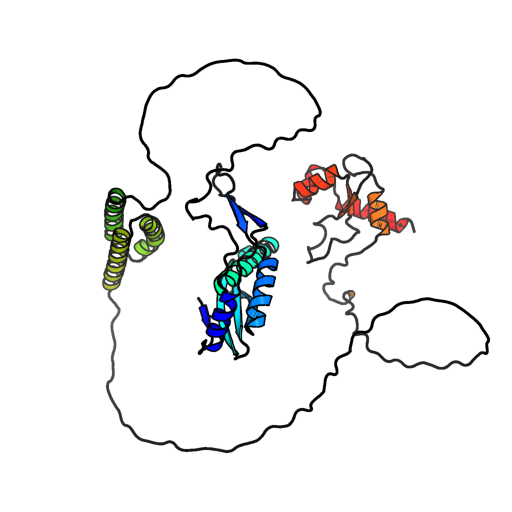1.00 92.25 346 GLN A N 1
ATOM 2622 C CA . GLN A 1 346 ? 25.906 -21.205 -28.496 1.00 92.25 346 GLN A CA 1
ATOM 2623 C C . GLN A 1 346 ? 26.704 -19.930 -28.166 1.00 92.25 346 GLN A C 1
ATOM 2625 O O . GLN A 1 346 ? 26.614 -19.420 -27.043 1.00 92.25 346 GLN A O 1
ATOM 2630 N N . PRO A 1 347 ? 27.474 -19.370 -29.113 1.00 93.31 347 PRO A N 1
ATOM 2631 C CA . PRO A 1 347 ? 28.131 -18.081 -28.923 1.00 93.31 347 PRO A CA 1
ATOM 2632 C C . PRO A 1 347 ? 27.106 -16.941 -28.790 1.00 93.31 347 PRO A C 1
ATOM 2634 O O . PRO A 1 347 ? 25.957 -17.041 -29.218 1.00 93.31 347 PRO A O 1
ATOM 2637 N N . CYS A 1 348 ? 27.508 -15.841 -28.151 1.00 93.12 348 CYS A N 1
ATOM 2638 C CA . CYS A 1 348 ? 26.659 -14.657 -27.998 1.00 93.12 348 CYS A CA 1
ATOM 2639 C C . CYS A 1 348 ? 26.284 -14.049 -29.357 1.00 93.12 348 CYS A C 1
ATOM 2641 O O . CYS A 1 348 ? 27.184 -13.664 -30.091 1.00 93.12 348 CYS A O 1
ATOM 2643 N N . LEU A 1 349 ? 24.994 -13.809 -29.620 1.00 90.12 349 LEU A N 1
ATOM 2644 C CA . LEU A 1 349 ? 24.510 -13.291 -30.918 1.00 90.12 349 LEU A CA 1
ATOM 2645 C C . LEU A 1 349 ? 25.094 -11.942 -31.373 1.00 90.12 349 LEU A C 1
ATOM 2647 O O . LEU A 1 349 ? 24.894 -11.548 -32.513 1.00 90.12 349 LEU A O 1
ATOM 2651 N N . ILE A 1 350 ? 25.741 -11.194 -30.478 1.00 89.56 350 ILE A N 1
ATOM 2652 C CA . ILE A 1 350 ? 26.185 -9.815 -30.742 1.00 89.56 350 ILE A CA 1
ATOM 2653 C C . ILE A 1 350 ? 27.705 -9.713 -30.868 1.00 89.56 350 ILE A C 1
ATOM 2655 O O . ILE A 1 350 ? 28.213 -8.838 -31.553 1.00 89.56 350 ILE A O 1
ATOM 2659 N N . CYS A 1 351 ? 28.452 -10.554 -30.150 1.00 90.56 351 CYS A N 1
ATOM 2660 C CA . CYS A 1 351 ? 29.921 -10.477 -30.141 1.00 90.56 351 CYS A CA 1
ATOM 2661 C C . CYS A 1 351 ? 30.608 -11.832 -30.278 1.00 90.56 351 CYS A C 1
ATOM 2663 O O . CYS A 1 351 ? 31.802 -11.914 -30.015 1.00 90.56 351 CYS A O 1
ATOM 2665 N N . ASP A 1 352 ? 29.852 -12.892 -30.550 1.00 90.12 352 ASP A N 1
ATOM 2666 C CA . ASP A 1 352 ? 30.318 -14.268 -30.737 1.00 90.12 352 ASP A CA 1
ATOM 2667 C C . ASP A 1 352 ? 31.140 -14.867 -29.581 1.00 90.12 352 ASP A C 1
ATOM 2669 O O . ASP A 1 352 ? 31.719 -15.945 -29.683 1.00 90.12 352 ASP A O 1
ATOM 2673 N N . ARG A 1 353 ? 31.156 -14.204 -28.419 1.00 89.06 353 ARG A N 1
ATOM 2674 C CA . ARG A 1 353 ? 31.883 -14.671 -27.236 1.00 89.06 353 ARG A CA 1
ATOM 2675 C C . ARG A 1 353 ? 31.125 -15.774 -26.502 1.00 89.06 353 ARG A C 1
ATOM 2677 O O . ARG A 1 353 ? 29.933 -15.632 -26.215 1.00 89.06 353 ARG A O 1
ATOM 2684 N N . SER A 1 354 ? 31.863 -16.807 -26.109 1.00 87.44 354 SER A N 1
ATOM 2685 C CA . SER A 1 354 ? 31.490 -17.822 -25.119 1.00 87.44 354 SER A CA 1
ATOM 2686 C C . SER A 1 354 ? 32.217 -17.563 -23.785 1.00 87.44 354 SER A C 1
ATOM 2688 O O . SER A 1 354 ? 33.348 -17.074 -23.807 1.00 87.44 354 SER A O 1
ATOM 2690 N N . PRO A 1 355 ? 31.642 -17.898 -22.616 1.00 90.12 355 PRO A N 1
ATOM 2691 C CA . PRO A 1 355 ? 30.341 -18.538 -22.414 1.00 90.12 355 PRO A CA 1
ATOM 2692 C C . PRO A 1 355 ? 29.163 -17.564 -22.582 1.00 90.12 355 PRO A C 1
ATOM 2694 O O . PRO A 1 355 ? 29.266 -16.377 -22.249 1.00 90.12 355 PRO A O 1
ATOM 2697 N N . SER A 1 356 ? 28.038 -18.082 -23.079 1.00 92.38 356 SER A N 1
ATOM 2698 C CA . SER A 1 356 ? 26.766 -17.362 -23.147 1.00 92.38 356 SER A CA 1
ATOM 2699 C C . SER A 1 356 ? 25.767 -17.925 -22.130 1.00 92.38 356 SER A C 1
ATOM 2701 O O . SER A 1 356 ? 25.890 -19.053 -21.659 1.00 92.38 356 SER A O 1
ATOM 2703 N N . ASP A 1 357 ? 24.788 -17.104 -21.764 1.00 91.94 357 ASP A N 1
ATOM 2704 C CA . ASP A 1 357 ? 23.660 -17.482 -20.923 1.00 91.94 357 ASP A CA 1
ATOM 2705 C C . ASP A 1 357 ? 22.377 -17.454 -21.772 1.00 91.94 357 ASP A C 1
ATOM 2707 O O . ASP A 1 357 ? 22.208 -16.600 -22.649 1.00 91.94 357 ASP A O 1
ATOM 2711 N N . ALA A 1 358 ? 21.444 -18.368 -21.492 1.00 93.31 358 ALA A N 1
ATOM 2712 C CA . ALA A 1 358 ? 20.137 -18.379 -22.143 1.00 93.31 358 ALA A CA 1
ATOM 2713 C C . ALA A 1 358 ? 19.268 -17.217 -21.628 1.00 93.31 358 ALA A C 1
ATOM 2715 O O . ALA A 1 358 ? 18.863 -17.185 -20.462 1.00 93.31 358 ALA A O 1
ATOM 2716 N N . HIS A 1 359 ? 18.965 -16.266 -22.509 1.00 93.38 359 HIS A N 1
ATOM 2717 C CA . HIS A 1 359 ? 18.146 -15.096 -22.219 1.00 93.38 359 HIS A CA 1
ATOM 2718 C C . HIS A 1 359 ? 16.715 -15.274 -22.733 1.00 93.38 359 HIS A C 1
ATOM 2720 O O . HIS A 1 359 ? 16.504 -15.419 -23.933 1.00 93.38 359 HIS A O 1
ATOM 2726 N N . HIS A 1 360 ? 15.723 -15.226 -21.839 1.00 92.75 360 HIS A N 1
ATOM 2727 C CA . HIS A 1 360 ? 14.302 -15.232 -22.208 1.00 92.75 360 HIS A CA 1
ATOM 2728 C C . HIS A 1 360 ? 13.843 -13.856 -22.684 1.00 92.75 360 HIS A C 1
ATOM 2730 O O . HIS A 1 360 ? 13.827 -12.911 -21.890 1.00 92.75 360 HIS A O 1
ATOM 2736 N N . LEU A 1 361 ? 13.349 -13.787 -23.920 1.00 91.75 361 LEU A N 1
ATOM 2737 C CA . LEU A 1 361 ? 12.729 -12.580 -24.460 1.00 91.75 361 LEU A CA 1
ATOM 2738 C C . LEU A 1 361 ? 11.458 -12.242 -23.668 1.00 91.75 361 LEU A C 1
ATOM 2740 O O . LEU A 1 361 ? 10.614 -13.108 -23.422 1.00 91.75 361 LEU A O 1
ATOM 2744 N N . ARG A 1 362 ? 11.274 -10.989 -23.242 1.00 87.31 362 ARG A N 1
ATOM 2745 C CA . ARG A 1 362 ? 10.167 -10.597 -22.336 1.00 87.31 362 ARG A CA 1
ATOM 2746 C C . ARG A 1 362 ? 8.905 -10.113 -23.041 1.00 87.31 362 ARG A C 1
ATOM 2748 O O . ARG A 1 362 ? 7.895 -9.875 -22.376 1.00 87.31 362 ARG A O 1
ATOM 2755 N N . PHE A 1 363 ? 8.975 -9.912 -24.350 1.00 86.69 363 PHE A N 1
ATOM 2756 C CA . PHE A 1 363 ? 7.929 -9.300 -25.165 1.00 86.69 363 PHE A CA 1
ATOM 2757 C C . PHE A 1 363 ? 7.185 -10.189 -26.188 1.00 86.69 363 PHE A C 1
ATOM 2759 O O . PHE A 1 363 ? 6.180 -9.688 -26.699 1.00 86.69 363 PHE A O 1
ATOM 2766 N N . PRO A 1 364 ? 7.597 -11.434 -26.522 1.00 82.12 364 PRO A N 1
ATOM 2767 C CA . PRO A 1 364 ? 6.889 -12.246 -27.517 1.00 82.12 364 PRO A CA 1
ATOM 2768 C C . PRO A 1 364 ? 5.650 -12.964 -26.963 1.00 82.12 364 PRO A C 1
ATOM 2770 O O . PRO A 1 364 ? 4.854 -13.486 -27.734 1.00 82.12 364 PRO A O 1
ATOM 2773 N N . GLN A 1 365 ? 5.448 -12.981 -25.640 1.00 81.44 365 GLN A N 1
ATOM 2774 C CA . GLN A 1 365 ? 4.227 -13.500 -25.016 1.00 81.44 365 GLN A CA 1
ATOM 2775 C C . GLN A 1 365 ? 3.641 -12.496 -24.012 1.00 81.44 365 GLN A C 1
ATOM 2777 O O . GLN A 1 365 ? 4.400 -11.748 -23.385 1.00 81.44 365 GLN A O 1
ATOM 2782 N N . PRO A 1 366 ? 2.309 -12.503 -23.794 1.00 76.88 366 PRO A N 1
ATOM 2783 C CA . PRO A 1 366 ? 1.672 -11.693 -22.762 1.00 76.88 366 PRO A CA 1
ATOM 2784 C C . PRO A 1 366 ? 2.299 -11.947 -21.389 1.00 76.88 366 PRO A C 1
ATOM 2786 O O . PRO A 1 366 ? 2.579 -13.090 -21.009 1.00 76.88 366 PRO A O 1
ATOM 2789 N N . ARG A 1 367 ? 2.523 -10.888 -20.607 1.00 75.12 367 ARG A N 1
ATOM 2790 C CA . ARG A 1 367 ? 3.052 -11.033 -19.245 1.00 75.12 367 ARG A CA 1
ATOM 2791 C C . ARG A 1 367 ? 2.015 -11.752 -18.380 1.00 75.12 367 ARG A C 1
ATOM 2793 O O . ARG A 1 367 ? 0.862 -11.347 -18.341 1.00 75.12 367 ARG A O 1
ATOM 2800 N N . ALA A 1 368 ? 2.437 -12.799 -17.675 1.00 67.31 368 ALA A N 1
ATOM 2801 C CA . ALA A 1 368 ? 1.608 -13.481 -16.683 1.00 67.31 368 ALA A CA 1
ATOM 2802 C C . ALA A 1 368 ? 2.303 -13.452 -15.325 1.00 67.31 368 ALA A C 1
ATOM 2804 O O . ALA A 1 368 ? 3.531 -13.553 -15.241 1.00 67.31 368 ALA A O 1
ATOM 2805 N N . LEU A 1 369 ? 1.508 -13.313 -14.266 1.00 69.94 369 LEU A N 1
ATOM 2806 C CA . LEU A 1 369 ? 2.003 -13.232 -12.899 1.00 69.94 369 LEU A CA 1
ATOM 2807 C C . LEU A 1 369 ? 2.794 -14.503 -12.546 1.00 69.94 369 LEU A C 1
ATOM 2809 O O . LEU A 1 369 ? 2.313 -15.619 -12.734 1.00 69.94 369 LEU A O 1
ATOM 2813 N N . GLY A 1 370 ? 4.034 -14.337 -12.082 1.00 66.81 370 GLY A N 1
ATOM 2814 C CA . GLY A 1 370 ? 4.876 -15.447 -11.620 1.00 66.81 370 GLY A CA 1
ATOM 2815 C C . GLY A 1 370 ? 5.345 -16.438 -12.698 1.00 66.81 370 GLY A C 1
ATOM 2816 O O . GLY A 1 370 ? 5.921 -17.468 -12.352 1.00 66.81 370 GLY A O 1
ATOM 2817 N N . ARG A 1 371 ? 5.141 -16.168 -13.998 1.00 74.44 371 ARG A N 1
ATOM 2818 C CA . ARG A 1 371 ? 5.547 -17.076 -15.088 1.00 74.44 371 ARG A CA 1
ATOM 2819 C C . ARG A 1 371 ? 6.475 -16.389 -16.092 1.00 74.44 371 ARG A C 1
ATOM 2821 O O . ARG A 1 371 ? 6.108 -15.392 -16.710 1.00 74.44 371 ARG A O 1
ATOM 2828 N N . LYS A 1 372 ? 7.659 -16.978 -16.314 1.00 78.56 372 LYS A N 1
ATOM 2829 C CA . LYS A 1 372 ? 8.593 -16.592 -17.393 1.00 78.56 372 LYS A CA 1
ATOM 2830 C C . LYS A 1 372 ? 7.983 -16.857 -18.776 1.00 78.56 372 LYS A C 1
ATOM 2832 O O . LYS A 1 372 ? 7.065 -17.681 -18.890 1.00 78.56 372 LYS A O 1
ATOM 2837 N N . THR A 1 373 ? 8.485 -16.185 -19.807 1.00 87.31 373 THR A N 1
ATOM 2838 C CA . THR A 1 373 ? 8.191 -16.498 -21.216 1.00 87.31 373 THR A CA 1
ATOM 2839 C C . THR A 1 373 ? 8.497 -17.973 -21.514 1.00 87.31 373 THR A C 1
ATOM 2841 O O . THR A 1 373 ? 9.261 -18.606 -20.782 1.00 87.31 373 THR A O 1
ATOM 2844 N N . SER A 1 374 ? 7.832 -18.562 -22.506 1.00 88.81 374 SER A N 1
ATOM 2845 C CA . SER A 1 374 ? 8.141 -19.898 -23.039 1.00 88.81 374 SER A CA 1
ATOM 2846 C C . SER A 1 374 ? 9.629 -20.031 -23.393 1.00 88.81 374 SER A C 1
ATOM 2848 O O . SER A 1 374 ? 10.249 -19.058 -23.823 1.00 88.81 374 SER A O 1
ATOM 2850 N N . ASP A 1 375 ? 10.200 -21.222 -23.196 1.00 89.94 375 ASP A N 1
ATOM 2851 C CA . ASP A 1 375 ? 11.626 -21.466 -23.465 1.00 89.94 375 ASP A CA 1
ATOM 2852 C C . ASP A 1 375 ? 11.956 -21.408 -24.969 1.00 89.94 375 ASP A C 1
ATOM 2854 O O . ASP A 1 375 ? 13.108 -21.196 -25.323 1.00 89.94 375 ASP A O 1
ATOM 2858 N N . GLU A 1 376 ? 10.949 -21.495 -25.846 1.00 89.56 376 GLU A N 1
ATOM 2859 C CA . GLU A 1 376 ? 11.097 -21.308 -27.301 1.00 89.56 376 GLU A CA 1
ATOM 2860 C C . GLU A 1 376 ? 11.560 -19.898 -27.695 1.00 89.56 376 GLU A C 1
ATOM 2862 O O . GLU A 1 376 ? 12.099 -19.698 -28.777 1.00 89.56 376 GLU A O 1
ATOM 2867 N N . PHE A 1 377 ? 11.358 -18.919 -26.808 1.00 92.38 377 PHE A N 1
ATOM 2868 C CA . PHE A 1 377 ? 11.765 -17.532 -27.000 1.00 92.38 377 PHE A CA 1
ATOM 2869 C C . PHE A 1 377 ? 13.022 -17.232 -26.186 1.00 92.38 377 PHE A C 1
ATOM 2871 O O . PHE A 1 377 ? 13.043 -16.309 -25.364 1.00 92.38 377 PHE A O 1
ATOM 2878 N N . THR A 1 378 ? 14.054 -18.056 -26.368 1.00 93.38 378 THR A N 1
ATOM 2879 C CA . THR A 1 378 ? 15.352 -17.869 -25.718 1.00 93.38 378 THR A CA 1
ATOM 2880 C C . THR A 1 378 ? 16.473 -17.673 -26.724 1.00 93.38 378 THR A C 1
ATOM 2882 O O . THR A 1 378 ? 16.479 -18.265 -27.800 1.00 93.38 378 THR A O 1
ATOM 2885 N N . VAL A 1 379 ? 17.412 -16.793 -26.378 1.00 94.62 379 VAL A N 1
ATOM 2886 C CA . VAL A 1 379 ? 18.558 -16.428 -27.218 1.00 94.62 379 VAL A CA 1
ATOM 2887 C C . VAL A 1 379 ? 19.861 -16.446 -26.411 1.00 94.62 379 VAL A C 1
ATOM 2889 O O . VAL A 1 379 ? 19.824 -16.171 -25.208 1.00 94.62 379 VAL A O 1
ATOM 2892 N N . PRO A 1 380 ? 21.013 -16.752 -27.033 1.00 95.69 380 PRO A N 1
ATOM 2893 C CA . PRO A 1 380 ? 22.298 -16.758 -26.346 1.00 95.69 380 PRO A CA 1
ATOM 2894 C C . PRO A 1 380 ? 22.874 -15.345 -26.230 1.00 95.69 380 PRO A C 1
ATOM 2896 O O . PRO A 1 380 ? 23.147 -14.677 -27.230 1.00 95.69 380 PRO A O 1
ATOM 2899 N N . LEU A 1 381 ? 23.111 -14.890 -24.999 1.00 94.12 381 LEU A N 1
ATOM 2900 C CA . LEU A 1 381 ? 23.775 -13.615 -24.722 1.00 94.12 381 LEU A CA 1
ATOM 2901 C C . LEU A 1 381 ? 24.911 -13.801 -23.718 1.00 94.12 381 LEU A C 1
ATOM 2903 O O . LEU A 1 381 ? 24.748 -14.447 -22.689 1.00 94.12 381 LEU A O 1
ATOM 2907 N N . CYS A 1 382 ? 26.065 -13.184 -23.969 1.00 93.81 382 CYS A N 1
ATOM 2908 C CA . CYS A 1 382 ? 27.141 -13.136 -22.980 1.00 93.81 382 CYS A CA 1
ATOM 2909 C C . CYS A 1 382 ? 26.729 -12.275 -21.775 1.00 93.81 382 CYS A C 1
ATOM 2911 O O . CYS A 1 382 ? 25.897 -11.373 -21.886 1.00 93.81 382 CYS A O 1
ATOM 2913 N N . ARG A 1 383 ? 27.371 -12.472 -20.618 1.00 92.00 383 ARG A N 1
ATOM 2914 C CA . ARG A 1 383 ? 27.057 -11.727 -19.380 1.00 92.00 383 ARG A CA 1
ATOM 2915 C C . ARG A 1 383 ? 27.120 -10.201 -19.512 1.00 92.00 383 ARG A C 1
ATOM 2917 O O . ARG A 1 383 ? 26.480 -9.501 -18.727 1.00 92.00 383 ARG A O 1
ATOM 2924 N N . ALA A 1 384 ? 27.924 -9.671 -20.433 1.00 92.31 384 ALA A N 1
ATOM 2925 C CA . ALA A 1 384 ? 28.011 -8.232 -20.680 1.00 92.31 384 ALA A CA 1
ATOM 2926 C C . ALA A 1 384 ? 26.733 -7.720 -21.358 1.00 92.31 384 ALA A C 1
ATOM 2928 O O . ALA A 1 384 ? 26.011 -6.933 -20.751 1.00 92.31 384 ALA A O 1
ATOM 2929 N N . HIS A 1 385 ? 26.398 -8.253 -22.535 1.00 91.56 385 HIS A N 1
ATOM 2930 C CA . HIS A 1 385 ? 25.196 -7.860 -23.276 1.00 91.56 385 HIS A CA 1
ATOM 2931 C C . HIS A 1 385 ? 23.903 -8.276 -22.573 1.00 91.56 385 HIS A C 1
ATOM 2933 O O . HIS A 1 385 ? 22.911 -7.559 -22.626 1.00 91.56 385 HIS A O 1
ATOM 2939 N N . HIS A 1 386 ? 23.917 -9.383 -21.826 1.00 92.25 386 HIS A N 1
ATOM 2940 C CA . HIS A 1 386 ? 22.791 -9.772 -20.986 1.00 92.25 386 HIS A CA 1
ATOM 2941 C C . HIS A 1 386 ? 22.493 -8.697 -19.929 1.00 92.25 386 HIS A C 1
ATOM 2943 O O . HIS A 1 386 ? 21.345 -8.288 -19.760 1.00 92.25 386 HIS A O 1
ATOM 2949 N N . ARG A 1 387 ? 23.526 -8.190 -19.238 1.00 90.38 387 ARG A N 1
ATOM 2950 C CA . ARG A 1 387 ? 23.375 -7.092 -18.268 1.00 90.38 387 ARG A CA 1
ATOM 2951 C C . ARG A 1 387 ? 23.019 -5.774 -18.942 1.00 90.38 387 ARG A C 1
ATOM 2953 O O . ARG A 1 387 ? 22.217 -5.034 -18.387 1.00 90.38 387 ARG A O 1
ATOM 2960 N N . GLU A 1 388 ? 23.600 -5.483 -20.099 1.00 90.31 388 GLU A N 1
ATOM 2961 C CA . GLU A 1 388 ? 23.292 -4.280 -20.871 1.00 90.31 388 GLU A CA 1
ATOM 2962 C C . GLU A 1 388 ? 21.817 -4.231 -21.272 1.00 90.31 388 GLU A C 1
ATOM 2964 O O . GLU A 1 388 ? 21.150 -3.242 -20.979 1.00 90.31 388 GLU A O 1
ATOM 2969 N N . ASN A 1 389 ? 21.276 -5.330 -21.804 1.00 89.44 389 ASN A N 1
ATOM 2970 C CA . ASN A 1 389 ? 19.857 -5.442 -22.127 1.00 89.44 389 ASN A CA 1
ATOM 2971 C C . ASN A 1 389 ? 18.969 -5.235 -20.881 1.00 89.44 389 ASN A C 1
ATOM 2973 O O . ASN A 1 389 ? 17.987 -4.493 -20.915 1.00 89.44 389 ASN A O 1
ATOM 2977 N N . HIS A 1 390 ? 19.341 -5.814 -19.727 1.00 88.62 390 HIS A N 1
ATOM 2978 C CA . HIS A 1 390 ? 18.603 -5.580 -18.473 1.00 88.62 390 HIS A CA 1
ATOM 2979 C C . HIS A 1 390 ? 18.694 -4.137 -17.966 1.00 88.62 390 HIS A C 1
ATOM 2981 O O . HIS A 1 390 ? 17.727 -3.663 -17.372 1.00 88.62 390 HIS A O 1
ATOM 2987 N N . ARG A 1 391 ? 19.824 -3.448 -18.177 1.00 88.50 391 ARG A N 1
ATOM 2988 C CA . ARG A 1 391 ? 20.014 -2.038 -17.793 1.00 88.50 391 ARG A CA 1
ATOM 2989 C C . ARG A 1 391 ? 19.257 -1.082 -18.708 1.00 88.50 391 ARG A C 1
ATOM 2991 O O . ARG A 1 391 ? 18.736 -0.090 -18.216 1.00 88.50 391 ARG A O 1
ATOM 2998 N N . PHE A 1 392 ? 19.190 -1.384 -20.003 1.00 86.38 392 PHE A N 1
ATOM 2999 C CA . PHE A 1 392 ? 18.461 -0.577 -20.980 1.00 86.38 392 PHE A CA 1
ATOM 3000 C C . PHE A 1 392 ? 16.950 -0.567 -20.688 1.00 86.38 392 PHE A C 1
ATOM 3002 O O . PHE A 1 392 ? 16.274 0.440 -20.878 1.00 86.38 392 PHE A O 1
ATOM 3009 N N . GLY A 1 393 ? 16.417 -1.675 -20.163 1.00 81.00 393 GLY A N 1
ATOM 3010 C CA . GLY A 1 393 ? 15.047 -1.772 -19.656 1.00 81.00 393 GLY A CA 1
ATOM 3011 C C . GLY A 1 393 ? 14.003 -2.037 -20.743 1.00 81.00 393 GLY A C 1
ATOM 3012 O O . GLY A 1 393 ? 13.196 -2.958 -20.579 1.00 81.00 393 GLY A O 1
ATOM 3013 N N . ASP A 1 394 ? 14.038 -1.286 -21.849 1.00 86.25 394 ASP A N 1
ATOM 3014 C CA . ASP A 1 394 ? 13.219 -1.558 -23.036 1.00 86.25 394 ASP A CA 1
ATOM 3015 C C . ASP A 1 394 ? 13.946 -2.477 -24.029 1.00 86.25 394 ASP A C 1
ATOM 3017 O O . ASP A 1 394 ? 14.716 -2.071 -24.903 1.00 86.25 394 ASP A O 1
ATOM 3021 N N . GLU A 1 395 ? 13.681 -3.768 -23.861 1.00 89.62 395 GLU A N 1
ATOM 3022 C CA . GLU A 1 395 ? 14.297 -4.835 -24.638 1.00 89.62 395 GLU A CA 1
ATOM 3023 C C . GLU A 1 395 ? 14.027 -4.706 -26.150 1.00 89.62 395 GLU A C 1
ATOM 3025 O O . GLU A 1 395 ? 14.916 -4.992 -26.949 1.00 89.62 395 GLU A O 1
ATOM 3030 N N . ARG A 1 396 ? 12.840 -4.242 -26.577 1.00 87.75 396 ARG A N 1
ATOM 3031 C CA . ARG A 1 396 ? 12.500 -4.168 -28.014 1.00 87.75 396 ARG A CA 1
ATOM 3032 C C . ARG A 1 396 ? 13.387 -3.169 -28.746 1.00 87.75 396 ARG A C 1
ATOM 3034 O O . ARG A 1 396 ? 13.955 -3.487 -29.785 1.00 87.75 396 ARG A O 1
ATOM 3041 N N . THR A 1 397 ? 13.531 -1.981 -28.175 1.00 87.25 397 THR A N 1
ATOM 3042 C CA . THR A 1 397 ? 14.391 -0.922 -28.713 1.00 87.25 397 THR A CA 1
ATOM 3043 C C . THR A 1 397 ? 15.872 -1.287 -28.649 1.00 87.25 397 THR A C 1
ATOM 3045 O O . THR A 1 397 ? 16.642 -0.884 -29.519 1.00 87.25 397 THR A O 1
ATOM 3048 N N . TRP A 1 398 ? 16.285 -2.087 -27.660 1.00 90.19 398 TRP A N 1
ATOM 3049 C CA . TRP A 1 398 ? 17.660 -2.574 -27.577 1.00 90.19 398 TRP A CA 1
ATOM 3050 C C . TRP A 1 398 ? 17.989 -3.530 -28.731 1.00 90.19 398 TRP A C 1
ATOM 3052 O O . TRP A 1 398 ? 18.987 -3.329 -29.420 1.00 90.19 398 TRP A O 1
ATOM 3062 N N . TRP A 1 399 ? 17.113 -4.496 -29.025 1.00 90.62 399 TRP A N 1
ATOM 3063 C CA . TRP A 1 399 ? 17.281 -5.388 -30.180 1.00 90.62 399 TRP A CA 1
ATOM 3064 C C . TRP A 1 399 ? 17.234 -4.645 -31.523 1.00 90.62 399 TRP A C 1
ATOM 3066 O O . TRP A 1 399 ? 18.035 -4.939 -32.408 1.00 90.62 399 TRP A O 1
ATOM 3076 N N . GLN A 1 400 ? 16.374 -3.627 -31.651 1.00 88.88 400 GLN A N 1
ATOM 3077 C CA . GLN A 1 400 ? 16.346 -2.753 -32.832 1.00 88.88 400 GLN A CA 1
ATOM 3078 C C . GLN A 1 400 ? 17.671 -2.010 -33.038 1.00 88.88 400 GLN A C 1
ATOM 3080 O O . GLN A 1 400 ? 18.156 -1.924 -34.161 1.00 88.88 400 GLN A O 1
ATOM 3085 N N . ARG A 1 401 ? 18.299 -1.521 -31.961 1.00 87.75 401 ARG A N 1
ATOM 3086 C CA . ARG A 1 401 ? 19.610 -0.854 -32.029 1.00 87.75 401 ARG A CA 1
ATOM 3087 C C . ARG A 1 401 ? 20.729 -1.798 -32.472 1.00 87.75 401 ARG A C 1
ATOM 3089 O O . ARG A 1 401 ? 21.663 -1.366 -33.137 1.00 87.75 401 ARG A O 1
ATOM 3096 N N . VAL A 1 402 ? 20.633 -3.069 -32.092 1.00 85.75 402 VAL A N 1
ATOM 3097 C CA . VAL A 1 402 ? 21.569 -4.131 -32.492 1.00 85.75 402 VAL A CA 1
ATOM 3098 C C . VAL A 1 402 ? 21.284 -4.625 -33.924 1.00 85.75 402 VAL A C 1
ATOM 3100 O O . VAL A 1 402 ? 22.097 -5.344 -34.495 1.00 85.75 402 VAL A O 1
ATOM 3103 N N . ASN A 1 403 ? 20.174 -4.189 -34.534 1.00 88.12 403 ASN A N 1
ATOM 3104 C CA . ASN A 1 403 ? 19.732 -4.559 -35.880 1.00 88.12 403 ASN A CA 1
ATOM 3105 C C . ASN A 1 403 ? 19.604 -6.083 -36.083 1.00 88.12 403 ASN A C 1
ATOM 3107 O O . ASN A 1 403 ? 19.970 -6.622 -37.125 1.00 88.12 403 ASN A O 1
ATOM 3111 N N . LEU A 1 404 ? 19.098 -6.782 -35.062 1.00 87.81 404 LEU A N 1
ATOM 3112 C CA . LEU A 1 404 ? 18.835 -8.221 -35.095 1.00 87.81 404 LEU A CA 1
ATOM 3113 C C . LEU A 1 404 ? 17.389 -8.498 -34.685 1.00 87.81 404 LEU A C 1
ATOM 3115 O O . LEU A 1 404 ? 16.894 -7.892 -33.734 1.00 87.81 404 LEU A O 1
ATOM 3119 N N . ASP A 1 405 ? 16.735 -9.452 -35.357 1.00 89.12 405 ASP A N 1
ATOM 3120 C CA . ASP A 1 405 ? 15.431 -9.963 -34.926 1.00 89.12 405 ASP A CA 1
ATOM 3121 C C . ASP A 1 405 ? 15.604 -11.178 -33.991 1.00 89.12 405 ASP A C 1
ATOM 3123 O O . ASP A 1 405 ? 15.861 -12.301 -34.445 1.00 89.12 405 ASP A O 1
ATOM 3127 N N . PRO A 1 406 ? 15.450 -11.002 -32.667 1.00 90.00 406 PRO A N 1
ATOM 3128 C CA . PRO A 1 406 ? 15.627 -12.089 -31.713 1.00 90.00 406 PRO A CA 1
ATOM 3129 C C . PRO A 1 406 ? 14.505 -13.139 -31.782 1.00 90.00 406 PRO A C 1
ATOM 3131 O O . PRO A 1 406 ? 14.703 -14.276 -31.339 1.00 90.00 406 PRO A O 1
ATOM 3134 N N . ILE A 1 407 ? 13.322 -12.803 -32.317 1.00 89.81 407 ILE A N 1
ATOM 3135 C CA . ILE A 1 407 ? 12.210 -13.758 -32.438 1.00 89.81 407 ILE A CA 1
ATOM 3136 C C . ILE A 1 407 ? 12.543 -14.798 -33.506 1.00 89.81 407 ILE A C 1
ATOM 3138 O O . ILE A 1 407 ? 12.351 -15.996 -33.288 1.00 89.81 407 ILE A O 1
ATOM 3142 N N . GLU A 1 408 ? 13.070 -14.360 -34.647 1.00 89.44 408 GLU A N 1
ATOM 3143 C CA . GLU A 1 408 ? 13.462 -15.271 -35.718 1.00 89.44 408 GLU A CA 1
ATOM 3144 C C . GLU A 1 408 ? 14.594 -16.205 -35.264 1.00 89.44 408 GLU A C 1
ATOM 3146 O O . GLU A 1 408 ? 14.528 -17.421 -35.471 1.00 89.44 408 GLU A O 1
ATOM 3151 N N . VAL A 1 409 ? 15.599 -15.658 -34.572 1.00 90.06 409 VAL A N 1
ATOM 3152 C CA . VAL A 1 409 ? 16.735 -16.438 -34.065 1.00 90.06 409 VAL A CA 1
ATOM 3153 C C . VAL A 1 409 ? 16.295 -17.469 -33.025 1.00 90.06 409 VAL A C 1
ATOM 3155 O O . VAL A 1 409 ? 16.663 -18.640 -33.130 1.00 90.06 409 VAL A O 1
ATOM 3158 N N . SER A 1 410 ? 15.470 -17.073 -32.054 1.00 92.00 410 SER A N 1
ATOM 3159 C CA . SER A 1 410 ? 14.961 -18.007 -31.039 1.00 92.00 410 SER A CA 1
ATOM 3160 C C . SER A 1 410 ? 14.132 -19.141 -31.657 1.00 92.00 410 SER A C 1
ATOM 3162 O O . SER A 1 410 ? 14.321 -20.304 -31.301 1.00 92.00 410 SER A O 1
ATOM 3164 N N . ARG A 1 411 ? 13.317 -18.856 -32.685 1.00 89.75 411 ARG A N 1
ATOM 3165 C CA . ARG A 1 411 ? 12.573 -19.886 -33.434 1.00 89.75 411 ARG A CA 1
ATOM 3166 C C . ARG A 1 411 ? 13.490 -20.853 -34.193 1.00 89.75 411 ARG A C 1
ATOM 3168 O O . ARG A 1 411 ? 13.231 -22.061 -34.197 1.00 89.75 411 ARG A O 1
ATOM 3175 N N . LYS A 1 412 ? 14.559 -20.352 -34.825 1.00 90.44 412 LYS A N 1
ATOM 3176 C CA . LYS A 1 412 ? 15.566 -21.194 -35.499 1.00 90.44 412 LYS A CA 1
ATOM 3177 C C . LYS A 1 412 ? 16.253 -22.128 -34.503 1.00 90.44 412 LYS A C 1
ATOM 3179 O O . LYS A 1 412 ? 16.323 -23.332 -34.747 1.00 90.44 412 LYS A O 1
ATOM 3184 N N . LEU A 1 413 ? 16.674 -21.603 -33.350 1.00 90.44 413 LEU A N 1
ATOM 3185 C CA . LEU A 1 413 ? 17.284 -22.395 -32.276 1.00 90.44 413 LEU A CA 1
ATOM 3186 C C . LEU A 1 413 ? 16.318 -23.449 -31.724 1.00 90.44 413 LEU A C 1
ATOM 3188 O O . LEU A 1 413 ? 16.710 -24.597 -31.526 1.00 90.44 413 LEU A O 1
ATOM 3192 N N . TRP A 1 414 ? 15.049 -23.087 -31.527 1.00 90.44 414 TRP A N 1
ATOM 3193 C CA . TRP A 1 414 ? 14.008 -24.004 -31.063 1.00 90.44 414 TRP A CA 1
ATOM 3194 C C . TRP A 1 414 ? 13.773 -25.171 -32.025 1.00 90.44 414 TRP A C 1
ATOM 3196 O O . TRP A 1 414 ? 13.677 -26.324 -31.600 1.00 90.44 414 TRP A O 1
ATOM 3206 N N . THR A 1 415 ? 13.735 -24.879 -33.326 1.00 88.75 415 THR A N 1
ATOM 3207 C CA . THR A 1 415 ? 13.589 -25.895 -34.378 1.00 88.75 415 THR A CA 1
ATOM 3208 C C . THR A 1 415 ? 14.826 -26.786 -34.440 1.00 88.75 415 THR A C 1
ATOM 3210 O O . THR A 1 415 ? 14.696 -28.004 -34.479 1.00 88.75 415 THR A O 1
ATOM 3213 N N . SER A 1 416 ? 16.025 -26.202 -34.354 1.00 86.81 416 SER A N 1
ATOM 3214 C CA . SER A 1 416 ? 17.293 -26.938 -34.369 1.00 86.81 416 SER A CA 1
ATOM 3215 C C . SER A 1 416 ? 17.410 -27.921 -33.202 1.00 86.81 416 SER A C 1
ATOM 3217 O O . SER A 1 416 ? 17.707 -29.087 -33.424 1.00 86.81 416 SER A O 1
ATOM 3219 N N . THR A 1 417 ? 17.081 -27.517 -31.970 1.00 85.62 417 THR A N 1
ATOM 3220 C CA . THR A 1 417 ? 17.132 -28.437 -30.816 1.00 85.62 417 THR A CA 1
ATOM 3221 C C . THR A 1 417 ? 16.175 -29.625 -30.965 1.00 85.62 417 THR A C 1
ATOM 3223 O O . THR A 1 417 ? 16.437 -30.702 -30.437 1.00 85.62 417 THR A O 1
ATOM 3226 N N . ARG A 1 418 ? 15.048 -29.440 -31.660 1.00 78.69 418 ARG A N 1
ATOM 3227 C CA . ARG A 1 418 ? 14.000 -30.460 -31.810 1.00 78.69 418 ARG A CA 1
ATOM 3228 C C . ARG A 1 418 ? 14.139 -31.311 -33.067 1.00 78.69 418 ARG A C 1
ATOM 3230 O O . ARG A 1 418 ? 13.661 -32.436 -33.058 1.00 78.69 418 ARG A O 1
ATOM 3237 N N . GLY A 1 419 ? 14.790 -30.790 -34.104 1.00 62.62 419 GLY A N 1
ATOM 3238 C CA . GLY A 1 419 ? 15.172 -31.531 -35.308 1.00 62.62 419 GLY A CA 1
ATOM 3239 C C . GLY A 1 419 ? 16.422 -32.397 -35.126 1.00 62.62 419 GLY A C 1
ATOM 3240 O O . GLY A 1 419 ? 16.767 -33.148 -36.026 1.00 62.62 419 GLY A O 1
ATOM 3241 N N . LEU A 1 420 ? 17.091 -32.304 -33.972 1.00 54.94 420 LEU A N 1
ATOM 3242 C CA . LEU A 1 420 ? 18.225 -33.148 -33.573 1.00 54.94 420 LEU A CA 1
ATOM 3243 C C . LEU A 1 420 ? 17.790 -34.395 -32.770 1.00 54.94 420 LEU A C 1
ATOM 3245 O O . LEU A 1 420 ? 18.584 -34.925 -31.993 1.00 54.94 420 LEU A O 1
ATOM 3249 N N . LYS A 1 421 ? 16.530 -34.828 -32.904 1.00 40.12 421 LYS A N 1
ATOM 3250 C CA . LYS A 1 421 ? 16.003 -36.048 -32.277 1.00 40.12 421 LYS A CA 1
ATOM 3251 C C . LYS A 1 421 ? 15.874 -37.190 -33.262 1.00 40.12 421 LYS A C 1
ATOM 3253 O O . LYS A 1 421 ? 15.380 -36.927 -34.378 1.00 40.12 421 LYS A O 1
#

Secondary structure (DSSP, 8-state):
-EEE-S--HHHHHHHHHHHHS--PPP--EEEEE--SSTTPPPEEEEE--HHHHHHHHHHHHHHTTEEEEEEEEEETTTTEEEEEEEEEETTS-EEEEEEEEEEGGGGGSHHHHHHHHHHHHHHHHHHHHT---B--SSS---S--------------------------------------------HHHHHHHHHHHHHHHHH--SHHHHHHHHHHHHHHHTTS-HHHHHHHHHHHHHHHHHHHHTS--------------------------PPPPPPP---PPPPP---------------------------PPP---TTSSSSPPPP----HHHHHHHHHSPPTTT-PSSEEEEEPSSSS--BTTBPPPTTSEEEEEHHHHHHHHHH--HHHHHHHHT--HHHHHHHHHHHHHHT-